Protein AF-0000000072985107 (afdb_homodimer)

Organism: Clostridium tetani (strain Massachusetts / E88) (NCBI:txid212717)

Nearest PDB structures (foldseek):
  2xme-assembly2_D  TM=8.939E-01  e=4.297E-14  Archaeoglobus fulgidus
  2xme-assembly3_E  TM=8.828E-01  e=4.297E-14  Archaeoglobus fulgidus
  2xme-assembly5_J  TM=8.934E-01  e=2.196E-13  Archaeoglobus fulgidus
  2xme-assembly6_K  TM=8.860E-01  e=1.724E-13  Archaeoglobus fulgidus
  2xme-assembly6_L  TM=8.615E-01  e=3.155E-13  Archaeoglobus fulgidus

Solvent-accessible surface area (backbone atoms only — not comparable to full-atom values): 33783 Å² total; per-residue (Å²): 127,81,80,71,73,68,50,71,67,52,46,48,51,51,50,50,30,63,82,37,27,64,62,49,64,66,54,51,15,65,75,67,68,46,53,57,68,57,45,53,50,46,52,50,49,37,42,74,70,47,25,31,44,85,42,76,56,95,94,37,67,29,41,41,63,31,73,60,28,51,52,56,54,55,70,68,31,52,38,34,34,38,33,50,43,26,56,69,47,70,65,28,31,91,79,43,67,73,72,55,35,53,30,59,43,68,57,96,89,38,28,28,39,56,51,50,52,50,51,39,47,75,58,53,31,62,37,37,38,37,30,21,26,43,65,36,65,66,59,53,51,46,34,74,74,32,88,48,39,45,72,47,71,30,90,56,36,92,70,37,18,56,32,53,42,56,55,68,46,48,89,77,57,85,59,42,27,37,40,30,52,23,40,39,48,66,45,65,62,64,60,47,51,61,55,60,46,92,56,69,32,29,42,36,24,24,38,91,77,85,77,84,76,60,37,37,28,24,67,51,95,82,14,47,53,43,68,36,72,49,70,38,63,29,50,37,76,73,32,24,62,68,52,43,29,39,38,26,56,66,56,50,50,41,29,50,55,57,52,72,69,42,76,31,57,44,20,29,45,68,38,33,49,30,63,33,24,76,83,36,87,30,34,66,47,71,40,61,83,62,58,62,48,61,51,62,31,65,67,36,46,52,47,38,65,70,56,46,46,58,54,34,47,76,67,67,67,103,126,81,79,72,72,68,51,72,69,50,46,48,51,52,51,51,32,62,82,37,28,63,62,49,64,67,55,51,17,65,74,68,67,46,55,56,68,55,44,53,50,44,52,50,48,35,41,74,69,46,24,30,44,84,42,78,56,95,94,38,66,29,41,41,63,32,72,59,27,50,52,56,54,55,70,67,33,54,37,35,34,38,33,50,44,26,56,70,46,70,64,27,29,90,78,42,67,74,73,55,35,52,29,59,44,67,57,96,86,38,27,27,39,55,51,50,49,51,50,38,47,75,58,55,30,64,36,35,39,38,29,22,27,43,65,37,64,67,58,53,51,46,34,75,74,32,88,48,39,45,74,47,72,31,89,57,35,91,69,37,18,55,32,54,42,54,55,70,45,48,89,76,58,86,60,44,27,37,39,30,54,23,39,40,48,67,45,66,61,64,58,48,50,62,55,60,46,93,54,69,32,30,42,36,23,25,39,92,76,85,78,83,73,59,37,37,28,23,67,51,96,81,13,48,52,44,67,36,71,49,71,38,64,30,51,36,76,73,31,25,61,70,51,43,30,38,38,26,57,67,56,48,50,41,28,50,53,56,54,72,69,44,74,32,58,44,22,29,45,69,39,32,50,30,62,34,24,75,84,37,88,31,33,66,46,72,40,61,82,62,60,64,49,60,51,64,32,64,68,34,46,51,45,38,65,69,56,47,47,57,54,35,44,76,67,66,68,104

Structure (mmCIF, N/CA/C/O backbone):
data_AF-0000000072985107-model_v1
#
loop_
_entity.id
_entity.type
_entity.pdbx_description
1 polymer 'Putative nucleotidyl transferase'
#
loop_
_atom_site.group_PDB
_atom_site.id
_atom_site.type_symbol
_atom_site.label_atom_id
_atom_site.label_alt_id
_atom_site.label_comp_id
_atom_site.label_asym_id
_atom_site.label_entity_id
_atom_site.label_seq_id
_atom_site.pdbx_PDB_ins_code
_atom_site.Cartn_x
_atom_site.Cartn_y
_atom_site.Cartn_z
_atom_site.occupancy
_atom_site.B_iso_or_equiv
_atom_site.auth_seq_id
_atom_site.auth_comp_id
_atom_site.auth_asym_id
_atom_site.auth_atom_id
_atom_site.pdbx_PDB_model_num
ATOM 1 N N . MET A 1 1 ? -22.188 47.812 4.031 1 22.08 1 MET A N 1
ATOM 2 C CA . MET A 1 1 ? -21.047 47.531 3.17 1 22.08 1 MET A CA 1
ATOM 3 C C . MET A 1 1 ? -20.891 46.031 2.945 1 22.08 1 MET A C 1
ATOM 5 O O . MET A 1 1 ? -20.75 45.281 3.902 1 22.08 1 MET A O 1
ATOM 9 N N . ARG A 1 2 ? -21.453 45.469 2.029 1 31.77 2 ARG A N 1
ATOM 10 C CA . ARG A 1 2 ? -21.438 44.031 1.673 1 31.77 2 ARG A CA 1
ATOM 11 C C . ARG A 1 2 ? -20.016 43.5 1.647 1 31.77 2 ARG A C 1
ATOM 13 O O . ARG A 1 2 ? -19.156 44.031 0.921 1 31.77 2 ARG A O 1
ATOM 20 N N . CYS A 1 3 ? -19.484 43.125 2.793 1 34.31 3 CYS A N 1
ATOM 21 C CA . CYS A 1 3 ? -18.188 42.5 2.939 1 34.31 3 CYS A CA 1
ATOM 22 C C . CYS A 1 3 ? -17.859 41.625 1.721 1 34.31 3 CYS A C 1
ATOM 24 O O . CYS A 1 3 ? -18.484 40.594 1.505 1 34.31 3 CYS A O 1
ATOM 26 N N . LEU A 1 4 ? -17.438 42.031 0.708 1 41.53 4 LEU A N 1
ATOM 27 C CA . LEU A 1 4 ? -17.188 41.406 -0.582 1 41.53 4 LEU A CA 1
ATOM 28 C C . LEU A 1 4 ? -16.094 40.344 -0.466 1 41.53 4 LEU A C 1
ATOM 30 O O . LEU A 1 4 ? -14.945 40.688 -0.18 1 41.53 4 LEU A O 1
ATOM 34 N N . ILE A 1 5 ? -16.359 39.156 0.066 1 51.16 5 ILE A N 1
ATOM 35 C CA . ILE A 1 5 ? -15.461 38.031 0.021 1 51.16 5 ILE A CA 1
ATOM 36 C C . ILE A 1 5 ? -14.773 37.969 -1.34 1 51.16 5 ILE A C 1
ATOM 38 O O . ILE A 1 5 ? -15.438 38 -2.381 1 51.16 5 ILE A O 1
ATOM 42 N N . LEU A 1 6 ? -13.484 38.344 -1.27 1 66.06 6 LEU A N 1
ATOM 43 C CA . LEU A 1 6 ? -12.68 38.219 -2.479 1 66.06 6 LEU A CA 1
ATOM 44 C C . LEU A 1 6 ? -12.945 36.906 -3.188 1 66.06 6 LEU A C 1
ATOM 46 O O . LEU A 1 6 ? -12.984 35.844 -2.551 1 66.06 6 LEU A O 1
ATOM 50 N N . ASN A 1 7 ? -13.414 36.969 -4.375 1 73.75 7 ASN A N 1
ATOM 51 C CA . ASN A 1 7 ? -13.625 35.75 -5.129 1 73.75 7 ASN A CA 1
ATOM 52 C C . ASN A 1 7 ? -12.359 34.906 -5.199 1 73.75 7 ASN A C 1
ATOM 54 O O . ASN A 1 7 ? -11.273 35.375 -4.855 1 73.75 7 ASN A O 1
ATOM 58 N N . GLN A 1 8 ? -12.461 33.75 -5.48 1 78.19 8 GLN A N 1
ATOM 59 C CA . GLN A 1 8 ? -11.398 32.75 -5.434 1 78.19 8 GLN A CA 1
ATOM 60 C C . GLN A 1 8 ? -10.219 33.156 -6.305 1 78.19 8 GLN A C 1
ATOM 62 O O . GLN A 1 8 ? -9.062 32.938 -5.945 1 78.19 8 GLN A O 1
ATOM 67 N N . LYS A 1 9 ? -10.508 33.844 -7.395 1 83.88 9 LYS A N 1
ATOM 68 C CA . LYS A 1 9 ? -9.453 34.281 -8.312 1 83.88 9 LYS A CA 1
ATOM 69 C C . LYS A 1 9 ? -8.602 35.375 -7.691 1 83.88 9 LYS A C 1
ATOM 71 O O . LYS A 1 9 ? -7.375 35.344 -7.766 1 83.88 9 LYS A O 1
ATOM 76 N N . LYS A 1 10 ? -9.289 36.25 -7.094 1 87.44 10 LYS A N 1
ATOM 77 C CA . LYS A 1 10 ? -8.594 37.375 -6.453 1 87.44 10 LYS A CA 1
ATOM 78 C C . LYS A 1 10 ? -7.77 36.875 -5.262 1 87.44 10 LYS A C 1
ATOM 80 O O . LYS A 1 10 ? -6.637 37.344 -5.066 1 87.44 10 LYS A O 1
ATOM 85 N N . LEU A 1 11 ? -8.414 36.031 -4.527 1 87.06 11 LEU A N 1
ATOM 86 C CA . LEU A 1 11 ? -7.727 35.5 -3.357 1 87.06 11 LEU A CA 1
ATOM 87 C C . LEU A 1 11 ? -6.457 34.781 -3.77 1 87.06 11 LEU A C 1
ATOM 89 O O . LEU A 1 11 ? -5.418 34.906 -3.113 1 87.06 11 LEU A O 1
ATOM 93 N N . LYS A 1 12 ? -6.547 34.062 -4.809 1 87.06 12 LYS A N 1
ATOM 94 C CA . LYS A 1 12 ? -5.395 33.312 -5.32 1 87.06 12 LYS A CA 1
ATOM 95 C C . LYS A 1 12 ? -4.246 34.281 -5.66 1 87.06 12 LYS A C 1
ATOM 97 O O . LYS A 1 12 ? -3.1 34.031 -5.281 1 87.06 12 LYS A O 1
ATOM 102 N N . ILE A 1 13 ? -4.555 35.281 -6.32 1 87.75 13 ILE A N 1
ATOM 103 C CA . ILE A 1 13 ? -3.549 36.25 -6.738 1 87.75 13 ILE A CA 1
ATOM 104 C C . ILE A 1 13 ? -2.98 36.969 -5.52 1 87.75 13 ILE A C 1
ATOM 106 O O . ILE A 1 13 ? -1.771 37.188 -5.422 1 87.75 13 ILE A O 1
ATOM 110 N N . LEU A 1 14 ? -3.848 37.312 -4.629 1 89.31 14 LEU A N 1
ATOM 111 C CA . LEU A 1 14 ? -3.428 38 -3.412 1 89.31 14 LEU A CA 1
ATOM 112 C C . LEU A 1 14 ? -2.441 37.156 -2.621 1 89.31 14 LEU A C 1
ATOM 114 O O . LEU A 1 14 ? -1.427 37.656 -2.139 1 89.31 14 LEU A O 1
ATOM 118 N N . LYS A 1 15 ? -2.699 35.875 -2.457 1 85.94 15 LYS A N 1
ATOM 119 C CA . LYS A 1 15 ? -1.812 34.969 -1.75 1 85.94 15 LYS A CA 1
ATOM 120 C C . LYS A 1 15 ? -0.463 34.844 -2.455 1 85.94 15 LYS A C 1
ATOM 122 O O . LYS A 1 15 ? 0.582 34.812 -1.803 1 85.94 15 LYS A O 1
ATOM 127 N N . LEU A 1 16 ? -0.505 34.812 -3.766 1 84.75 16 LEU A N 1
ATOM 128 C CA . LEU A 1 16 ? 0.726 34.719 -4.543 1 84.75 16 LEU A CA 1
ATOM 129 C C . LEU A 1 16 ? 1.59 35.969 -4.355 1 84.75 16 LEU A C 1
ATOM 131 O O . LEU A 1 16 ? 2.816 35.875 -4.289 1 84.75 16 LEU A O 1
ATOM 135 N N . LEU A 1 17 ? 0.953 37.062 -4.246 1 87.25 17 LEU A N 1
ATOM 136 C CA . LEU A 1 17 ? 1.676 38.312 -4.125 1 87.25 17 LEU A CA 1
ATOM 137 C C . LEU A 1 17 ? 2.279 38.469 -2.73 1 87.25 17 LEU A C 1
ATOM 139 O O . LEU A 1 17 ? 3.262 39.188 -2.549 1 87.25 17 LEU A O 1
ATOM 143 N N . LYS A 1 18 ? 1.67 37.844 -1.771 1 83.38 18 LYS A N 1
ATOM 144 C CA . LYS A 1 18 ? 2.17 37.906 -0.401 1 83.38 18 LYS A CA 1
ATOM 145 C C . LYS A 1 18 ? 3.607 37.406 -0.312 1 83.38 18 LYS A C 1
ATOM 147 O O . LYS A 1 18 ? 4.438 38 0.376 1 83.38 18 LYS A O 1
ATOM 152 N N . ASP A 1 19 ? 3.883 36.344 -0.988 1 75.06 19 ASP A N 1
ATOM 153 C CA . ASP A 1 19 ? 5.184 35.688 -0.882 1 75.06 19 ASP A CA 1
ATOM 154 C C . ASP A 1 19 ? 6.113 36.125 -2.008 1 75.06 19 ASP A C 1
ATOM 156 O O . ASP A 1 19 ? 7.332 35.969 -1.918 1 75.06 19 ASP A O 1
ATOM 160 N N . ASN A 1 20 ? 5.496 36.656 -3.088 1 81.06 20 ASN A N 1
ATOM 161 C CA . ASN A 1 20 ? 6.238 37.062 -4.273 1 81.06 20 ASN A CA 1
ATOM 162 C C . ASN A 1 20 ? 5.762 38.406 -4.797 1 81.06 20 ASN A C 1
ATOM 164 O O . ASN A 1 20 ? 5.211 38.5 -5.895 1 81.06 20 ASN A O 1
ATOM 168 N N . GLY A 1 21 ? 6.195 39.406 -4.137 1 86.94 21 GLY A N 1
ATOM 169 C CA . GLY A 1 21 ? 5.691 40.75 -4.488 1 86.94 21 GLY A CA 1
ATOM 170 C C . GLY A 1 21 ? 6.285 41.281 -5.777 1 86.94 21 GLY A C 1
ATOM 171 O O . GLY A 1 21 ? 5.75 42.219 -6.367 1 86.94 21 GLY A O 1
ATOM 172 N N . ASP A 1 22 ? 7.375 40.688 -6.242 1 87.62 22 ASP A N 1
ATOM 173 C CA . ASP A 1 22 ? 8.062 41.188 -7.438 1 87.62 22 ASP A CA 1
ATOM 174 C C . ASP A 1 22 ? 7.652 40.375 -8.672 1 87.62 22 ASP A C 1
ATOM 176 O O . ASP A 1 22 ? 8.211 40.562 -9.75 1 87.62 22 ASP A O 1
ATOM 180 N N . VAL A 1 23 ? 6.688 39.562 -8.523 1 88.44 23 VAL A N 1
ATOM 181 C CA . VAL A 1 23 ? 6.262 38.719 -9.633 1 88.44 23 VAL A CA 1
ATOM 182 C C . VAL A 1 23 ? 5.543 39.562 -10.68 1 88.44 23 VAL A C 1
ATOM 184 O O . VAL A 1 23 ? 4.777 40.469 -10.344 1 88.44 23 VAL A O 1
ATOM 187 N N . SER A 1 24 ? 5.898 39.281 -11.992 1 88.44 24 SER A N 1
ATOM 188 C CA . SER A 1 24 ? 5.25 40 -13.078 1 88.44 24 SER A CA 1
ATOM 189 C C . SER A 1 24 ? 3.834 39.469 -13.312 1 88.44 24 SER A C 1
ATOM 191 O O . SER A 1 24 ? 3.488 38.375 -12.891 1 88.44 24 SER A O 1
ATOM 193 N N . GLN A 1 25 ? 3.072 40.375 -13.945 1 90.75 25 GLN A N 1
ATOM 194 C CA . GLN A 1 25 ? 1.707 39.969 -14.273 1 90.75 25 GLN A CA 1
ATOM 195 C C . GLN A 1 25 ? 1.697 38.781 -15.242 1 90.75 25 GLN A C 1
ATOM 197 O O . GLN A 1 25 ? 0.835 37.906 -15.148 1 90.75 25 GLN A O 1
ATOM 202 N N . ARG A 1 26 ? 2.676 38.656 -16.078 1 90.19 26 ARG A N 1
ATOM 203 C CA . ARG A 1 26 ? 2.797 37.562 -17.016 1 90.19 26 ARG A CA 1
ATOM 204 C C . ARG A 1 26 ? 3.086 36.25 -16.266 1 90.19 26 ARG A C 1
ATOM 206 O O . ARG A 1 26 ? 2.508 35.219 -16.594 1 90.19 26 ARG A O 1
ATOM 213 N N . LYS A 1 27 ? 3.881 36.344 -15.344 1 90.94 27 LYS A N 1
ATOM 214 C CA . LYS A 1 27 ? 4.215 35.156 -14.547 1 90.94 27 LYS A CA 1
ATOM 215 C C . LYS A 1 27 ? 3.027 34.719 -13.695 1 90.94 27 LYS A C 1
ATOM 217 O O . LYS A 1 27 ? 2.801 33.531 -13.5 1 90.94 27 LYS A O 1
ATOM 222 N N . LEU A 1 28 ? 2.346 35.688 -13.148 1 90 28 LEU A N 1
ATOM 223 C CA . LEU A 1 28 ? 1.14 35.375 -12.398 1 90 28 LEU A CA 1
ATOM 224 C C . LEU A 1 28 ? 0.137 34.625 -13.266 1 90 28 LEU A C 1
ATOM 226 O O . LEU A 1 28 ? -0.511 33.688 -12.805 1 90 28 LEU A O 1
ATOM 230 N N . ALA A 1 29 ? 0.033 35.062 -14.508 1 90.12 29 ALA A N 1
ATOM 231 C CA . ALA A 1 29 ? -0.852 34.375 -15.453 1 90.12 29 ALA A CA 1
ATOM 232 C C . ALA A 1 29 ? -0.415 32.938 -15.68 1 90.12 29 ALA A C 1
ATOM 234 O O . ALA A 1 29 ? -1.248 32.031 -15.727 1 90.12 29 ALA A O 1
ATOM 235 N N . GLU A 1 30 ? 0.835 32.781 -15.75 1 88.56 30 GLU A N 1
ATOM 236 C CA . GLU A 1 30 ? 1.397 31.453 -15.922 1 88.56 30 GLU A CA 1
ATOM 237 C C . GLU A 1 30 ? 1.116 30.578 -14.703 1 88.56 30 GLU A C 1
ATOM 239 O O . GLU A 1 30 ? 0.698 29.422 -14.844 1 88.56 30 GLU A O 1
ATOM 244 N N . TYR A 1 31 ? 1.267 31.125 -13.562 1 81.25 31 TYR A N 1
ATOM 245 C CA . TYR A 1 31 ? 1.104 30.391 -12.32 1 81.25 31 TYR A CA 1
ATOM 246 C C . TYR A 1 31 ? -0.352 29.984 -12.109 1 81.25 31 TYR A C 1
ATOM 248 O O . TYR A 1 31 ? -0.639 28.922 -11.562 1 81.25 31 TYR A O 1
ATOM 256 N N . THR A 1 32 ? -1.228 30.875 -12.539 1 83.56 32 THR A N 1
ATOM 257 C CA . THR A 1 32 ? -2.627 30.688 -12.172 1 83.56 32 THR A CA 1
ATOM 258 C C . THR A 1 32 ? -3.408 30.062 -13.32 1 83.56 32 THR A C 1
ATOM 260 O O . THR A 1 32 ? -4.492 29.516 -13.117 1 83.56 32 THR A O 1
ATOM 263 N N . GLY A 1 33 ? -2.879 30.25 -14.461 1 83.62 33 GLY A N 1
ATOM 264 C CA . GLY A 1 33 ? -3.602 29.812 -15.641 1 83.62 33 GLY A CA 1
ATOM 265 C C . GLY A 1 33 ? -4.652 30.812 -16.109 1 83.62 33 GLY A C 1
ATOM 266 O O . GLY A 1 33 ? -5.43 30.516 -17.016 1 83.62 33 GLY A O 1
ATOM 267 N N . PHE A 1 34 ? -4.652 31.969 -15.523 1 88.88 34 PHE A N 1
ATOM 268 C CA . PHE A 1 34 ? -5.609 33 -15.914 1 88.88 34 PHE A CA 1
ATOM 269 C C . PHE A 1 34 ? -5.09 33.781 -17.109 1 88.88 34 PHE A C 1
ATOM 271 O O . PHE A 1 34 ? -3.885 33.812 -17.359 1 88.88 34 PHE A O 1
ATOM 278 N N . ALA A 1 35 ? -6.035 34.344 -17.844 1 92.12 35 ALA A N 1
ATOM 279 C CA . ALA A 1 35 ? -5.641 35.25 -18.922 1 92.12 35 ALA A CA 1
ATOM 280 C C . ALA A 1 35 ? -4.953 36.5 -18.359 1 92.12 35 ALA A C 1
ATOM 282 O O . ALA A 1 35 ? -5.27 36.938 -17.25 1 92.12 35 ALA A O 1
ATOM 283 N N . LEU A 1 36 ? -4.027 37.031 -19.172 1 93.88 36 LEU A N 1
ATOM 284 C CA . LEU A 1 36 ? -3.273 38.219 -18.766 1 93.88 36 LEU A CA 1
ATOM 285 C C . LEU A 1 36 ? -4.207 39.375 -18.469 1 93.88 36 LEU A C 1
ATOM 287 O O . LEU A 1 36 ? -3.994 40.125 -17.5 1 93.88 36 LEU A O 1
ATOM 291 N N . GLY A 1 37 ? -5.168 39.531 -19.266 1 93.44 37 GLY A N 1
ATOM 292 C CA . GLY A 1 37 ? -6.141 40.594 -19.031 1 93.44 37 GLY A CA 1
ATOM 293 C C . GLY A 1 37 ? -6.84 40.469 -17.688 1 93.44 37 GLY A C 1
ATOM 294 O O . GLY A 1 37 ? -7.059 41.469 -17 1 93.44 37 GLY A O 1
ATOM 295 N N . THR A 1 38 ? -7.176 39.25 -17.391 1 93.06 38 THR A N 1
ATOM 296 C CA . THR A 1 38 ? -7.816 39 -16.109 1 93.06 38 THR A CA 1
ATOM 297 C C . THR A 1 38 ? -6.883 39.344 -14.945 1 93.06 38 THR A C 1
ATOM 299 O O . THR A 1 38 ? -7.312 39.938 -13.953 1 93.06 38 THR A O 1
ATOM 302 N N . ILE A 1 39 ? -5.66 38.906 -15.078 1 94.12 39 ILE A N 1
ATOM 303 C CA . ILE A 1 39 ? -4.66 39.219 -14.055 1 94.12 39 ILE A CA 1
ATOM 304 C C . ILE A 1 39 ? -4.559 40.719 -13.852 1 94.12 39 ILE A C 1
ATOM 306 O O . ILE A 1 39 ? -4.582 41.219 -12.719 1 94.12 39 ILE A O 1
ATOM 310 N N . ASN A 1 40 ? -4.492 41.438 -14.938 1 93.88 40 ASN A N 1
ATOM 311 C CA . ASN A 1 40 ? -4.359 42.875 -14.875 1 93.88 40 ASN A CA 1
ATOM 312 C C . ASN A 1 40 ? -5.555 43.531 -14.18 1 93.88 40 ASN A C 1
ATOM 314 O O . ASN A 1 40 ? -5.387 44.438 -13.375 1 93.88 40 ASN A O 1
ATOM 318 N N . ASN A 1 41 ? -6.613 43.031 -14.5 1 94.19 41 ASN A N 1
ATOM 319 C CA . ASN A 1 41 ? -7.832 43.562 -13.891 1 94.19 41 ASN A CA 1
ATOM 320 C C . ASN A 1 41 ? -7.867 43.281 -12.391 1 94.19 41 ASN A C 1
ATOM 322 O O . ASN A 1 41 ? -8.273 44.156 -11.609 1 94.19 41 ASN A O 1
ATOM 326 N N . ILE A 1 42 ? -7.492 42.094 -12.023 1 94.06 42 ILE A N 1
ATOM 327 C CA . ILE A 1 42 ? -7.512 41.688 -10.625 1 94.06 42 ILE A CA 1
ATOM 328 C C . ILE A 1 42 ? -6.504 42.531 -9.836 1 94.06 42 ILE A C 1
ATOM 330 O O . ILE A 1 42 ? -6.812 43.031 -8.75 1 94.06 42 ILE A O 1
ATOM 334 N N . ILE A 1 43 ? -5.367 42.75 -10.406 1 93.38 43 ILE A N 1
ATOM 335 C CA . ILE A 1 43 ? -4.336 43.531 -9.734 1 93.38 43 ILE A CA 1
ATOM 336 C C . ILE A 1 43 ? -4.836 44.969 -9.523 1 93.38 43 ILE A C 1
ATOM 338 O O . ILE A 1 43 ? -4.66 45.531 -8.445 1 93.38 43 ILE A O 1
ATOM 342 N N . LYS A 1 44 ? -5.414 45.469 -10.516 1 93.25 44 LYS A N 1
ATOM 343 C CA . LYS A 1 44 ? -5.977 46.812 -10.414 1 93.25 44 LYS A CA 1
ATOM 344 C C . LYS A 1 44 ? -7.02 46.906 -9.305 1 93.25 44 LYS A C 1
ATOM 346 O O . LYS A 1 44 ? -7.043 47.844 -8.531 1 93.25 44 LYS A O 1
ATOM 351 N N . GLU A 1 45 ? -7.809 45.938 -9.305 1 93.75 45 GLU A N 1
ATOM 352 C CA . GLU A 1 45 ? -8.852 45.906 -8.281 1 93.75 45 GLU A CA 1
ATOM 353 C C . GLU A 1 45 ? -8.258 45.781 -6.887 1 93.75 45 GLU A C 1
ATOM 355 O O . GLU A 1 45 ? -8.742 46.406 -5.941 1 93.75 45 GLU A O 1
ATOM 360 N N . LEU A 1 46 ? -7.27 44.906 -6.742 1 94.5 46 LEU A N 1
ATOM 361 C CA . LEU A 1 46 ? -6.605 44.719 -5.453 1 94.5 46 LEU A CA 1
ATOM 362 C C . LEU A 1 46 ? -5.957 46.031 -4.988 1 94.5 46 LEU A C 1
ATOM 364 O O . LEU A 1 46 ? -5.973 46.344 -3.797 1 94.5 46 LEU A O 1
ATOM 368 N N . GLU A 1 47 ? -5.457 46.812 -5.906 1 93.5 47 GLU A N 1
ATOM 369 C CA . GLU A 1 47 ? -4.871 48.125 -5.594 1 93.5 47 GLU A CA 1
ATOM 370 C C . GLU A 1 47 ? -5.941 49.125 -5.188 1 93.5 47 GLU A C 1
ATOM 372 O O . GLU A 1 47 ? -5.773 49.875 -4.211 1 93.5 47 GLU A O 1
ATOM 377 N N . ILE A 1 48 ? -6.957 49.094 -5.941 1 93.69 48 ILE A N 1
ATOM 378 C CA . ILE A 1 48 ? -8.055 50.031 -5.691 1 93.69 48 ILE A CA 1
ATOM 379 C C . ILE A 1 48 ? -8.625 49.812 -4.293 1 93.69 48 ILE A C 1
ATOM 381 O O . ILE A 1 48 ? -8.953 50.75 -3.58 1 93.69 48 ILE A O 1
ATOM 385 N N . ASN A 1 49 ? -8.68 48.531 -3.947 1 93.25 49 ASN A N 1
ATOM 386 C CA . ASN A 1 49 ? -9.234 48.188 -2.65 1 93.25 49 ASN A CA 1
ATOM 387 C C . ASN A 1 49 ? -8.18 48.219 -1.549 1 93.25 49 ASN A C 1
ATOM 389 O O . ASN A 1 49 ? -8.445 47.844 -0.409 1 93.25 49 ASN A O 1
ATOM 393 N N . SER A 1 50 ? -7 48.625 -1.889 1 93.81 50 SER A N 1
ATOM 394 C CA . SER A 1 50 ? -5.895 48.844 -0.964 1 93.81 50 SER A CA 1
ATOM 395 C C . SER A 1 50 ? -5.441 47.531 -0.324 1 93.81 50 SER A C 1
ATOM 397 O O . SER A 1 50 ? -5.066 47.5 0.851 1 93.81 50 SER A O 1
ATOM 399 N N . TYR A 1 51 ? -5.648 46.438 -1.011 1 94.81 51 TYR A N 1
ATOM 400 C CA . TYR A 1 51 ? -5.141 45.156 -0.514 1 94.81 51 TYR A CA 1
ATOM 401 C C . TYR A 1 51 ? -3.654 45.031 -0.822 1 94.81 51 TYR A C 1
ATOM 403 O O . TYR A 1 51 ? -2.955 44.25 -0.169 1 94.81 51 TYR A O 1
ATOM 411 N N . ILE A 1 52 ? -3.254 45.688 -1.875 1 95.12 52 ILE A N 1
ATOM 412 C CA . ILE A 1 52 ? -1.841 45.75 -2.232 1 95.12 52 ILE A CA 1
ATOM 413 C C . ILE A 1 52 ? -1.458 47.188 -2.604 1 95.12 52 ILE A C 1
ATOM 415 O O . ILE A 1 52 ? -2.326 48 -2.893 1 95.12 52 ILE A O 1
ATOM 419 N N . ILE A 1 53 ? -0.159 47.469 -2.492 1 95 53 ILE A N 1
ATOM 420 C CA . ILE A 1 53 ? 0.392 48.75 -2.93 1 95 53 ILE A CA 1
ATOM 421 C C . ILE A 1 53 ? 1.573 48.531 -3.865 1 95 53 ILE A C 1
ATOM 423 O O . ILE A 1 53 ? 2.389 47.625 -3.631 1 95 53 ILE A O 1
ATOM 427 N N . LYS A 1 54 ? 1.57 49.25 -4.941 1 92.81 54 LYS A N 1
ATOM 428 C CA . LYS A 1 54 ? 2.689 49.188 -5.875 1 92.81 54 LYS A CA 1
ATOM 429 C C . LYS A 1 54 ? 3.844 50.062 -5.414 1 92.81 54 LYS A C 1
ATOM 431 O O . LYS A 1 54 ? 3.652 51.25 -5.125 1 92.81 54 LYS A O 1
ATOM 436 N N . LYS A 1 55 ? 4.941 49.406 -5.293 1 92.94 55 LYS A N 1
ATOM 437 C CA . LYS A 1 55 ? 6.137 50.125 -4.863 1 92.94 55 LYS A CA 1
ATOM 438 C C . LYS A 1 55 ? 7.273 49.938 -5.867 1 92.94 55 LYS A C 1
ATOM 440 O O . LYS A 1 55 ? 7.191 49.094 -6.766 1 92.94 55 LYS A O 1
ATOM 445 N N . TYR A 1 56 ? 8.172 50.906 -5.852 1 90.19 56 TYR A N 1
ATOM 446 C CA . TYR A 1 56 ? 9.352 50.844 -6.715 1 90.19 56 TYR A CA 1
ATOM 447 C C . TYR A 1 56 ? 10.625 50.719 -5.891 1 90.19 56 TYR A C 1
ATOM 449 O O . TYR A 1 56 ? 10.812 51.406 -4.898 1 90.19 56 TYR A O 1
ATOM 457 N N . GLY A 1 57 ? 11.336 49.688 -6.105 1 85.06 57 GLY A N 1
ATOM 458 C CA . GLY A 1 57 ? 12.609 49.438 -5.449 1 85.06 57 GLY A CA 1
ATOM 459 C C . GLY A 1 57 ? 13.547 48.594 -6.281 1 85.06 57 GLY A C 1
ATOM 460 O O . GLY A 1 57 ? 13.109 47.625 -6.941 1 85.06 57 GLY A O 1
ATOM 461 N N . ASN A 1 58 ? 14.82 48.906 -6.16 1 86.06 58 ASN A N 1
ATOM 462 C CA . ASN A 1 58 ? 15.891 48.188 -6.836 1 86.06 58 ASN A CA 1
ATOM 463 C C . ASN A 1 58 ? 15.68 48.156 -8.344 1 86.06 58 ASN A C 1
ATOM 465 O O . ASN A 1 58 ? 15.867 47.125 -8.984 1 86.06 58 ASN A O 1
ATOM 469 N N . GLY A 1 59 ? 15.109 49.156 -9.008 1 85.25 59 GLY A N 1
ATOM 470 C CA . GLY A 1 59 ? 14.969 49.312 -10.445 1 85.25 59 GLY A CA 1
ATOM 471 C C . GLY A 1 59 ? 13.75 48.625 -11.008 1 85.25 59 GLY A C 1
ATOM 472 O O . GLY A 1 59 ? 13.594 48.5 -12.227 1 85.25 59 GLY A O 1
ATOM 473 N N . LYS A 1 60 ? 12.992 48 -10.078 1 85.06 60 LYS A N 1
ATOM 474 C CA . LYS A 1 60 ? 11.797 47.312 -10.586 1 85.06 60 LYS A CA 1
ATOM 475 C C . LYS A 1 60 ? 10.594 47.625 -9.695 1 85.06 60 LYS A C 1
ATOM 477 O O . LYS A 1 60 ? 10.742 47.969 -8.523 1 85.06 60 LYS A O 1
ATOM 482 N N . PHE A 1 61 ? 9.477 47.594 -10.242 1 88.31 61 PHE A N 1
ATOM 483 C CA . PHE A 1 61 ? 8.227 47.688 -9.492 1 88.31 61 PHE A CA 1
ATOM 484 C C . PHE A 1 61 ? 7.891 46.344 -8.82 1 88.31 61 PHE A C 1
ATOM 486 O O . PHE A 1 61 ? 8.148 45.281 -9.383 1 88.31 61 PHE A O 1
ATOM 493 N N . TYR A 1 62 ? 7.379 46.469 -7.535 1 92.75 62 TYR A N 1
ATOM 494 C CA . TYR A 1 62 ? 6.887 45.25 -6.852 1 92.75 62 TYR A CA 1
ATOM 495 C C . TYR A 1 62 ? 5.637 45.594 -6.035 1 92.75 62 TYR A C 1
ATOM 497 O O . TYR A 1 62 ? 5.371 46.75 -5.723 1 92.75 62 TYR A O 1
ATOM 505 N N . TYR A 1 63 ? 4.863 44.562 -5.832 1 93.75 63 TYR A N 1
ATOM 506 C CA . TYR A 1 63 ? 3.658 44.719 -5.027 1 93.75 63 TYR A CA 1
ATOM 507 C C . TYR A 1 63 ? 3.91 44.312 -3.58 1 93.75 63 TYR A C 1
ATOM 509 O O . TYR A 1 63 ? 4.582 43.312 -3.314 1 93.75 63 TYR A O 1
ATOM 517 N N . LYS A 1 64 ? 3.41 45.188 -2.727 1 93.38 64 LYS A N 1
ATOM 518 C CA . LYS A 1 64 ? 3.43 44.875 -1.305 1 93.38 64 LYS A CA 1
ATOM 519 C C . LYS A 1 64 ? 2.014 44.688 -0.763 1 93.38 64 LYS A C 1
ATOM 521 O O . LYS A 1 64 ? 1.148 45.531 -0.978 1 93.38 64 LYS A O 1
ATOM 526 N N . ILE A 1 65 ? 1.865 43.625 -0.117 1 93.06 65 ILE A N 1
ATOM 527 C CA . ILE A 1 65 ? 0.554 43.375 0.474 1 93.06 65 ILE A CA 1
ATOM 528 C C . ILE A 1 65 ? 0.37 44.25 1.708 1 93.06 65 ILE A C 1
ATOM 530 O O . ILE A 1 65 ? 1.314 44.469 2.471 1 93.06 65 ILE A O 1
ATOM 534 N N . THR A 1 66 ? -0.855 44.781 1.818 1 93.69 66 THR A N 1
ATOM 535 C CA . THR A 1 66 ? -1.172 45.625 2.963 1 93.69 66 THR A CA 1
ATOM 536 C C . THR A 1 66 ? -1.772 44.812 4.098 1 93.69 66 THR A C 1
ATOM 538 O O . THR A 1 66 ? -2.014 43.594 3.939 1 93.69 66 THR A O 1
ATOM 541 N N . ASN A 1 67 ? -1.971 45.469 5.246 1 93 67 ASN A N 1
ATOM 542 C CA . ASN A 1 67 ? -2.648 44.812 6.355 1 93 67 ASN A CA 1
ATOM 543 C C . ASN A 1 67 ? -4.07 44.375 5.98 1 93 67 ASN A C 1
ATOM 545 O O . ASN A 1 67 ? -4.543 43.344 6.398 1 93 67 ASN A O 1
ATOM 549 N N . GLU A 1 68 ? -4.695 45.219 5.25 1 91.75 68 GLU A N 1
ATOM 550 C CA . GLU A 1 68 ? -6.039 44.906 4.777 1 91.75 68 GLU A CA 1
ATOM 551 C C . GLU A 1 68 ? -6.02 43.688 3.865 1 91.75 68 GLU A C 1
ATOM 553 O O . GLU A 1 68 ? -6.922 42.844 3.92 1 91.75 68 GLU A O 1
ATOM 558 N N . GLY A 1 69 ? -4.969 43.594 3.027 1 91.19 69 GLY A N 1
ATOM 559 C CA . GLY A 1 69 ? -4.809 42.438 2.182 1 91.19 69 GLY A CA 1
ATOM 560 C C . GLY A 1 69 ? -4.602 41.156 2.971 1 91.19 69 GLY A C 1
ATOM 561 O O . GLY A 1 69 ? -5.188 40.125 2.648 1 91.19 69 GLY A O 1
ATOM 562 N N . ILE A 1 70 ? -3.875 41.281 4.004 1 89.56 70 ILE A N 1
ATOM 563 C CA . ILE A 1 70 ? -3.598 40.125 4.867 1 89.56 70 ILE A CA 1
ATOM 564 C C . ILE A 1 70 ? -4.879 39.688 5.566 1 89.56 70 ILE A C 1
ATOM 566 O O . ILE A 1 70 ? -5.172 38.5 5.645 1 89.56 70 ILE A O 1
ATOM 570 N N . GLU A 1 71 ? -5.621 40.625 5.996 1 89 71 GLU A N 1
ATOM 571 C CA . GLU A 1 71 ? -6.887 40.344 6.66 1 89 71 GLU A CA 1
ATOM 572 C C . GLU A 1 71 ? -7.848 39.625 5.715 1 89 71 GLU A C 1
ATOM 574 O O . GLU A 1 71 ? -8.57 38.719 6.133 1 89 71 GLU A O 1
ATOM 579 N N . GLU A 1 72 ? -7.805 40.062 4.535 1 87.44 72 GLU A N 1
ATOM 580 C CA . GLU A 1 72 ? -8.672 39.406 3.549 1 87.44 72 GLU A CA 1
ATOM 581 C C . GLU A 1 72 ? -8.266 37.969 3.311 1 87.44 72 GLU A C 1
ATOM 583 O O . GLU A 1 72 ? -9.125 37.094 3.168 1 87.44 72 GLU A O 1
ATOM 588 N N . ILE A 1 73 ? -6.996 37.719 3.289 1 88 73 ILE A N 1
ATOM 589 C CA . ILE A 1 73 ? -6.504 36.344 3.135 1 88 73 ILE A CA 1
ATOM 590 C C . ILE A 1 73 ? -6.922 35.5 4.34 1 88 73 ILE A C 1
ATOM 592 O O . ILE A 1 73 ? -7.383 34.375 4.184 1 88 73 ILE A O 1
ATOM 596 N N . GLU A 1 74 ? -6.859 36.094 5.434 1 87.5 74 GLU A N 1
ATOM 597 C CA . GLU A 1 74 ? -7.109 35.344 6.676 1 87.5 74 GLU A CA 1
ATOM 598 C C . GLU A 1 74 ? -8.586 34.969 6.809 1 87.5 74 GLU A C 1
ATOM 600 O O . GLU A 1 74 ? -8.922 34 7.457 1 87.5 74 GLU A O 1
ATOM 605 N N . LYS A 1 75 ? -9.414 35.719 6.141 1 86.44 75 LYS A N 1
ATOM 606 C CA . LYS A 1 75 ? -10.836 35.406 6.129 1 86.44 75 LYS A CA 1
ATOM 607 C C . LYS A 1 75 ? -11.102 34.094 5.395 1 86.44 75 LYS A C 1
ATOM 609 O O . LYS A 1 75 ? -12.125 33.438 5.617 1 86.44 75 LYS A O 1
ATOM 614 N N . SER A 1 76 ? -10.148 33.75 4.613 1 88.56 76 SER A N 1
ATOM 615 C CA . SER A 1 76 ? -10.344 32.562 3.789 1 88.56 76 SER A CA 1
ATOM 616 C C . SER A 1 76 ? -9.75 31.312 4.453 1 88.56 76 SER A C 1
ATOM 618 O O . SER A 1 76 ? -9.852 30.203 3.924 1 88.56 76 SER A O 1
ATOM 620 N N . PHE A 1 77 ? -9.172 31.531 5.605 1 93.44 77 PHE A N 1
ATOM 621 C CA . PHE A 1 77 ? -8.508 30.438 6.293 1 93.44 77 PHE A CA 1
ATOM 622 C C . PHE A 1 77 ? -9.523 29.406 6.781 1 93.44 77 PHE A C 1
ATOM 624 O O . PHE A 1 77 ? -10.656 29.766 7.117 1 93.44 77 PHE A O 1
ATOM 631 N N . ILE A 1 78 ? -9.086 28.172 6.723 1 95.94 78 ILE A N 1
ATOM 632 C CA . ILE A 1 78 ? -9.836 27.125 7.395 1 95.94 78 ILE A CA 1
ATOM 633 C C . ILE A 1 78 ? -9.938 27.422 8.883 1 95.94 78 ILE A C 1
ATOM 635 O O . ILE A 1 78 ? -8.961 27.844 9.508 1 95.94 78 ILE A O 1
ATOM 639 N N . LYS A 1 79 ? -11.094 27.219 9.438 1 97.56 79 LYS A N 1
ATOM 640 C CA . LYS A 1 79 ? -11.32 27.641 10.82 1 97.56 79 LYS A CA 1
ATOM 641 C C . LYS A 1 79 ? -11.43 26.438 11.75 1 97.56 79 LYS A C 1
ATOM 643 O O . LYS A 1 79 ? -11.375 26.594 12.977 1 97.56 79 LYS A O 1
ATOM 648 N N . LEU A 1 80 ? -11.516 25.234 11.227 1 98.62 80 LEU A N 1
ATOM 649 C CA . LEU A 1 80 ? -11.688 24.016 12.008 1 98.62 80 LEU A CA 1
ATOM 650 C C . LEU A 1 80 ? -10.484 23.094 11.852 1 98.62 80 LEU A C 1
ATOM 652 O O . LEU A 1 80 ? -9.961 22.922 10.75 1 98.62 80 LEU A O 1
ATOM 656 N N . ALA A 1 81 ? -10.039 22.531 12.953 1 98.81 81 ALA A N 1
ATOM 657 C CA . ALA A 1 81 ? -9.055 21.469 12.93 1 98.81 81 ALA A CA 1
ATOM 658 C C . ALA A 1 81 ? -9.562 20.234 13.672 1 98.81 81 ALA A C 1
ATOM 660 O O . ALA A 1 81 ? -10.328 20.344 14.625 1 98.81 81 ALA A O 1
ATOM 661 N N . VAL A 1 82 ? -9.203 19.094 13.18 1 98.94 82 VAL A N 1
ATOM 662 C CA . VAL A 1 82 ? -9.477 17.812 13.82 1 98.94 82 VAL A CA 1
ATOM 663 C C . VAL A 1 82 ? -8.156 17.109 14.148 1 98.94 82 VAL A C 1
ATOM 665 O O . VAL A 1 82 ? -7.316 16.922 13.266 1 98.94 82 VAL A O 1
ATOM 668 N N . ILE A 1 83 ? -7.977 16.797 15.414 1 98.88 83 ILE A N 1
ATOM 669 C CA . ILE A 1 83 ? -6.781 16.094 15.852 1 98.88 83 ILE A CA 1
ATOM 670 C C . ILE A 1 83 ? -7.137 14.648 16.234 1 98.88 83 ILE A C 1
ATOM 672 O O . ILE A 1 83 ? -8.008 14.422 17.062 1 98.88 83 ILE A O 1
ATOM 676 N N . LEU A 1 84 ? -6.492 13.688 15.594 1 98.88 84 LEU A N 1
ATOM 677 C CA . LEU A 1 84 ? -6.676 12.281 15.938 1 98.88 84 LEU A CA 1
ATOM 678 C C . LEU A 1 84 ? -5.77 11.875 17.094 1 98.88 84 LEU A C 1
ATOM 680 O O . LEU A 1 84 ? -4.547 11.812 16.938 1 98.88 84 LEU A O 1
ATOM 684 N N . ALA A 1 85 ? -6.391 11.555 18.266 1 98.31 85 ALA A N 1
ATOM 685 C CA . ALA A 1 85 ? -5.621 11.281 19.469 1 98.31 85 ALA A CA 1
ATOM 686 C C . ALA A 1 85 ? -6.148 10.047 20.188 1 98.31 85 ALA A C 1
ATOM 688 O O . ALA A 1 85 ? -6.137 9.984 21.422 1 98.31 85 ALA A O 1
ATOM 689 N N . ALA A 1 86 ? -6.637 9.102 19.422 1 97.62 86 ALA A N 1
ATOM 690 C CA . ALA A 1 86 ? -7.316 7.957 20.016 1 97.62 86 ALA A CA 1
ATOM 691 C C . ALA A 1 86 ? -6.336 6.816 20.281 1 97.62 86 ALA A C 1
ATOM 693 O O . ALA A 1 86 ? -6.648 5.883 21.031 1 97.62 86 ALA A O 1
ATOM 694 N N . GLY A 1 87 ? -5.18 6.891 19.812 1 94.69 87 GLY A N 1
ATOM 695 C CA . GLY A 1 87 ? -4.285 5.746 19.75 1 94.69 87 GLY A CA 1
ATOM 696 C C . GLY A 1 87 ? -3.773 5.328 21.125 1 94.69 87 GLY A C 1
ATOM 697 O O . GLY A 1 87 ? -3.604 6.164 22.016 1 94.69 87 GLY A O 1
ATOM 698 N N . LEU A 1 88 ? -3.316 4.105 21.219 1 90.88 88 LEU A N 1
ATOM 699 C CA . LEU A 1 88 ? -2.846 3.512 22.469 1 90.88 88 LEU A CA 1
ATOM 700 C C . LEU A 1 88 ? -1.428 3.971 22.797 1 90.88 88 LEU A C 1
ATOM 702 O O . LEU A 1 88 ? -1.071 4.129 23.953 1 90.88 88 LEU A O 1
ATOM 706 N N . GLY A 1 89 ? -0.631 4.07 21.812 1 92.44 89 GLY A N 1
ATOM 707 C CA . GLY A 1 89 ? 0.764 4.426 22.016 1 92.44 89 GLY A CA 1
ATOM 708 C C . GLY A 1 89 ? 1.55 3.361 22.75 1 92.44 89 GLY A C 1
ATOM 709 O O . GLY A 1 89 ? 2.41 3.68 23.578 1 92.44 89 GLY A O 1
ATOM 710 N N . SER A 1 90 ? 1.269 2.115 22.531 1 90.56 90 SER A N 1
ATOM 711 C CA . SER A 1 90 ? 1.807 1 23.297 1 90.56 90 SER A CA 1
ATOM 712 C C . SER A 1 90 ? 3.322 0.913 23.156 1 90.56 90 SER A C 1
ATOM 714 O O . SER A 1 90 ? 4.016 0.538 24.109 1 90.56 90 SER A O 1
ATOM 716 N N . ARG A 1 91 ? 3.961 1.377 22.141 1 87.5 91 ARG A N 1
ATOM 717 C CA . ARG A 1 91 ? 5.398 1.315 21.891 1 87.5 91 ARG A CA 1
ATOM 718 C C . ARG A 1 91 ? 6.148 2.316 22.766 1 87.5 91 ARG A C 1
ATOM 720 O O . ARG A 1 91 ? 7.375 2.254 22.875 1 87.5 91 ARG A O 1
ATOM 727 N N . LEU A 1 92 ? 5.453 3.182 23.359 1 91.25 92 LEU A N 1
ATOM 728 C CA . LEU A 1 92 ? 6.059 4.207 24.203 1 91.25 92 LEU A CA 1
ATOM 729 C C . LEU A 1 92 ? 5.875 3.873 25.672 1 91.25 92 LEU A C 1
ATOM 731 O O . LEU A 1 92 ? 6.191 4.691 26.547 1 91.25 92 LEU A O 1
ATOM 735 N N . ASN A 1 93 ? 5.418 2.764 25.938 1 89.94 93 ASN A N 1
ATOM 736 C CA . ASN A 1 93 ? 5.113 2.406 27.312 1 89.94 93 ASN A CA 1
ATOM 737 C C . ASN A 1 93 ? 6.352 2.506 28.203 1 89.94 93 ASN A C 1
ATOM 739 O O . ASN A 1 93 ? 6.246 2.857 29.391 1 89.94 93 ASN A O 1
ATOM 743 N N . SER A 1 94 ? 7.469 2.213 27.672 1 88.06 94 SER A N 1
ATOM 744 C CA . SER A 1 94 ? 8.695 2.289 28.469 1 88.06 94 SER A CA 1
ATOM 745 C C . SER A 1 94 ? 8.977 3.717 28.922 1 88.06 94 SER A C 1
ATOM 747 O O . SER A 1 94 ? 9.68 3.936 29.906 1 88.06 94 SER A O 1
ATOM 749 N N . VAL A 1 95 ? 8.438 4.621 28.219 1 87.12 95 VAL A N 1
ATOM 750 C CA . VAL A 1 95 ? 8.656 6.031 28.516 1 87.12 95 VAL A CA 1
ATOM 751 C C . VAL A 1 95 ? 7.477 6.586 29.297 1 87.12 95 VAL A C 1
ATOM 753 O O . VAL A 1 95 ? 7.664 7.297 30.297 1 87.12 95 VAL A O 1
ATOM 756 N N . THR A 1 96 ? 6.254 6.199 28.969 1 86.88 96 THR A N 1
ATOM 757 C CA . THR A 1 96 ? 5.043 6.809 29.516 1 86.88 96 THR A CA 1
ATOM 758 C C . THR A 1 96 ? 4.473 5.957 30.641 1 86.88 96 THR A C 1
ATOM 760 O O . THR A 1 96 ? 3.641 6.426 31.422 1 86.88 96 THR A O 1
ATOM 763 N N . GLU A 1 97 ? 4.914 4.703 30.703 1 86.75 97 GLU A N 1
ATOM 764 C CA . GLU A 1 97 ? 4.375 3.729 31.641 1 86.75 97 GLU A CA 1
ATOM 765 C C . GLU A 1 97 ? 2.857 3.637 31.547 1 86.75 97 GLU A C 1
ATOM 767 O O . GLU A 1 97 ? 2.172 3.428 32.531 1 86.75 97 GLU A O 1
ATOM 772 N N . ASP A 1 98 ? 2.383 3.986 30.453 1 87.31 98 ASP A N 1
ATOM 773 C CA . ASP A 1 98 ? 0.956 3.986 30.141 1 87.31 98 ASP A CA 1
ATOM 774 C C . ASP A 1 98 ? 0.193 4.922 31.078 1 87.31 98 ASP A C 1
ATOM 776 O O . ASP A 1 98 ? -0.992 4.711 31.344 1 87.31 98 ASP A O 1
ATOM 780 N N . ASN A 1 99 ? 0.816 5.922 31.469 1 91.81 99 ASN A N 1
ATOM 781 C CA . ASN A 1 99 ? 0.205 6.875 32.375 1 91.81 99 ASN A CA 1
ATOM 782 C C . ASN A 1 99 ? -0.255 8.133 31.656 1 91.81 99 ASN A C 1
ATOM 784 O O . ASN A 1 99 ? -1.091 8.883 32.156 1 91.81 99 ASN A O 1
ATOM 788 N N . ILE A 1 100 ? 0.311 8.375 30.578 1 93.75 100 ILE A N 1
ATOM 789 C CA . ILE A 1 100 ? -0.111 9.5 29.75 1 93.75 100 ILE A CA 1
ATOM 790 C C . ILE A 1 100 ? -0.231 9.055 28.297 1 93.75 100 ILE A C 1
ATOM 792 O O . ILE A 1 100 ? 0.529 8.195 27.844 1 93.75 100 ILE A O 1
ATOM 796 N N . PRO A 1 101 ? -1.178 9.594 27.547 1 95.62 101 PRO A N 1
ATOM 797 C CA . PRO A 1 101 ? -1.244 9.273 26.125 1 95.62 101 PRO A CA 1
ATOM 798 C C . PRO A 1 101 ? -0.128 9.93 25.312 1 95.62 101 PRO A C 1
ATOM 800 O O . PRO A 1 101 ? 0.427 10.945 25.75 1 95.62 101 PRO A O 1
ATOM 803 N N . LYS A 1 102 ? 0.195 9.375 24.156 1 94.12 102 LYS A N 1
ATOM 804 C CA . LYS A 1 102 ? 1.359 9.805 23.391 1 94.12 102 LYS A CA 1
ATOM 805 C C . LYS A 1 102 ? 1.255 11.281 23.016 1 94.12 102 LYS A C 1
ATOM 807 O O . LYS A 1 102 ? 2.258 12 23.016 1 94.12 102 LYS A O 1
ATOM 812 N N . GLY A 1 103 ? 0.036 11.766 22.75 1 96.38 103 GLY A N 1
ATOM 813 C CA . GLY A 1 103 ? -0.136 13.164 22.406 1 96.38 103 GLY A CA 1
ATOM 814 C C . GLY A 1 103 ? 0.184 14.109 23.547 1 96.38 103 GLY A C 1
ATOM 815 O O . GLY A 1 103 ? 0.415 15.297 23.328 1 96.38 103 GLY A O 1
ATOM 816 N N . MET A 1 104 ? 0.262 13.617 24.75 1 95.81 104 MET A N 1
ATOM 817 C CA . MET A 1 104 ? 0.481 14.438 25.938 1 95.81 104 MET A CA 1
ATOM 818 C C . MET A 1 104 ? 1.932 14.352 26.406 1 95.81 104 MET A C 1
ATOM 820 O O . MET A 1 104 ? 2.293 14.914 27.438 1 95.81 104 MET A O 1
ATOM 824 N N . LEU A 1 105 ? 2.713 13.641 25.672 1 95.5 105 LEU A N 1
ATOM 825 C CA . LEU A 1 105 ? 4.141 13.641 25.953 1 95.5 105 LEU A CA 1
ATOM 826 C C . LEU A 1 105 ? 4.699 15.062 25.938 1 95.5 105 LEU A C 1
ATOM 828 O O . LEU A 1 105 ? 4.406 15.836 25.031 1 95.5 105 LEU A O 1
ATOM 832 N N . GLU A 1 106 ? 5.504 15.375 26.938 1 94.75 106 GLU A N 1
ATOM 833 C CA . GLU A 1 106 ? 6.008 16.734 27.078 1 94.75 106 GLU A CA 1
ATOM 834 C C . GLU A 1 106 ? 7.445 16.844 26.578 1 94.75 106 GLU A C 1
ATOM 836 O O . GLU A 1 106 ? 8.289 16.016 26.922 1 94.75 106 GLU A O 1
ATOM 841 N N . ILE A 1 107 ? 7.605 17.781 25.812 1 94.38 107 ILE A N 1
ATOM 842 C CA . ILE A 1 107 ? 8.922 18.188 25.328 1 94.38 107 ILE A CA 1
ATOM 843 C C . ILE A 1 107 ? 9.141 19.672 25.594 1 94.38 107 ILE A C 1
ATOM 845 O O . ILE A 1 107 ? 8.359 20.516 25.156 1 94.38 107 ILE A O 1
ATOM 849 N N . GLU A 1 108 ? 10.227 20.016 26.266 1 93.69 108 GLU A N 1
ATOM 850 C CA . GLU A 1 108 ? 10.539 21.391 26.609 1 93.69 108 GLU A CA 1
ATOM 851 C C . GLU A 1 108 ? 9.359 22.078 27.297 1 93.69 108 GLU A C 1
ATOM 853 O O . GLU A 1 108 ? 8.953 23.172 26.922 1 93.69 108 GLU A O 1
ATOM 858 N N . GLY A 1 109 ? 8.641 21.375 28.125 1 93.38 109 GLY A N 1
ATOM 859 C CA . GLY A 1 109 ? 7.652 21.938 29.016 1 93.38 109 GLY A CA 1
ATOM 860 C C . GLY A 1 109 ? 6.262 22 28.422 1 93.38 109 GLY A C 1
ATOM 861 O O . GLY A 1 109 ? 5.328 22.516 29.047 1 93.38 109 GLY A O 1
ATOM 862 N N . LYS A 1 110 ? 6.07 21.562 27.266 1 95.19 110 LYS A N 1
ATOM 863 C CA . LYS A 1 110 ? 4.766 21.594 26.609 1 95.19 110 LYS A CA 1
ATOM 864 C C . LYS A 1 110 ? 4.461 20.25 25.953 1 95.19 110 LYS A C 1
ATOM 866 O O . LYS A 1 110 ? 5.34 19.641 25.344 1 95.19 110 LYS A O 1
ATOM 871 N N . SER A 1 111 ? 3.195 19.828 26.031 1 96 111 SER A N 1
ATOM 872 C CA . SER A 1 111 ? 2.82 18.562 25.391 1 96 111 SER A CA 1
ATOM 873 C C . SER A 1 111 ? 2.752 18.719 23.875 1 96 111 SER A C 1
ATOM 875 O O . SER A 1 111 ? 2.648 19.828 23.359 1 96 111 SER A O 1
ATOM 877 N N . LEU A 1 112 ? 2.83 17.594 23.188 1 97.56 112 LEU A N 1
ATOM 878 C CA . LEU A 1 112 ? 2.766 17.609 21.734 1 97.56 112 LEU A CA 1
ATOM 879 C C . LEU A 1 112 ? 1.443 18.188 21.25 1 97.56 112 LEU A C 1
ATOM 881 O O . LEU A 1 112 ? 1.429 19.062 20.375 1 97.56 112 LEU A O 1
ATOM 885 N N . VAL A 1 113 ? 0.312 17.812 21.828 1 97.56 113 VAL A N 1
ATOM 886 C CA . VAL A 1 113 ? -1.009 18.25 21.391 1 97.56 113 VAL A CA 1
ATOM 887 C C . VAL A 1 113 ? -1.193 19.734 21.703 1 97.56 113 VAL A C 1
ATOM 889 O O . VAL A 1 113 ? -1.775 20.484 20.906 1 97.56 113 VAL A O 1
ATOM 892 N N . GLU A 1 114 ? -0.714 20.188 22.812 1 95.75 114 GLU A N 1
ATOM 893 C CA . GLU A 1 114 ? -0.83 21.609 23.141 1 95.75 114 GLU A CA 1
ATOM 894 C C . GLU A 1 114 ? -0.031 22.469 22.172 1 95.75 114 GLU A C 1
ATOM 896 O O . GLU A 1 114 ? -0.461 23.578 21.828 1 95.75 114 GLU A O 1
ATOM 901 N N . ARG A 1 115 ? 1.11 22.016 21.812 1 96.56 115 ARG A N 1
ATOM 902 C CA . ARG A 1 115 ? 1.885 22.719 20.812 1 96.56 115 ARG A CA 1
ATOM 903 C C . ARG A 1 115 ? 1.101 22.844 19.5 1 96.56 115 ARG A C 1
ATOM 905 O O . ARG A 1 115 ? 1.085 23.906 18.875 1 96.56 115 ARG A O 1
ATOM 912 N N . SER A 1 116 ? 0.509 21.75 19.125 1 98 116 SER A N 1
ATOM 913 C CA . SER A 1 116 ? -0.305 21.781 17.922 1 98 116 SER A CA 1
ATOM 914 C C . SER A 1 116 ? -1.485 22.734 18.078 1 98 116 SER A C 1
ATOM 916 O O . SER A 1 116 ? -1.792 23.5 17.156 1 98 116 SER A O 1
ATOM 918 N N . ILE A 1 117 ? -2.131 22.719 19.188 1 97 117 ILE A N 1
ATOM 919 C CA . ILE A 1 117 ? -3.268 23.594 19.469 1 97 117 ILE A CA 1
ATOM 920 C C . ILE A 1 117 ? -2.842 25.062 19.328 1 97 117 ILE A C 1
ATOM 922 O O . ILE A 1 117 ? -3.504 25.844 18.641 1 97 117 ILE A O 1
ATOM 926 N N . ASN A 1 118 ? -1.729 25.375 19.938 1 95.06 118 ASN A N 1
ATOM 927 C CA . ASN A 1 118 ? -1.23 26.75 19.875 1 95.06 118 ASN A CA 1
ATOM 928 C C . ASN A 1 118 ? -0.917 27.156 18.438 1 95.06 118 ASN A C 1
ATOM 930 O O . ASN A 1 118 ? -1.283 28.25 18 1 95.06 118 ASN A O 1
ATOM 934 N N . ASN A 1 119 ? -0.197 26.266 17.766 1 96.62 119 ASN A N 1
ATOM 935 C CA . ASN A 1 119 ? 0.143 26.547 16.375 1 96.62 119 ASN A CA 1
ATOM 936 C C . ASN A 1 119 ? -1.105 26.766 15.531 1 96.62 119 ASN A C 1
ATOM 938 O O . ASN A 1 119 ? -1.134 27.656 14.672 1 96.62 119 ASN A O 1
ATOM 942 N N . LEU A 1 120 ? -2.09 25.969 15.75 1 97.81 120 LEU A N 1
ATOM 943 C CA . LEU A 1 120 ? -3.348 26.047 15.016 1 97.81 120 LEU A CA 1
ATOM 944 C C . LEU A 1 120 ? -4.047 27.375 15.289 1 97.81 120 LEU A C 1
ATOM 946 O O . LEU A 1 120 ? -4.438 28.078 14.359 1 97.81 120 LEU A O 1
ATOM 950 N N . PHE A 1 121 ? -4.164 27.766 16.516 1 95 121 PHE A N 1
ATOM 951 C CA . PHE A 1 121 ? -4.812 29.031 16.859 1 95 121 PHE A CA 1
ATOM 952 C C . PHE A 1 121 ? -4.047 30.203 16.281 1 95 121 PHE A C 1
ATOM 954 O O . PHE A 1 121 ? -4.648 31.141 15.75 1 95 121 PHE A O 1
ATOM 961 N N . GLU A 1 122 ? -2.781 30.109 16.312 1 93.38 122 GLU A N 1
ATOM 962 C CA . GLU A 1 122 ? -1.943 31.188 15.797 1 93.38 122 GLU A CA 1
ATOM 963 C C . GLU A 1 122 ? -2.094 31.328 14.281 1 93.38 122 GLU A C 1
ATOM 965 O O . GLU A 1 122 ? -1.745 32.375 13.719 1 93.38 122 GLU A O 1
ATOM 970 N N . ASN A 1 123 ? -2.574 30.297 13.703 1 94.12 123 ASN A N 1
ATOM 971 C CA . ASN A 1 123 ? -2.682 30.312 12.242 1 94.12 123 ASN A CA 1
ATOM 972 C C . ASN A 1 123 ? -4.141 30.297 11.789 1 94.12 123 ASN A C 1
ATOM 974 O O . ASN A 1 123 ? -4.461 29.719 10.75 1 94.12 123 ASN A O 1
ATOM 978 N N . GLY A 1 124 ? -5.023 30.844 12.547 1 93.69 124 GLY A N 1
ATOM 979 C CA . GLY A 1 124 ? -6.352 31.188 12.078 1 93.69 124 GLY A CA 1
ATOM 980 C C . GLY A 1 124 ? -7.402 30.156 12.414 1 93.69 124 GLY A C 1
ATOM 981 O O . GLY A 1 124 ? -8.586 30.359 12.133 1 93.69 124 GLY A O 1
ATOM 982 N N . ILE A 1 125 ? -7.062 29.062 12.984 1 97.38 125 ILE A N 1
ATOM 983 C CA . ILE A 1 125 ? -8.039 28.078 13.438 1 97.38 125 ILE A CA 1
ATOM 984 C C . ILE A 1 125 ? -8.82 28.641 14.625 1 97.38 125 ILE A C 1
ATOM 986 O O . ILE A 1 125 ? -8.234 29.25 15.523 1 97.38 125 ILE A O 1
ATOM 990 N N . GLU A 1 126 ? -10.086 28.375 14.641 1 96.19 126 GLU A N 1
ATOM 991 C CA . GLU A 1 126 ? -10.938 28.922 15.688 1 96.19 126 GLU A CA 1
ATOM 992 C C . GLU A 1 126 ? -11.523 27.812 16.547 1 96.19 126 GLU A C 1
ATOM 994 O O . GLU A 1 126 ? -11.883 28.047 17.719 1 96.19 126 GLU A O 1
ATOM 999 N N . ARG A 1 127 ? -11.711 26.688 15.961 1 97.19 127 ARG A N 1
ATOM 1000 C CA . ARG A 1 127 ? -12.281 25.531 16.656 1 97.19 127 ARG A CA 1
ATOM 1001 C C . ARG A 1 127 ? -11.438 24.281 16.422 1 97.19 127 ARG A C 1
ATOM 1003 O O . ARG A 1 127 ? -10.953 24.062 15.312 1 97.19 127 ARG A O 1
ATOM 1010 N N . ILE A 1 128 ? -11.352 23.484 17.484 1 98.25 128 ILE A N 1
ATOM 1011 C CA . ILE A 1 128 ? -10.586 22.25 17.391 1 98.25 128 ILE A CA 1
ATOM 1012 C C . ILE A 1 128 ? -11.406 21.094 17.953 1 98.25 128 ILE A C 1
ATOM 1014 O O . ILE A 1 128 ? -11.984 21.203 19.047 1 98.25 128 ILE A O 1
ATOM 1018 N N . ILE A 1 129 ? -11.531 20.062 17.188 1 98.44 129 ILE A N 1
ATOM 1019 C CA . ILE A 1 129 ? -12.086 18.797 17.656 1 98.44 129 ILE A CA 1
ATOM 1020 C C . ILE A 1 129 ? -10.961 17.797 17.875 1 98.44 129 ILE A C 1
ATOM 1022 O O . ILE A 1 129 ? -10.164 17.531 16.984 1 98.44 129 ILE A O 1
ATOM 1026 N N . ILE A 1 130 ? -10.875 17.281 19.078 1 98.31 130 ILE A N 1
ATOM 1027 C CA . ILE A 1 130 ? -9.922 16.203 19.375 1 98.31 130 ILE A CA 1
ATOM 1028 C C . ILE A 1 130 ? -10.664 14.883 19.5 1 98.31 130 ILE A C 1
ATOM 1030 O O . ILE A 1 130 ? -11.531 14.727 20.359 1 98.31 130 ILE A O 1
ATOM 1034 N N . VAL A 1 131 ? -10.328 13.945 18.609 1 98.69 131 VAL A N 1
ATOM 1035 C CA . VAL A 1 131 ? -10.891 12.602 18.688 1 98.69 131 VAL A CA 1
ATOM 1036 C C . VAL A 1 131 ? -10.031 11.75 19.625 1 98.69 131 VAL A C 1
ATOM 1038 O O . VAL A 1 131 ? -8.867 11.492 19.344 1 98.69 131 VAL A O 1
ATOM 1041 N N . THR A 1 132 ? -10.688 11.289 20.703 1 98.12 132 THR A N 1
ATOM 1042 C CA . THR A 1 132 ? -9.93 10.641 21.766 1 98.12 132 THR A CA 1
ATOM 1043 C C . THR A 1 132 ? -10.281 9.156 21.828 1 98.12 132 THR A C 1
ATOM 1045 O O . THR A 1 132 ? -11.148 8.672 21.109 1 98.12 132 THR A O 1
ATOM 1048 N N . GLY A 1 133 ? -9.555 8.391 22.562 1 97.81 133 GLY A N 1
ATOM 1049 C CA . GLY A 1 133 ? -9.695 6.98 22.891 1 97.81 133 GLY A CA 1
ATOM 1050 C C . GLY A 1 133 ? -8.992 6.594 24.172 1 97.81 133 GLY A C 1
ATOM 1051 O O . GLY A 1 133 ? -9.5 6.875 25.266 1 97.81 133 GLY A O 1
ATOM 1052 N N . HIS A 1 134 ? -7.809 6.082 24.016 1 95.56 134 HIS A N 1
ATOM 1053 C CA . HIS A 1 134 ? -6.969 5.703 25.141 1 95.56 134 HIS A CA 1
ATOM 1054 C C . HIS A 1 134 ? -6.617 6.918 26 1 95.56 134 HIS A C 1
ATOM 1056 O O . HIS A 1 134 ? -6.156 7.938 25.484 1 95.56 134 HIS A O 1
ATOM 1062 N N . LEU A 1 135 ? -6.988 6.852 27.359 1 96.56 135 LEU A N 1
ATOM 1063 C CA . LEU A 1 135 ? -6.668 7.895 28.328 1 96.56 135 LEU A CA 1
ATOM 1064 C C . LEU A 1 135 ? -7.273 9.227 27.906 1 96.56 135 LEU A C 1
ATOM 1066 O O . LEU A 1 135 ? -6.605 10.266 27.969 1 96.56 135 LEU A O 1
ATOM 1070 N N . ASN A 1 136 ? -8.516 9.156 27.484 1 96.06 136 ASN A N 1
ATOM 1071 C CA . ASN A 1 136 ? -9.227 10.32 26.953 1 96.06 136 ASN A CA 1
ATOM 1072 C C . ASN A 1 136 ? -9.328 11.438 27.984 1 96.06 136 ASN A C 1
ATOM 1074 O O . ASN A 1 136 ? -9.438 12.609 27.625 1 96.06 136 ASN A O 1
ATOM 1078 N N . ASN A 1 137 ? -9.25 11.18 29.219 1 95.5 137 ASN A N 1
ATOM 1079 C CA . ASN A 1 137 ? -9.398 12.172 30.281 1 95.5 137 ASN A CA 1
ATOM 1080 C C . ASN A 1 137 ? -8.344 13.266 30.156 1 95.5 137 ASN A C 1
ATOM 1082 O O . ASN A 1 137 ? -8.602 14.422 30.5 1 95.5 137 ASN A O 1
ATOM 1086 N N . TYR A 1 138 ? -7.195 12.945 29.734 1 95.06 138 TYR A N 1
ATOM 1087 C CA . TYR A 1 138 ? -6.129 13.93 29.562 1 95.06 138 TYR A CA 1
ATOM 1088 C C . TYR A 1 138 ? -6.516 14.977 28.531 1 95.06 138 TYR A C 1
ATOM 1090 O O . TYR A 1 138 ? -6.238 16.172 28.703 1 95.06 138 TYR A O 1
ATOM 1098 N N . TYR A 1 139 ? -7.148 14.5 27.531 1 95.69 139 TYR A N 1
ATOM 1099 C CA . TYR A 1 139 ? -7.57 15.414 26.469 1 95.69 139 TYR A CA 1
ATOM 1100 C C . TYR A 1 139 ? -8.82 16.188 26.891 1 95.69 139 TYR A C 1
ATOM 1102 O O . TYR A 1 139 ? -8.984 17.359 26.531 1 95.69 139 TYR A O 1
ATOM 1110 N N . ASP A 1 140 ? -9.68 15.516 27.609 1 94.56 140 ASP A N 1
ATOM 1111 C CA . ASP A 1 140 ? -10.875 16.172 28.094 1 94.56 140 ASP A CA 1
ATOM 1112 C C . ASP A 1 140 ? -10.523 17.359 28.984 1 94.56 140 ASP A C 1
ATOM 1114 O O . ASP A 1 140 ? -11.25 18.359 29.016 1 94.56 140 ASP A O 1
ATOM 1118 N N . ALA A 1 141 ? -9.383 17.297 29.641 1 92.12 141 ALA A N 1
ATOM 1119 C CA . ALA A 1 141 ? -8.938 18.375 30.516 1 92.12 141 ALA A CA 1
ATOM 1120 C C . ALA A 1 141 ? -8.539 19.594 29.688 1 92.12 141 ALA A C 1
ATOM 1122 O O . ALA A 1 141 ? -8.57 20.734 30.188 1 92.12 141 ALA A O 1
ATOM 1123 N N . LEU A 1 142 ? -8.156 19.359 28.562 1 89.19 142 LEU A N 1
ATOM 1124 C CA . LEU A 1 142 ? -7.797 20.469 27.688 1 89.19 142 LEU A CA 1
ATOM 1125 C C . LEU A 1 142 ? -9.016 21.312 27.344 1 89.19 142 LEU A C 1
ATOM 1127 O O . LEU A 1 142 ? -8.906 22.516 27.109 1 89.19 142 LEU A O 1
ATOM 1131 N N . TYR A 1 143 ? -10.125 20.656 27.156 1 78.19 143 TYR A N 1
ATOM 1132 C CA . TYR A 1 143 ? -11.375 21.344 26.875 1 78.19 143 TYR A CA 1
ATOM 1133 C C . TYR A 1 143 ? -11.695 22.359 27.969 1 78.19 143 TYR A C 1
ATOM 1135 O O . TYR A 1 143 ? -12.305 23.391 27.688 1 78.19 143 TYR A O 1
ATOM 1143 N N . GLU A 1 144 ? -11.289 21.984 29.094 1 79.81 144 GLU A N 1
ATOM 1144 C CA . GLU A 1 144 ? -11.539 22.875 30.219 1 79.81 144 GLU A CA 1
ATOM 1145 C C . GLU A 1 144 ? -10.633 24.109 30.156 1 79.81 144 GLU A C 1
ATOM 1147 O O . GLU A 1 144 ? -11.023 25.188 30.594 1 79.81 144 GLU A O 1
ATOM 1152 N N . LYS A 1 145 ? -9.586 23.922 29.531 1 82.56 145 LYS A N 1
ATOM 1153 C CA . LYS A 1 145 ? -8.594 24.984 29.453 1 82.56 145 LYS A CA 1
ATOM 1154 C C . LYS A 1 145 ? -8.867 25.906 28.266 1 82.56 145 LYS A C 1
ATOM 1156 O O . LYS A 1 145 ? -8.625 27.109 28.328 1 82.56 145 LYS A O 1
ATOM 1161 N N . TYR A 1 146 ? -9.391 25.297 27.219 1 85.38 146 TYR A N 1
ATOM 1162 C CA . TYR A 1 146 ? -9.633 26.031 25.984 1 85.38 146 TYR A CA 1
ATOM 1163 C C . TYR A 1 146 ? -11.102 25.984 25.594 1 85.38 146 TYR A C 1
ATOM 1165 O O . TYR A 1 146 ? -11.641 24.906 25.344 1 85.38 146 TYR A O 1
ATOM 1173 N N . GLU A 1 147 ? -11.781 27.125 25.5 1 83.81 147 GLU A N 1
ATOM 1174 C CA . GLU A 1 147 ? -13.211 27.172 25.219 1 83.81 147 GLU A CA 1
ATOM 1175 C C . GLU A 1 147 ? -13.5 26.703 23.797 1 83.81 147 GLU A C 1
ATOM 1177 O O . GLU A 1 147 ? -14.594 26.188 23.516 1 83.81 147 GLU A O 1
ATOM 1182 N N . ASN A 1 148 ? -12.617 26.719 22.953 1 92.62 148 ASN A N 1
ATOM 1183 C CA . ASN A 1 148 ? -12.867 26.422 21.547 1 92.62 148 ASN A CA 1
ATOM 1184 C C . ASN A 1 148 ? -12.43 25.016 21.172 1 92.62 148 ASN A C 1
ATOM 1186 O O . ASN A 1 148 ? -12.297 24.688 19.984 1 92.62 148 ASN A O 1
ATOM 1190 N N . ILE A 1 149 ? -12.305 24.156 22.203 1 95.81 149 ILE A N 1
ATOM 1191 C CA . ILE A 1 149 ? -11.906 22.781 21.984 1 95.81 149 ILE A CA 1
ATOM 1192 C C . ILE A 1 149 ? -13.047 21.844 22.375 1 95.81 149 ILE A C 1
ATOM 1194 O O . ILE A 1 149 ? -13.68 22.031 23.422 1 95.81 149 ILE A O 1
ATOM 1198 N N . LYS A 1 150 ? -13.391 20.938 21.531 1 95.75 150 LYS A N 1
ATOM 1199 C CA . LYS A 1 150 ? -14.32 19.859 21.828 1 95.75 150 LYS A CA 1
ATOM 1200 C C . LYS A 1 150 ? -13.633 18.5 21.688 1 95.75 150 LYS A C 1
ATOM 1202 O O . LYS A 1 150 ? -12.766 18.312 20.828 1 95.75 150 LYS A O 1
ATOM 1207 N N . THR A 1 151 ? -14.047 17.578 22.562 1 96.88 151 THR A N 1
ATOM 1208 C CA . THR A 1 151 ? -13.523 16.219 22.469 1 96.88 151 THR A CA 1
ATOM 1209 C C . THR A 1 151 ? -14.641 15.234 22.141 1 96.88 151 THR A C 1
ATOM 1211 O O . THR A 1 151 ? -15.805 15.469 22.484 1 96.88 151 THR A O 1
ATOM 1214 N N . ILE A 1 152 ? -14.352 14.234 21.406 1 97.75 152 ILE A N 1
ATOM 1215 C CA . ILE A 1 152 ? -15.234 13.109 21.156 1 97.75 152 ILE A CA 1
ATOM 1216 C C . ILE A 1 152 ? -14.445 11.805 21.219 1 97.75 152 ILE A C 1
ATOM 1218 O O . ILE A 1 152 ? -13.328 11.727 20.688 1 97.75 152 ILE A O 1
ATOM 1222 N N . LYS A 1 153 ? -15.047 10.797 21.906 1 98.31 153 LYS A N 1
ATOM 1223 C CA . LYS A 1 153 ? -14.312 9.562 22.156 1 98.31 153 LYS A CA 1
ATOM 1224 C C . LYS A 1 153 ? -14.727 8.469 21.172 1 98.31 153 LYS A C 1
ATOM 1226 O O . LYS A 1 153 ? -15.914 8.242 20.953 1 98.31 153 LYS A O 1
ATOM 1231 N N . ASN A 1 154 ? -13.75 7.863 20.5 1 98.69 154 ASN A N 1
ATOM 1232 C CA . ASN A 1 154 ? -13.953 6.555 19.891 1 98.69 154 ASN A CA 1
ATOM 1233 C C . ASN A 1 154 ? -13.914 5.438 20.922 1 98.69 154 ASN A C 1
ATOM 1235 O O . ASN A 1 154 ? -12.844 5.051 21.391 1 98.69 154 ASN A O 1
ATOM 1239 N N . SER A 1 155 ? -15.031 4.906 21.219 1 98.19 155 SER A N 1
ATOM 1240 C CA . SER A 1 155 ? -15.125 3.906 22.281 1 98.19 155 SER A CA 1
ATOM 1241 C C . SER A 1 155 ? -14.484 2.59 21.859 1 98.19 155 SER A C 1
ATOM 1243 O O . SER A 1 155 ? -14.164 1.746 22.703 1 98.19 155 SER A O 1
ATOM 1245 N N . ASN A 1 156 ? -14.289 2.373 20.625 1 98.19 156 ASN A N 1
ATOM 1246 C CA . ASN A 1 156 ? -13.703 1.135 20.125 1 98.19 156 ASN A CA 1
ATOM 1247 C C . ASN A 1 156 ? -12.273 1.351 19.625 1 98.19 156 ASN A C 1
ATOM 1249 O O . ASN A 1 156 ? -11.82 0.662 18.719 1 98.19 156 ASN A O 1
ATOM 1253 N N . TYR A 1 157 ? -11.625 2.344 20.188 1 97.62 157 TYR A N 1
ATOM 1254 C CA . TYR A 1 157 ? -10.32 2.785 19.703 1 97.62 157 TYR A CA 1
ATOM 1255 C C . TYR A 1 157 ? -9.32 1.636 19.719 1 97.62 157 TYR A C 1
ATOM 1257 O O . TYR A 1 157 ? -8.422 1.577 18.875 1 97.62 157 TYR A O 1
ATOM 1265 N N . ALA A 1 158 ? -9.445 0.707 20.562 1 96.88 158 ALA A N 1
ATOM 1266 C CA . ALA A 1 158 ? -8.461 -0.352 20.75 1 96.88 158 ALA A CA 1
ATOM 1267 C C . ALA A 1 158 ? -8.539 -1.382 19.625 1 96.88 158 ALA A C 1
ATOM 1269 O O . ALA A 1 158 ? -7.582 -2.127 19.391 1 96.88 158 ALA A O 1
ATOM 1270 N N . ASN A 1 159 ? -9.641 -1.397 18.906 1 97 159 ASN A N 1
ATOM 1271 C CA . ASN A 1 159 ? -9.859 -2.436 17.906 1 97 159 ASN A CA 1
ATOM 1272 C C . ASN A 1 159 ? -10.016 -1.84 16.516 1 97 159 ASN A C 1
ATOM 1274 O O . ASN A 1 159 ? -10.336 -2.557 15.562 1 97 159 ASN A O 1
ATOM 1278 N N . THR A 1 160 ? -9.844 -0.562 16.375 1 98.06 160 THR A N 1
ATOM 1279 C CA . THR A 1 160 ? -10.102 0.073 15.086 1 98.06 160 THR A CA 1
ATOM 1280 C C . THR A 1 160 ? -8.945 0.982 14.688 1 98.06 160 THR A C 1
ATOM 1282 O O . THR A 1 160 ? -8.086 1.304 15.516 1 98.06 160 THR A O 1
ATOM 1285 N N . GLY A 1 161 ? -8.906 1.312 13.398 1 98 161 GLY A N 1
ATOM 1286 C CA . GLY A 1 161 ? -7.891 2.215 12.883 1 98 161 GLY A CA 1
ATOM 1287 C C . GLY A 1 161 ? -8.297 3.674 12.953 1 98 161 GLY A C 1
ATOM 1288 O O . GLY A 1 161 ? -9.375 4 13.461 1 98 161 GLY A O 1
ATOM 1289 N N . SER A 1 162 ? -7.434 4.531 12.469 1 98.56 162 SER A N 1
ATOM 1290 C CA . SER A 1 162 ? -7.613 5.973 12.602 1 98.56 162 SER A CA 1
ATOM 1291 C C . SER A 1 162 ? -8.789 6.461 11.766 1 98.56 162 SER A C 1
ATOM 1293 O O . SER A 1 162 ? -9.375 7.508 12.062 1 98.56 162 SER A O 1
ATOM 1295 N N . MET A 1 163 ? -9.164 5.742 10.68 1 98.81 163 MET A N 1
ATOM 1296 C CA . MET A 1 163 ? -10.336 6.168 9.906 1 98.81 163 MET A CA 1
ATOM 1297 C C . MET A 1 163 ? -11.609 6.051 10.742 1 98.81 163 MET A C 1
ATOM 1299 O O . MET A 1 163 ? -12.5 6.891 10.641 1 98.81 163 MET A O 1
ATOM 1303 N N . ALA A 1 164 ? -11.648 4.98 11.531 1 98.69 164 ALA A N 1
ATOM 1304 C CA . ALA A 1 164 ? -12.781 4.836 12.438 1 98.69 164 ALA A CA 1
ATOM 1305 C C . ALA A 1 164 ? -12.844 6 13.422 1 98.69 164 ALA A C 1
ATOM 1307 O O . ALA A 1 164 ? -13.922 6.52 13.719 1 98.69 164 ALA A O 1
ATOM 1308 N N . SER A 1 165 ? -11.734 6.379 13.961 1 98.81 165 SER A N 1
ATOM 1309 C CA . SER A 1 165 ? -11.68 7.527 14.859 1 98.81 165 SER A CA 1
ATOM 1310 C C . SER A 1 165 ? -12.172 8.789 14.164 1 98.81 165 SER A C 1
ATOM 1312 O O . SER A 1 165 ? -13.016 9.516 14.703 1 98.81 165 SER A O 1
ATOM 1314 N N . LEU A 1 166 ? -11.68 9.031 12.992 1 98.94 166 LEU A N 1
ATOM 1315 C CA . LEU A 1 166 ? -12.133 10.203 12.25 1 98.94 166 LEU A CA 1
ATOM 1316 C C . LEU A 1 166 ? -13.633 10.156 12.023 1 98.94 166 LEU A C 1
ATOM 1318 O O . LEU A 1 166 ? -14.32 11.18 12.156 1 98.94 166 LEU A O 1
ATOM 1322 N N . ALA A 1 167 ? -14.172 9 11.711 1 98.81 167 ALA A N 1
ATOM 1323 C CA . ALA A 1 167 ? -15.586 8.812 11.367 1 98.81 167 ALA A CA 1
ATOM 1324 C C . ALA A 1 167 ? -16.484 9.148 12.555 1 98.81 167 ALA A C 1
ATOM 1326 O O . ALA A 1 167 ? -17.609 9.609 12.375 1 98.81 167 ALA A O 1
ATOM 1327 N N . VAL A 1 168 ? -15.977 8.953 13.742 1 98.56 168 VAL A N 1
ATOM 1328 C CA . VAL A 1 168 ? -16.766 9.227 14.93 1 98.56 168 VAL A CA 1
ATOM 1329 C C . VAL A 1 168 ? -17.078 10.727 15.016 1 98.56 168 VAL A C 1
ATOM 1331 O O . VAL A 1 168 ? -18.094 11.133 15.586 1 98.56 168 VAL A O 1
ATOM 1334 N N . ALA A 1 169 ? -16.25 11.539 14.438 1 98.62 169 ALA A N 1
ATOM 1335 C CA . ALA A 1 169 ? -16.391 12.992 14.508 1 98.62 169 ALA A CA 1
ATOM 1336 C C . ALA A 1 169 ? -17.234 13.516 13.352 1 98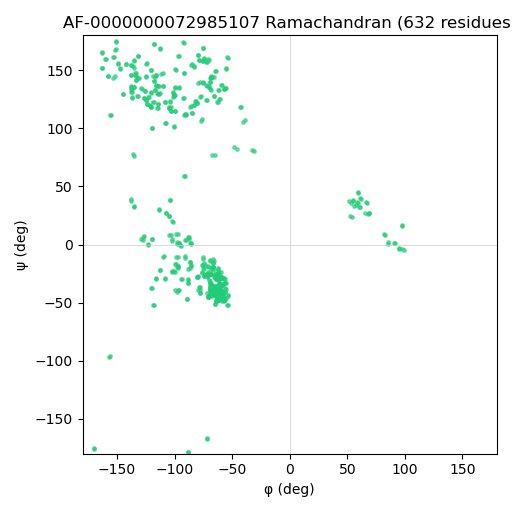.62 169 ALA A C 1
ATOM 1338 O O . ALA A 1 169 ? -17.422 14.727 13.203 1 98.62 169 ALA A O 1
ATOM 1339 N N . LYS A 1 170 ? -17.797 12.688 12.5 1 98.62 170 LYS A N 1
ATOM 1340 C CA . LYS A 1 170 ? -18.453 13.055 11.25 1 98.62 170 LYS A CA 1
ATOM 1341 C C . LYS A 1 170 ? -19.516 14.109 11.477 1 98.62 170 LYS A C 1
ATOM 1343 O O . LYS A 1 170 ? -19.609 15.086 10.734 1 98.62 170 LYS A O 1
ATOM 1348 N N . ASP A 1 171 ? -20.328 13.969 12.5 1 98.19 171 ASP A N 1
ATOM 1349 C CA . ASP A 1 171 ? -21.469 14.844 12.719 1 98.19 171 ASP A CA 1
ATOM 1350 C C . ASP A 1 171 ? -21.031 16.219 13.219 1 98.19 171 ASP A C 1
ATOM 1352 O O . ASP A 1 171 ? -21.797 17.172 13.148 1 98.19 171 ASP A O 1
ATOM 1356 N N . LEU A 1 172 ? -19.859 16.297 13.766 1 98.12 172 LEU A N 1
ATOM 1357 C CA . LEU A 1 172 ? -19.328 17.562 14.266 1 98.12 172 LEU A CA 1
ATOM 1358 C C . LEU A 1 172 ? -18.609 18.344 13.156 1 98.12 172 LEU A C 1
ATOM 1360 O O . LEU A 1 172 ? -18.375 19.547 13.289 1 98.12 172 LEU A O 1
ATOM 1364 N N . ILE A 1 173 ? -18.234 17.641 12.141 1 98.62 173 ILE A N 1
ATOM 1365 C CA . ILE A 1 173 ? -17.469 18.25 11.047 1 98.62 173 ILE A CA 1
ATOM 1366 C C . ILE A 1 173 ? -18.438 18.75 9.969 1 98.62 173 ILE A C 1
ATOM 1368 O O . ILE A 1 173 ? -19.016 17.953 9.234 1 98.62 173 ILE A O 1
ATOM 1372 N N . LYS A 1 174 ? -18.516 20.094 9.844 1 97.69 174 LYS A N 1
ATOM 1373 C CA . LYS A 1 174 ? -19.5 20.672 8.93 1 97.69 174 LYS A CA 1
ATOM 1374 C C . LYS A 1 174 ? -18.828 21.641 7.949 1 97.69 174 LYS A C 1
ATOM 1376 O O . LYS A 1 174 ? -19.516 22.344 7.211 1 97.69 174 LYS A O 1
ATOM 1381 N N . GLU A 1 175 ? -17.609 21.719 7.934 1 97.81 175 GLU A N 1
ATOM 1382 C CA . GLU A 1 175 ? -16.812 22.594 7.07 1 97.81 175 GLU A CA 1
ATOM 1383 C C . GLU A 1 175 ? -15.438 22.016 6.793 1 97.81 175 GLU A C 1
ATOM 1385 O O . GLU A 1 175 ? -15.047 21.016 7.406 1 97.81 175 GLU A O 1
ATOM 1390 N N . ASP A 1 176 ? -14.734 22.594 5.82 1 98.31 176 ASP A N 1
ATOM 1391 C CA . ASP A 1 176 ? -13.359 22.172 5.551 1 98.31 176 ASP A CA 1
ATOM 1392 C C . ASP A 1 176 ? -12.508 22.266 6.816 1 98.31 176 ASP A C 1
ATOM 1394 O O . ASP A 1 176 ? -12.766 23.078 7.691 1 98.31 176 ASP A O 1
ATOM 1398 N N . PHE A 1 177 ? -11.516 21.438 6.914 1 98.81 177 PHE A N 1
ATOM 1399 C CA . PHE A 1 177 ? -10.766 21.406 8.164 1 98.81 177 PHE A CA 1
ATOM 1400 C C . PHE A 1 177 ? -9.328 20.953 7.926 1 98.81 177 PHE A C 1
ATOM 1402 O O . PHE A 1 177 ? -9.016 20.406 6.867 1 98.81 177 PHE A O 1
ATOM 1409 N N . LEU A 1 178 ? -8.477 21.234 8.875 1 98.88 178 LEU A N 1
ATOM 1410 C CA . LEU A 1 178 ? -7.145 20.641 8.953 1 98.88 178 LEU A CA 1
ATOM 1411 C C . LEU A 1 178 ? -7.164 19.375 9.805 1 98.88 178 LEU A C 1
ATOM 1413 O O . LEU A 1 178 ? -7.695 19.375 10.922 1 98.88 178 LEU A O 1
ATOM 1417 N N . LEU A 1 179 ? -6.68 18.312 9.258 1 98.94 179 LEU A N 1
ATOM 1418 C CA . LEU A 1 179 ? -6.559 17.047 9.953 1 98.94 179 LEU A CA 1
ATOM 1419 C C . LEU A 1 179 ? -5.129 16.812 10.438 1 98.94 179 LEU A C 1
ATOM 1421 O O . LEU A 1 179 ? -4.18 16.922 9.648 1 98.94 179 LEU A O 1
ATOM 1425 N N . LEU A 1 180 ? -4.992 16.484 11.742 1 98.88 180 LEU A N 1
ATOM 1426 C CA . LEU A 1 180 ? -3.658 16.297 12.312 1 98.88 180 LEU A CA 1
ATOM 1427 C C . LEU A 1 180 ? -3.594 15.031 13.156 1 98.88 180 LEU A C 1
ATOM 1429 O O . LEU A 1 180 ? -4.566 14.672 13.82 1 98.88 180 LEU A O 1
ATOM 1433 N N . GLU A 1 181 ? -2.439 14.453 13.125 1 98.56 181 GLU A N 1
ATOM 1434 C CA . GLU A 1 181 ? -2.121 13.445 14.133 1 98.56 181 GLU A CA 1
ATOM 1435 C C . GLU A 1 181 ? -1.634 14.094 15.43 1 98.56 181 GLU A C 1
ATOM 1437 O O . GLU A 1 181 ? -1.054 15.18 15.398 1 98.56 181 GLU A O 1
ATOM 1442 N N . SER A 1 182 ? -1.829 13.43 16.531 1 98.25 182 SER A N 1
ATOM 1443 C CA . SER A 1 182 ? -1.604 14.039 17.828 1 98.25 182 SER A CA 1
ATOM 1444 C C . SER A 1 182 ? -0.149 13.906 18.266 1 98.25 182 SER A C 1
ATOM 1446 O O . SER A 1 182 ? 0.285 14.555 19.219 1 98.25 182 SER A O 1
ATOM 1448 N N . ASP A 1 183 ? 0.597 13.055 17.625 1 97.62 183 ASP A N 1
ATOM 1449 C CA . ASP A 1 183 ? 1.932 12.719 18.109 1 97.62 183 ASP A CA 1
ATOM 1450 C C . ASP A 1 183 ? 3.01 13.414 17.281 1 97.62 183 ASP A C 1
ATOM 1452 O O . ASP A 1 183 ? 4.086 12.852 17.047 1 97.62 183 ASP A O 1
ATOM 1456 N N . LEU A 1 184 ? 2.754 14.609 16.906 1 98.25 184 LEU A N 1
ATOM 1457 C CA . LEU A 1 184 ? 3.639 15.344 16 1 98.25 184 LEU A CA 1
ATOM 1458 C C . LEU A 1 184 ? 4.34 16.484 16.734 1 98.25 184 LEU A C 1
ATOM 1460 O O . LEU A 1 184 ? 3.762 17.094 17.641 1 98.25 184 LEU A O 1
ATOM 1464 N N . ILE A 1 185 ? 5.535 16.781 16.344 1 98.19 185 ILE A N 1
ATOM 1465 C CA . ILE A 1 185 ? 6.238 18.031 16.594 1 98.19 185 ILE A CA 1
ATOM 1466 C C . ILE A 1 185 ? 6.723 18.625 15.273 1 98.19 185 ILE A C 1
ATOM 1468 O O . ILE A 1 185 ? 7.262 17.906 14.422 1 98.19 185 ILE A O 1
ATOM 1472 N N . TYR A 1 186 ? 6.48 19.891 15.062 1 98.44 186 TYR A N 1
ATOM 1473 C CA . TYR A 1 186 ? 6.742 20.484 13.758 1 98.44 186 TYR A CA 1
ATOM 1474 C C . TYR A 1 186 ? 6.867 22 13.859 1 98.44 186 TYR A C 1
ATOM 1476 O O . TYR A 1 186 ? 6.414 22.609 14.836 1 98.44 186 TYR A O 1
ATOM 1484 N N . GLU A 1 187 ? 7.488 22.625 12.883 1 97.56 187 GLU A N 1
ATOM 1485 C CA . GLU A 1 187 ? 7.598 24.078 12.844 1 97.56 187 GLU A CA 1
ATOM 1486 C C . GLU A 1 187 ? 6.301 24.719 12.344 1 97.56 187 GLU A C 1
ATOM 1488 O O . GLU A 1 187 ? 5.535 24.078 11.617 1 97.56 187 GLU A O 1
ATOM 1493 N N . LYS A 1 188 ? 6.113 25.938 12.641 1 95.31 188 LYS A N 1
ATOM 1494 C CA . LYS A 1 188 ? 4.879 26.672 12.391 1 95.31 188 LYS A CA 1
ATOM 1495 C C . LYS A 1 188 ? 4.578 26.75 10.898 1 95.31 188 LYS A C 1
ATOM 1497 O O . LYS A 1 188 ? 3.412 26.812 10.5 1 95.31 188 LYS A O 1
ATOM 1502 N N . ARG A 1 189 ? 5.621 26.672 10.125 1 94.44 189 ARG A N 1
ATOM 1503 C CA . ARG A 1 189 ? 5.488 26.797 8.68 1 94.44 189 ARG A CA 1
ATOM 1504 C C . ARG A 1 189 ? 4.555 25.734 8.125 1 94.44 189 ARG A C 1
ATOM 1506 O O . ARG A 1 189 ? 3.885 25.938 7.113 1 94.44 189 ARG A O 1
ATOM 1513 N N . ALA A 1 190 ? 4.492 24.594 8.797 1 97.94 190 ALA A N 1
ATOM 1514 C CA . ALA A 1 190 ? 3.658 23.484 8.352 1 97.94 190 ALA A CA 1
ATOM 1515 C C . ALA A 1 190 ? 2.199 23.906 8.211 1 97.94 190 ALA A C 1
ATOM 1517 O O . ALA A 1 190 ? 1.584 23.703 7.164 1 97.94 190 ALA A O 1
ATOM 1518 N N . ILE A 1 191 ? 1.649 24.578 9.227 1 97.88 191 ILE A N 1
ATOM 1519 C CA . ILE A 1 191 ? 0.253 25 9.219 1 97.88 191 ILE A CA 1
ATOM 1520 C C . ILE A 1 191 ? 0.089 26.234 8.336 1 97.88 191 ILE A C 1
ATOM 1522 O O . ILE A 1 191 ? -0.868 26.328 7.559 1 97.88 191 ILE A O 1
ATOM 1526 N N . LYS A 1 192 ? 0.999 27.109 8.438 1 92.5 192 LYS A N 1
ATOM 1527 C CA . LYS A 1 192 ? 0.932 28.359 7.672 1 92.5 192 LYS A CA 1
ATOM 1528 C C . LYS A 1 192 ? 0.832 28.078 6.176 1 92.5 192 LYS A C 1
ATOM 1530 O O . LYS A 1 192 ? -0.021 28.641 5.488 1 92.5 192 LYS A O 1
ATOM 1535 N N . GLU A 1 193 ? 1.686 27.203 5.734 1 92.38 193 GLU A N 1
ATOM 1536 C CA . GLU A 1 193 ? 1.699 26.875 4.312 1 92.38 193 GLU A CA 1
ATOM 1537 C C . GLU A 1 193 ? 0.353 26.312 3.861 1 92.38 193 GLU A C 1
ATOM 1539 O O . GLU A 1 193 ? -0.13 26.641 2.775 1 92.38 193 GLU A O 1
ATOM 1544 N N . LEU A 1 194 ? -0.234 25.516 4.637 1 96.06 194 LEU A N 1
ATOM 1545 C CA . LEU A 1 194 ? -1.507 24.906 4.277 1 96.06 194 LEU A CA 1
ATOM 1546 C C . LEU A 1 194 ? -2.627 25.938 4.266 1 96.06 194 LEU A C 1
ATOM 1548 O O . LEU A 1 194 ? -3.568 25.828 3.477 1 96.06 194 LEU A O 1
ATOM 1552 N N . GLN A 1 195 ? -2.553 26.953 5.102 1 93.5 195 GLN A N 1
ATOM 1553 C CA . GLN A 1 195 ? -3.562 28.016 5.16 1 93.5 195 GLN A CA 1
ATOM 1554 C C . GLN A 1 195 ? -3.471 28.922 3.941 1 93.5 195 GLN A C 1
ATOM 1556 O O . GLN A 1 195 ? -4.48 29.453 3.48 1 93.5 195 GLN A O 1
ATOM 1561 N N . TYR A 1 196 ? -2.312 29 3.408 1 88.25 196 TYR A N 1
ATOM 1562 C CA . TYR A 1 196 ? -2.105 29.953 2.318 1 88.25 196 TYR A CA 1
ATOM 1563 C C . TYR A 1 196 ? -2.225 29.266 0.965 1 88.25 196 TYR A C 1
ATOM 1565 O O . TYR A 1 196 ? -2.422 29.922 -0.06 1 88.25 196 TYR A O 1
ATOM 1573 N N . ILE A 1 197 ? -2.111 27.969 0.955 1 88.69 197 ILE A N 1
ATOM 1574 C CA . ILE A 1 197 ? -2.039 27.25 -0.314 1 88.69 197 ILE A CA 1
ATOM 1575 C C . ILE A 1 197 ? -3.387 27.328 -1.028 1 88.69 197 ILE A C 1
ATOM 1577 O O . ILE A 1 197 ? -4.438 27.297 -0.387 1 88.69 197 ILE A O 1
ATOM 1581 N N . ASP A 1 198 ? -3.279 27.438 -2.361 1 83.94 198 ASP A N 1
ATOM 1582 C CA . ASP A 1 198 ? -4.488 27.484 -3.18 1 83.94 198 ASP A CA 1
ATOM 1583 C C . ASP A 1 198 ? -4.91 26.094 -3.625 1 83.94 198 ASP A C 1
ATOM 1585 O O . ASP A 1 198 ? -4.969 25.812 -4.824 1 83.94 198 ASP A O 1
ATOM 1589 N N . LYS A 1 199 ? -5.172 25.219 -2.756 1 89.81 199 LYS A N 1
ATOM 1590 C CA . LYS A 1 199 ? -5.695 23.875 -2.949 1 89.81 199 LYS A CA 1
ATOM 1591 C C . LYS A 1 199 ? -6.766 23.547 -1.912 1 89.81 199 LYS A C 1
ATOM 1593 O O . LYS A 1 199 ? -6.602 23.844 -0.728 1 89.81 199 LYS A O 1
ATOM 1598 N N . LYS A 1 200 ? -7.816 23 -2.396 1 92.88 200 LYS A N 1
ATOM 1599 C CA . LYS A 1 200 ? -8.891 22.656 -1.467 1 92.88 200 LYS A CA 1
ATOM 1600 C C . LYS A 1 200 ? -8.492 21.484 -0.576 1 92.88 200 LYS A C 1
ATOM 1602 O O . LYS A 1 200 ? -8.828 21.453 0.609 1 92.88 200 LYS A O 1
ATOM 1607 N N . ASP A 1 201 ? -7.926 20.484 -1.216 1 98.06 201 ASP A N 1
ATOM 1608 C CA . ASP A 1 201 ? -7.316 19.359 -0.527 1 98.06 201 ASP A CA 1
ATOM 1609 C C . ASP A 1 201 ? -5.797 19.375 -0.681 1 98.06 201 ASP A C 1
ATOM 1611 O O . ASP A 1 201 ? -5.281 19.625 -1.773 1 98.06 201 ASP A O 1
ATOM 1615 N N . CYS A 1 202 ? -5.121 19.109 0.456 1 98.44 202 CYS A N 1
ATOM 1616 C CA . CYS A 1 202 ? -3.668 19.172 0.358 1 98.44 202 CYS A CA 1
ATOM 1617 C C . CYS A 1 202 ? -3.014 18.297 1.433 1 98.44 202 CYS A C 1
ATOM 1619 O O . CYS A 1 202 ? -3.094 18.625 2.621 1 98.44 202 CYS A O 1
ATOM 1621 N N . VAL A 1 203 ? -2.387 17.219 0.98 1 98.94 203 VAL A N 1
ATOM 1622 C CA . VAL A 1 203 ? -1.591 16.391 1.874 1 98.94 203 VAL A CA 1
ATOM 1623 C C . VAL A 1 203 ? -0.195 16.984 2.031 1 98.94 203 VAL A C 1
ATOM 1625 O O . VAL A 1 203 ? 0.521 17.172 1.046 1 98.94 203 VAL A O 1
ATOM 1628 N N . LEU A 1 204 ? 0.167 17.328 3.268 1 98.88 204 LEU A N 1
ATOM 1629 C CA . LEU A 1 204 ? 1.498 17.875 3.506 1 98.88 204 LEU A CA 1
ATOM 1630 C C . LEU A 1 204 ? 2.551 16.766 3.502 1 98.88 204 LEU A C 1
ATOM 1632 O O . LEU A 1 204 ? 2.404 15.766 4.203 1 98.88 204 LEU A O 1
ATOM 1636 N N . LEU A 1 205 ? 3.561 16.969 2.703 1 98.88 205 LEU A N 1
ATOM 1637 C CA . LEU A 1 205 ? 4.664 16.031 2.566 1 98.88 205 LEU A CA 1
ATOM 1638 C C . LEU A 1 205 ? 5.992 16.688 2.928 1 98.88 205 LEU A C 1
ATOM 1640 O O . LEU A 1 205 ? 6.145 17.891 2.789 1 98.88 205 LEU A O 1
ATOM 1644 N N . SER A 1 206 ? 6.879 15.891 3.406 1 98.69 206 SER A N 1
ATOM 1645 C CA . SER A 1 206 ? 8.242 16.344 3.662 1 98.69 206 SER A CA 1
ATOM 1646 C C . SER A 1 206 ? 9.25 15.57 2.816 1 98.69 206 SER A C 1
ATOM 1648 O O . SER A 1 206 ? 8.875 14.664 2.074 1 98.69 206 SER A O 1
ATOM 1650 N N . GLY A 1 207 ? 10.516 16.047 2.885 1 97.94 207 GLY A N 1
ATOM 1651 C CA . GLY A 1 207 ? 11.609 15.227 2.387 1 97.94 207 GLY A CA 1
ATOM 1652 C C . GLY A 1 207 ? 11.914 14.039 3.273 1 97.94 207 GLY A C 1
ATOM 1653 O O . GLY A 1 207 ? 11.141 13.711 4.176 1 97.94 207 GLY A O 1
ATOM 1654 N N . LYS A 1 208 ? 13.062 13.438 3.008 1 96.75 208 LYS A N 1
ATOM 1655 C CA . LYS A 1 208 ? 13.469 12.242 3.742 1 96.75 208 LYS A CA 1
ATOM 1656 C C . LYS A 1 208 ? 13.789 12.57 5.195 1 96.75 208 LYS A C 1
ATOM 1658 O O . LYS A 1 208 ? 14.539 13.516 5.473 1 96.75 208 LYS A O 1
ATOM 1663 N N . THR A 1 209 ? 13.234 11.742 6.07 1 96.38 209 THR A N 1
ATOM 1664 C CA . THR A 1 209 ? 13.477 11.961 7.492 1 96.38 209 THR A CA 1
ATOM 1665 C C . THR A 1 209 ? 14.406 10.898 8.055 1 96.38 209 THR A C 1
ATOM 1667 O O . THR A 1 209 ? 15.109 11.133 9.039 1 96.38 209 THR A O 1
ATOM 1670 N N . ASN A 1 210 ? 14.391 9.719 7.484 1 94.44 210 ASN A N 1
ATOM 1671 C CA . ASN A 1 210 ? 15.109 8.539 7.965 1 94.44 210 ASN A CA 1
ATOM 1672 C C . ASN A 1 210 ? 14.695 8.172 9.383 1 94.44 210 ASN A C 1
ATOM 1674 O O . ASN A 1 210 ? 15.539 7.812 10.211 1 94.44 210 ASN A O 1
ATOM 1678 N N . SER A 1 211 ? 13.469 8.336 9.688 1 94.31 211 SER A N 1
ATOM 1679 C CA . SER A 1 211 ? 12.953 8.078 11.031 1 94.31 211 SER A CA 1
ATOM 1680 C C . SER A 1 211 ? 12.797 6.586 11.281 1 94.31 211 SER A C 1
ATOM 1682 O O . SER A 1 211 ? 12.797 6.145 12.438 1 94.31 211 SER A O 1
ATOM 1684 N N . GLY A 1 212 ? 12.641 5.816 10.242 1 93 212 GLY A N 1
ATOM 1685 C CA . GLY A 1 212 ? 12.461 4.379 10.375 1 93 212 GLY A CA 1
ATOM 1686 C C . GLY A 1 212 ? 11.008 3.959 10.375 1 93 212 GLY A C 1
ATOM 1687 O O . GLY A 1 212 ? 10.703 2.766 10.422 1 93 212 GLY A O 1
ATOM 1688 N N . ASP A 1 213 ? 10.062 4.891 10.328 1 93.38 213 ASP A N 1
ATOM 1689 C CA . ASP A 1 213 ? 8.633 4.59 10.297 1 93.38 213 ASP A CA 1
ATOM 1690 C C . ASP A 1 213 ? 7.906 5.5 9.305 1 93.38 213 ASP A C 1
ATOM 1692 O O . ASP A 1 213 ? 6.781 5.93 9.562 1 93.38 213 ASP A O 1
ATOM 1696 N N . GLU A 1 214 ? 8.531 5.734 8.242 1 96.44 214 GLU A N 1
ATOM 1697 C CA . GLU A 1 214 ? 8.008 6.645 7.234 1 96.44 214 GLU A CA 1
ATOM 1698 C C . GLU A 1 214 ? 6.754 6.07 6.574 1 96.44 214 GLU A C 1
ATOM 1700 O O . GLU A 1 214 ? 6.594 4.852 6.484 1 96.44 214 GLU A O 1
ATOM 1705 N N . VAL A 1 215 ? 5.867 6.914 6.273 1 98.25 215 VAL A N 1
ATOM 1706 C CA . VAL A 1 215 ? 4.82 6.637 5.297 1 98.25 215 VAL A CA 1
ATOM 1707 C C . VAL A 1 215 ? 5.145 7.34 3.979 1 98.25 215 VAL A C 1
ATOM 1709 O O . VAL A 1 215 ? 5.164 8.57 3.914 1 98.25 215 VAL A O 1
ATOM 1712 N N . TYR A 1 216 ? 5.383 6.574 2.951 1 98.56 216 TYR A N 1
ATOM 1713 C CA . TYR A 1 216 ? 5.832 7.094 1.663 1 98.56 216 TYR A CA 1
ATOM 1714 C C . TYR A 1 216 ? 4.648 7.387 0.75 1 98.56 216 TYR A C 1
ATOM 1716 O O . TYR A 1 216 ? 3.625 6.699 0.812 1 98.56 216 TYR A O 1
ATOM 1724 N N . ILE A 1 217 ? 4.871 8.445 -0.09 1 98.81 217 ILE A N 1
ATOM 1725 C CA . ILE A 1 217 ? 3.797 8.875 -0.979 1 98.81 217 ILE A CA 1
ATOM 1726 C C . ILE A 1 217 ? 4.273 8.82 -2.43 1 98.81 217 ILE A C 1
ATOM 1728 O O . ILE A 1 217 ? 5.363 9.297 -2.748 1 98.81 217 ILE A O 1
ATOM 1732 N N . GLU A 1 218 ? 3.506 8.141 -3.256 1 98.75 218 GLU A N 1
ATOM 1733 C CA . GLU A 1 218 ? 3.623 8.234 -4.707 1 98.75 218 GLU A CA 1
ATOM 1734 C C . GLU A 1 218 ? 2.559 9.164 -5.289 1 98.75 218 GLU A C 1
ATOM 1736 O O . GLU A 1 218 ? 1.4 9.125 -4.871 1 98.75 218 GLU A O 1
ATOM 1741 N N . VAL A 1 219 ? 2.955 10.055 -6.211 1 98.44 219 VAL A N 1
ATOM 1742 C CA . VAL A 1 219 ? 2.021 10.961 -6.879 1 98.44 219 VAL A CA 1
ATOM 1743 C C . VAL A 1 219 ? 2.014 10.68 -8.383 1 98.44 219 VAL A C 1
ATOM 1745 O O . VAL A 1 219 ? 3.037 10.289 -8.953 1 98.44 219 VAL A O 1
ATOM 1748 N N . ARG A 1 220 ? 0.88 10.734 -8.93 1 97.06 220 ARG A N 1
ATOM 1749 C CA . ARG A 1 220 ? 0.687 10.656 -10.367 1 97.06 220 ARG A CA 1
ATOM 1750 C C . ARG A 1 220 ? -0.311 11.703 -10.852 1 97.06 220 ARG A C 1
ATOM 1752 O O . ARG A 1 220 ? -1.314 11.961 -10.18 1 97.06 220 ARG A O 1
ATOM 1759 N N . ASP A 1 221 ? -0.001 12.422 -11.977 1 94.69 221 ASP A N 1
ATOM 1760 C CA . ASP A 1 221 ? -0.896 13.398 -12.586 1 94.69 221 ASP A CA 1
ATOM 1761 C C . ASP A 1 221 ? -1.328 14.461 -11.57 1 94.69 221 ASP A C 1
ATOM 1763 O O . ASP A 1 221 ? -2.521 14.727 -11.414 1 94.69 221 ASP A O 1
ATOM 1767 N N . ASN A 1 222 ? -0.436 14.875 -10.703 1 94.5 222 ASN A N 1
ATOM 1768 C CA . ASN A 1 222 ? -0.59 15.961 -9.742 1 94.5 222 ASN A CA 1
ATOM 1769 C C . ASN A 1 222 ? -1.592 15.602 -8.648 1 94.5 222 ASN A C 1
ATOM 1771 O O . ASN A 1 222 ? -2.316 16.469 -8.156 1 94.5 222 ASN A O 1
ATOM 1775 N N . SER A 1 223 ? -1.717 14.344 -8.391 1 98.12 223 SER A N 1
ATOM 1776 C CA . SER A 1 223 ? -2.598 13.852 -7.336 1 98.12 223 SER A CA 1
ATOM 1777 C C . SER A 1 223 ? -1.934 12.727 -6.539 1 98.12 223 SER A C 1
ATOM 1779 O O . SER A 1 223 ? -1.046 12.039 -7.047 1 98.12 223 SER A O 1
ATOM 1781 N N . ILE A 1 224 ? -2.389 12.602 -5.34 1 98.69 224 ILE A N 1
ATOM 1782 C CA . ILE A 1 224 ? -1.986 11.445 -4.555 1 98.69 224 ILE A CA 1
ATOM 1783 C C . ILE A 1 224 ? -2.361 10.164 -5.301 1 98.69 224 ILE A C 1
ATOM 1785 O O . ILE A 1 224 ? -3.463 10.055 -5.844 1 98.69 224 ILE A O 1
ATOM 1789 N N . TYR A 1 225 ? -1.409 9.258 -5.344 1 98.25 225 TYR A N 1
ATOM 1790 C CA . TYR A 1 225 ? -1.688 8.023 -6.066 1 98.25 225 TYR A CA 1
ATOM 1791 C C . TYR A 1 225 ? -1.618 6.82 -5.133 1 98.25 225 TYR A C 1
ATOM 1793 O O . TYR A 1 225 ? -2.535 5.996 -5.102 1 98.25 225 TYR A O 1
ATOM 1801 N N . LYS A 1 226 ? -0.508 6.719 -4.41 1 98.38 226 LYS A N 1
ATOM 1802 C CA . LYS A 1 226 ? -0.332 5.602 -3.484 1 98.38 226 LYS A CA 1
ATOM 1803 C C . LYS A 1 226 ? 0.282 6.07 -2.17 1 98.38 226 LYS A C 1
ATOM 1805 O O . LYS A 1 226 ? 1.101 6.992 -2.154 1 98.38 226 LYS A O 1
ATOM 1810 N N . VAL A 1 227 ? -0.131 5.426 -1.138 1 98.62 227 VAL A N 1
ATOM 1811 C CA . VAL A 1 227 ? 0.389 5.555 0.22 1 98.62 227 VAL A CA 1
ATOM 1812 C C . VAL A 1 227 ? 0.911 4.203 0.704 1 98.62 227 VAL A C 1
ATOM 1814 O O . VAL A 1 227 ? 0.237 3.184 0.556 1 98.62 227 VAL A O 1
ATOM 1817 N N . SER A 1 228 ? 2.189 4.266 1.249 1 98.12 228 SER A N 1
ATOM 1818 C CA . SER A 1 228 ? 2.689 2.967 1.688 1 98.12 228 SER A CA 1
ATOM 1819 C C . SER A 1 228 ? 3.783 3.121 2.738 1 98.12 228 SER A C 1
ATOM 1821 O O . SER A 1 228 ? 4.629 4.012 2.633 1 98.12 228 SER A O 1
ATOM 1823 N N . LYS A 1 229 ? 3.789 2.199 3.65 1 96.56 229 LYS A N 1
ATOM 1824 C CA . LYS A 1 229 ? 4.906 2.115 4.59 1 96.56 229 LYS A CA 1
ATOM 1825 C C . LYS A 1 229 ? 6.051 1.29 4.008 1 96.56 229 LYS A C 1
ATOM 1827 O O . LYS A 1 229 ? 7.176 1.334 4.512 1 96.56 229 LYS A O 1
ATOM 1832 N N . ASP A 1 230 ? 5.754 0.525 3.012 1 95.94 230 ASP A N 1
ATOM 1833 C CA . ASP A 1 230 ? 6.734 -0.306 2.318 1 95.94 230 ASP A CA 1
ATOM 1834 C C . ASP A 1 230 ? 7.199 0.36 1.025 1 95.94 230 ASP A C 1
ATOM 1836 O O . ASP A 1 230 ? 6.441 0.452 0.058 1 95.94 230 ASP A O 1
ATOM 1840 N N . LYS A 1 231 ? 8.461 0.696 1.009 1 96.31 231 LYS A N 1
ATOM 1841 C CA . LYS A 1 231 ? 8.992 1.371 -0.171 1 96.31 231 LYS A CA 1
ATOM 1842 C C . LYS A 1 231 ? 8.883 0.486 -1.409 1 96.31 231 LYS A C 1
ATOM 1844 O O . LYS A 1 231 ? 8.773 0.988 -2.529 1 96.31 231 LYS A O 1
ATOM 1849 N N . HIS A 1 232 ? 8.891 -0.792 -1.185 1 96.44 232 HIS A N 1
ATOM 1850 C CA . HIS A 1 232 ? 8.883 -1.735 -2.297 1 96.44 232 HIS A CA 1
ATOM 1851 C C . HIS A 1 232 ? 7.57 -1.668 -3.068 1 96.44 232 HIS A C 1
ATOM 1853 O O . HIS A 1 232 ? 7.484 -2.156 -4.195 1 96.44 232 HIS A O 1
ATOM 1859 N N . GLY A 1 233 ? 6.551 -1.115 -2.432 1 97.44 233 GLY A N 1
ATOM 1860 C CA . GLY A 1 233 ? 5.227 -1.069 -3.035 1 97.44 233 GLY A CA 1
ATOM 1861 C C . GLY A 1 233 ? 5.027 0.127 -3.945 1 97.44 233 GLY A C 1
ATOM 1862 O O . GLY A 1 233 ? 3.969 0.276 -4.562 1 97.44 233 GLY A O 1
ATOM 1863 N N . LEU A 1 234 ? 6.059 0.957 -4.09 1 98.56 234 LEU A N 1
ATOM 1864 C CA . LEU A 1 234 ? 5.887 2.201 -4.832 1 98.56 234 LEU A CA 1
ATOM 1865 C C . LEU A 1 234 ? 6.77 2.219 -6.074 1 98.56 234 LEU A C 1
ATOM 1867 O O . LEU A 1 234 ? 7.938 1.828 -6.016 1 98.56 234 LEU A O 1
ATOM 1871 N N . ASN A 1 235 ? 6.184 2.596 -7.191 1 98.38 235 ASN A N 1
ATOM 1872 C CA . ASN A 1 235 ? 6.914 2.783 -8.438 1 98.38 235 ASN A CA 1
ATOM 1873 C C . ASN A 1 235 ? 7.844 3.992 -8.375 1 98.38 235 ASN A C 1
ATOM 1875 O O . ASN A 1 235 ? 8.922 3.986 -8.969 1 98.38 235 ASN A O 1
ATOM 1879 N N . SER A 1 236 ? 7.438 4.965 -7.664 1 98.25 236 SER A N 1
ATOM 1880 C CA . SER A 1 236 ? 8.172 6.195 -7.383 1 98.25 236 SER A CA 1
ATOM 1881 C C . SER A 1 236 ? 7.84 6.73 -5.992 1 98.25 236 SER A C 1
ATOM 1883 O O . SER A 1 236 ? 6.746 6.496 -5.477 1 98.25 236 SER A O 1
ATOM 1885 N N . ILE A 1 237 ? 8.789 7.406 -5.43 1 98.31 237 ILE A N 1
ATOM 1886 C CA . ILE A 1 237 ? 8.586 7.996 -4.109 1 98.31 237 ILE A CA 1
ATOM 1887 C C . ILE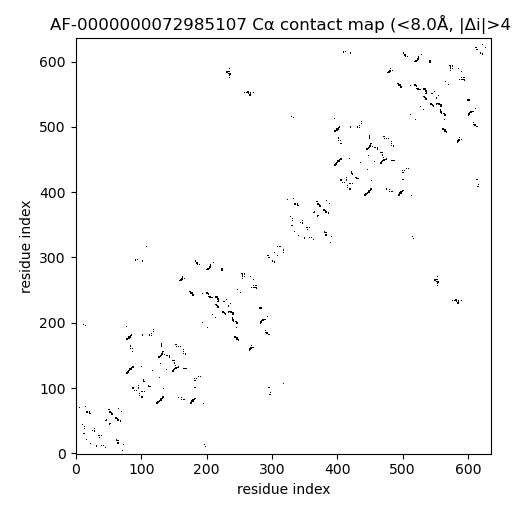 A 1 237 ? 8.758 9.516 -4.191 1 98.31 237 ILE A C 1
ATOM 1889 O O . ILE A 1 237 ? 9.844 10.008 -4.492 1 98.31 237 ILE A O 1
ATOM 1893 N N . TYR A 1 238 ? 7.688 10.242 -3.867 1 98.5 238 TYR A N 1
ATOM 1894 C CA . TYR A 1 238 ? 7.715 11.688 -4.012 1 98.5 238 TYR A CA 1
ATOM 1895 C C . TYR A 1 238 ? 8.055 12.367 -2.689 1 98.5 238 TYR A C 1
ATOM 1897 O O . TYR A 1 238 ? 8.773 13.367 -2.66 1 98.5 238 TYR A O 1
ATOM 1905 N N . GLY A 1 239 ? 7.508 11.828 -1.607 1 98.62 239 GLY A N 1
ATOM 1906 C CA . GLY A 1 239 ? 7.715 12.414 -0.293 1 98.62 239 GLY A CA 1
ATOM 1907 C C . GLY A 1 239 ? 7.223 11.531 0.838 1 98.62 239 GLY A C 1
ATOM 1908 O O . GLY A 1 239 ? 6.887 10.367 0.623 1 98.62 239 GLY A O 1
ATOM 1909 N N . GLU A 1 240 ? 7.316 12.094 2.043 1 98.75 240 GLU A N 1
ATOM 1910 C CA . GLU A 1 240 ? 6.863 11.406 3.248 1 98.75 240 GLU A CA 1
ATOM 1911 C C . GLU A 1 240 ? 5.672 12.125 3.875 1 98.75 240 GLU A C 1
ATOM 1913 O O . GLU A 1 240 ? 5.641 13.352 3.926 1 98.75 240 GLU A O 1
ATOM 1918 N N . LEU A 1 241 ? 4.73 11.375 4.273 1 98.81 241 LEU A N 1
ATOM 1919 C CA . LEU A 1 241 ? 3.535 11.914 4.91 1 98.81 241 LEU A CA 1
ATOM 1920 C C . LEU A 1 241 ? 3.875 12.555 6.254 1 98.81 241 LEU A C 1
ATOM 1922 O O . LEU A 1 241 ? 4.465 11.906 7.121 1 98.81 241 LEU A O 1
ATOM 1926 N N . VAL A 1 242 ? 3.488 13.75 6.465 1 98.75 242 VAL A N 1
ATOM 1927 C CA . VAL A 1 242 ? 3.805 14.492 7.68 1 98.75 242 VAL A CA 1
ATOM 1928 C C . VAL A 1 242 ? 2.74 14.219 8.742 1 98.75 242 VAL A C 1
ATOM 1930 O O . VAL A 1 242 ? 3.031 14.234 9.938 1 98.75 242 VAL A O 1
ATOM 1933 N N . GLY A 1 243 ? 1.503 13.953 8.344 1 98.69 243 GLY A N 1
ATOM 1934 C CA . GLY A 1 243 ? 0.404 13.758 9.273 1 98.69 243 GLY A CA 1
ATOM 1935 C C . GLY A 1 243 ? -0.442 15 9.469 1 98.69 243 GLY A C 1
ATOM 1936 O O . GLY A 1 243 ? -1.07 15.172 10.516 1 98.69 243 GLY A O 1
ATOM 1937 N N . ILE A 1 244 ? -0.323 15.945 8.609 1 98.94 244 ILE A N 1
ATOM 1938 C CA . ILE A 1 244 ? -1.149 17.141 8.539 1 98.94 244 ILE A CA 1
ATOM 1939 C C . ILE A 1 244 ? -1.759 17.266 7.141 1 98.94 244 ILE A C 1
ATOM 1941 O O . ILE A 1 244 ? -1.039 17.234 6.137 1 98.94 244 ILE A O 1
ATOM 1945 N N . VAL A 1 245 ? -3.08 17.359 7.094 1 98.94 245 VAL A N 1
ATOM 1946 C CA . VAL A 1 245 ? -3.768 17.359 5.809 1 98.94 245 VAL A CA 1
ATOM 1947 C C . VAL A 1 245 ? -4.867 18.422 5.805 1 98.94 245 VAL A C 1
ATOM 1949 O O . VAL A 1 245 ? -5.598 18.562 6.789 1 98.94 245 VAL A O 1
ATOM 1952 N N . LYS A 1 246 ? -4.871 19.219 4.75 1 98.56 246 LYS A N 1
ATOM 1953 C CA . LYS A 1 246 ? -6.035 20.047 4.461 1 98.56 246 LYS A CA 1
ATOM 1954 C C . LYS A 1 246 ? -7.129 19.25 3.771 1 98.56 246 LYS A C 1
ATOM 1956 O O . LYS A 1 246 ? -6.918 18.703 2.689 1 98.56 246 LYS A O 1
ATOM 1961 N N . VAL A 1 247 ? -8.305 19.203 4.371 1 98.88 247 VAL A N 1
ATOM 1962 C CA . VAL A 1 247 ? -9.367 18.312 3.887 1 98.88 247 VAL A CA 1
ATOM 1963 C C . VAL A 1 247 ? -10.617 19.141 3.582 1 98.88 247 VAL A C 1
ATOM 1965 O O . VAL A 1 247 ? -11.18 19.781 4.473 1 98.88 247 VAL A O 1
ATOM 1968 N N . SER A 1 248 ? -11.078 19.109 2.367 1 98.44 248 SER A N 1
ATOM 1969 C CA . SER A 1 248 ? -12.359 19.703 2.002 1 98.44 248 SER A CA 1
ATOM 1970 C C . SER A 1 248 ? -13.523 18.781 2.383 1 98.44 248 SER A C 1
ATOM 1972 O O . SER A 1 248 ? -13.336 17.594 2.584 1 98.44 248 SER A O 1
ATOM 1974 N N . MET A 1 249 ? -14.672 19.391 2.414 1 98.62 249 MET A N 1
ATOM 1975 C CA . MET A 1 249 ? -15.867 18.578 2.654 1 98.62 249 MET A CA 1
ATOM 1976 C C . MET A 1 249 ? -16.062 17.547 1.544 1 98.62 249 MET A C 1
ATOM 1978 O O . MET A 1 249 ? -16.547 16.453 1.794 1 98.62 249 MET A O 1
ATOM 1982 N N . ASP A 1 250 ? -15.625 17.859 0.348 1 98.62 250 ASP A N 1
ATOM 1983 C CA . ASP A 1 250 ? -15.711 16.922 -0.764 1 98.62 250 ASP A CA 1
ATOM 1984 C C . ASP A 1 250 ? -14.836 15.688 -0.51 1 98.62 250 ASP A C 1
ATOM 1986 O O . ASP A 1 250 ? -15.297 14.555 -0.66 1 98.62 250 ASP A O 1
ATOM 1990 N N . LEU A 1 251 ? -13.633 15.945 -0.183 1 98.81 251 LEU A N 1
ATOM 1991 C CA . LEU A 1 251 ? -12.742 14.82 0.109 1 98.81 251 LEU A CA 1
ATOM 1992 C C . LEU A 1 251 ? -13.258 14.023 1.303 1 98.81 251 LEU A C 1
ATOM 1994 O O . LEU A 1 251 ? -13.258 12.789 1.275 1 98.81 251 LEU A O 1
ATOM 1998 N N . PHE A 1 252 ? -13.711 14.766 2.301 1 98.88 252 PHE A N 1
ATOM 1999 C CA . PHE A 1 252 ? -14.227 14.109 3.498 1 98.88 252 PHE A CA 1
ATOM 2000 C C . PHE A 1 252 ? -15.383 13.18 3.152 1 98.88 252 PHE A C 1
ATOM 2002 O O . PHE A 1 252 ? -15.445 12.047 3.639 1 98.88 252 PHE A O 1
ATOM 2009 N N . GLU A 1 253 ? -16.203 13.609 2.357 1 98.75 253 GLU A N 1
ATOM 2010 C CA . GLU A 1 253 ? -17.328 12.789 1.913 1 98.75 253 GLU A CA 1
ATOM 2011 C C . GLU A 1 253 ? -16.844 11.539 1.187 1 98.75 253 GLU A C 1
ATOM 2013 O O . GLU A 1 253 ? -17.359 10.445 1.403 1 98.75 253 GLU A O 1
ATOM 2018 N N . LYS A 1 254 ? -15.875 11.695 0.294 1 98.75 254 LYS A N 1
ATOM 2019 C CA . LYS A 1 254 ? -15.312 10.547 -0.409 1 98.75 254 LYS A CA 1
ATOM 2020 C C . LYS A 1 254 ? -14.695 9.555 0.568 1 98.75 254 LYS A C 1
ATOM 2022 O O . LYS A 1 254 ? -14.859 8.344 0.415 1 98.75 254 LYS A O 1
ATOM 2027 N N . MET A 1 255 ? -14.039 10.055 1.559 1 98.81 255 MET A N 1
ATOM 2028 C CA . MET A 1 255 ? -13.445 9.195 2.584 1 98.81 255 MET A CA 1
ATOM 2029 C C . MET A 1 255 ? -14.523 8.422 3.334 1 98.81 255 MET A C 1
ATOM 2031 O O . MET A 1 255 ? -14.367 7.223 3.582 1 98.81 255 MET A O 1
ATOM 2035 N N . MET A 1 256 ? -15.555 9.133 3.66 1 98.75 256 MET A N 1
ATOM 2036 C CA . MET A 1 256 ? -16.656 8.5 4.383 1 98.75 256 MET A CA 1
ATOM 2037 C C . MET A 1 256 ? -17.312 7.426 3.525 1 98.75 256 MET A C 1
ATOM 2039 O O . MET A 1 256 ? -17.734 6.391 4.039 1 98.75 256 MET A O 1
ATOM 2043 N N . ILE A 1 257 ? -17.422 7.691 2.285 1 98.56 257 ILE A N 1
ATOM 2044 C CA . ILE A 1 257 ? -17.984 6.711 1.367 1 98.56 257 ILE A CA 1
ATOM 2045 C C . ILE A 1 257 ? -17.094 5.469 1.327 1 98.56 257 ILE A C 1
ATOM 2047 O O . ILE A 1 257 ? -17.594 4.344 1.435 1 98.56 257 ILE A O 1
ATOM 2051 N N . GLU A 1 258 ? -15.828 5.617 1.164 1 98.25 258 GLU A N 1
ATOM 2052 C CA . GLU A 1 258 ? -14.914 4.48 1.207 1 98.25 258 GLU A CA 1
ATOM 2053 C C . GLU A 1 258 ? -15.039 3.719 2.523 1 98.25 258 GLU A C 1
ATOM 2055 O O . GLU A 1 258 ? -15.086 2.486 2.531 1 98.25 258 GLU A O 1
ATOM 2060 N N . TYR A 1 259 ? -15.172 4.441 3.605 1 98.5 259 TYR A N 1
ATOM 2061 C CA . TYR A 1 259 ? -15.25 3.83 4.926 1 98.5 259 TYR A CA 1
ATOM 2062 C C . TYR A 1 259 ? -16.547 3.049 5.09 1 98.5 259 TYR A C 1
ATOM 2064 O O . TYR A 1 259 ? -16.578 2.008 5.75 1 98.5 259 TYR A O 1
ATOM 2072 N N . SER A 1 260 ? -17.562 3.525 4.52 1 98.12 260 SER A N 1
ATOM 2073 C CA . SER A 1 260 ? -18.859 2.859 4.645 1 98.12 260 SER A CA 1
ATOM 2074 C C . SER A 1 260 ? -18.812 1.457 4.047 1 98.12 260 SER A C 1
ATOM 2076 O O . SER A 1 260 ? -19.641 0.605 4.391 1 98.12 260 SER A O 1
ATOM 2078 N N . LYS A 1 261 ? -17.875 1.173 3.186 1 96.31 261 LYS A N 1
ATOM 2079 C CA . LYS A 1 261 ? -17.734 -0.126 2.535 1 96.31 261 LYS A CA 1
ATOM 2080 C C . LYS A 1 261 ? -16.719 -0.999 3.264 1 96.31 261 LYS A C 1
ATOM 2082 O O . LYS A 1 261 ? -16.422 -2.111 2.826 1 96.31 261 LYS A O 1
ATOM 2087 N N . ASN A 1 262 ? -16.219 -0.458 4.285 1 96 262 ASN A N 1
ATOM 2088 C CA . ASN A 1 262 ? -15.086 -1.064 4.969 1 96 262 ASN A CA 1
ATOM 2089 C C . ASN A 1 262 ? -15.484 -2.344 5.695 1 96 262 ASN A C 1
ATOM 2091 O O . ASN A 1 262 ? -16.531 -2.395 6.34 1 96 262 ASN A O 1
ATOM 2095 N N . THR A 1 263 ? -14.664 -3.439 5.602 1 97.44 263 THR A N 1
ATOM 2096 C CA . THR A 1 263 ? -14.852 -4.672 6.363 1 97.44 263 THR A CA 1
ATOM 2097 C C . THR A 1 263 ? -13.602 -4.988 7.184 1 97.44 263 THR A C 1
ATOM 2099 O O . THR A 1 263 ? -13.531 -6.027 7.844 1 97.44 263 THR A O 1
ATOM 2102 N N . ASN A 1 264 ? -12.609 -4.215 7.117 1 97.81 264 ASN A N 1
ATOM 2103 C CA . ASN A 1 264 ? -11.398 -4.273 7.918 1 97.81 264 ASN A CA 1
ATOM 2104 C C . ASN A 1 264 ? -11.344 -3.145 8.945 1 97.81 264 ASN A C 1
ATOM 2106 O O . ASN A 1 264 ? -10.992 -2.012 8.609 1 97.81 264 ASN A O 1
ATOM 2110 N N . PRO A 1 265 ? -11.578 -3.381 10.18 1 97.31 265 PRO A N 1
ATOM 2111 C CA . PRO A 1 265 ? -11.68 -2.32 11.188 1 97.31 265 PRO A CA 1
ATOM 2112 C C . PRO A 1 265 ? -10.359 -1.592 11.414 1 97.31 265 PRO A C 1
ATOM 2114 O O . PRO A 1 265 ? -10.336 -0.516 12.023 1 97.31 265 PRO A O 1
ATOM 2117 N N . GLN A 1 266 ? -9.273 -2.113 10.953 1 96.94 266 GLN A N 1
ATOM 2118 C CA . GLN A 1 266 ? -7.961 -1.545 11.227 1 96.94 266 GLN A CA 1
ATOM 2119 C C . GLN A 1 266 ? -7.598 -0.476 10.195 1 96.94 266 GLN A C 1
ATOM 2121 O O . GLN A 1 266 ? -6.516 0.11 10.258 1 96.94 266 GLN A O 1
ATOM 2126 N N . TYR A 1 267 ? -8.477 -0.117 9.32 1 98.12 267 TYR A N 1
ATOM 2127 C CA . TYR A 1 267 ? -8.32 0.798 8.195 1 98.12 267 TYR A CA 1
ATOM 2128 C C . TYR A 1 267 ? -7.93 2.191 8.672 1 98.12 267 TYR A C 1
ATOM 2130 O O . TYR A 1 267 ? -8.586 2.758 9.555 1 98.12 267 TYR A O 1
ATOM 2138 N N . HIS A 1 268 ? -6.77 2.818 8.164 1 98.56 268 HIS A N 1
ATOM 2139 C CA . HIS A 1 268 ? -6.301 4.137 8.578 1 98.56 268 HIS A CA 1
ATOM 2140 C C . HIS A 1 268 ? -6.766 5.215 7.609 1 98.56 268 HIS A C 1
ATOM 2142 O O . HIS A 1 268 ? -7.074 4.922 6.453 1 98.56 268 HIS A O 1
ATOM 2148 N N . TYR A 1 269 ? -6.73 6.457 8.055 1 98.88 269 TYR A N 1
ATOM 2149 C CA . TYR A 1 269 ? -7.309 7.566 7.312 1 98.88 269 TYR A CA 1
ATOM 2150 C C . TYR A 1 269 ? -6.504 7.859 6.055 1 98.88 269 TYR A C 1
ATOM 2152 O O . TYR A 1 269 ? -7.062 8.258 5.031 1 98.88 269 TYR A O 1
ATOM 2160 N N . GLU A 1 270 ? -5.148 7.723 6.152 1 98.75 270 GLU A N 1
ATOM 2161 C CA . GLU A 1 270 ? -4.328 8.086 5.004 1 98.75 270 GLU A CA 1
ATOM 2162 C C . GLU A 1 270 ? -4.598 7.168 3.814 1 98.75 270 GLU A C 1
ATOM 2164 O O . GLU A 1 270 ? -4.5 7.594 2.662 1 98.75 270 GLU A O 1
ATOM 2169 N N . TYR A 1 271 ? -4.988 5.977 4.121 1 98.62 271 TYR A N 1
ATOM 2170 C CA . TYR A 1 271 ? -5.32 5.047 3.047 1 98.62 271 TYR A CA 1
ATOM 2171 C C . TYR A 1 271 ? -6.727 5.305 2.518 1 98.62 271 TYR A C 1
ATOM 2173 O O . TYR A 1 271 ? -7.027 5 1.362 1 98.62 271 TYR A O 1
ATOM 2181 N N . ALA A 1 272 ? -7.629 5.832 3.355 1 98.75 272 ALA A N 1
ATOM 2182 C CA . ALA A 1 272 ? -8.914 6.32 2.848 1 98.75 272 ALA A CA 1
ATOM 2183 C C . ALA A 1 272 ? -8.711 7.465 1.859 1 98.75 272 ALA A C 1
ATOM 2185 O O . ALA A 1 272 ? -9.445 7.574 0.871 1 98.75 272 ALA A O 1
ATOM 2186 N N . ILE A 1 273 ? -7.715 8.305 2.152 1 98.88 273 ILE A N 1
ATOM 2187 C CA . ILE A 1 273 ? -7.352 9.359 1.211 1 98.88 273 ILE A CA 1
ATOM 2188 C C . ILE A 1 273 ? -6.879 8.734 -0.101 1 98.88 273 ILE A C 1
ATOM 2190 O O . ILE A 1 273 ? -7.312 9.148 -1.181 1 98.88 273 ILE A O 1
ATOM 2194 N N . GLU A 1 274 ? -6 7.762 -0.017 1 98.69 274 GLU A N 1
ATOM 2195 C CA . GLU A 1 274 ? -5.516 7.066 -1.205 1 98.69 274 GLU A CA 1
ATOM 2196 C C . GLU A 1 274 ? -6.672 6.52 -2.033 1 98.69 274 GLU A C 1
ATOM 2198 O O . GLU A 1 274 ? -6.723 6.715 -3.25 1 98.69 274 GLU A O 1
ATOM 2203 N N . ASP A 1 275 ? -7.578 5.773 -1.381 1 98.38 275 ASP A N 1
ATOM 2204 C CA . ASP A 1 275 ? -8.711 5.164 -2.076 1 98.38 275 ASP A CA 1
ATOM 2205 C C . ASP A 1 275 ? -9.602 6.23 -2.703 1 98.38 275 ASP A C 1
ATOM 2207 O O . ASP A 1 275 ? -10.109 6.051 -3.812 1 98.38 275 ASP A O 1
ATOM 2211 N N . SER A 1 276 ? -9.797 7.352 -2.006 1 98.56 276 SER A N 1
ATOM 2212 C CA . SER A 1 276 ? -10.578 8.461 -2.535 1 98.56 276 SER A CA 1
ATOM 2213 C C . SER A 1 276 ? -9.922 9.07 -3.77 1 98.56 276 SER A C 1
ATOM 2215 O O . SER A 1 276 ? -10.602 9.484 -4.707 1 98.56 276 SER A O 1
ATOM 2217 N N . ALA A 1 277 ? -8.648 9.102 -3.785 1 98.12 277 ALA A N 1
ATOM 2218 C CA . ALA A 1 277 ? -7.859 9.75 -4.828 1 98.12 277 ALA A CA 1
ATOM 2219 C C . ALA A 1 277 ? -7.969 9 -6.148 1 98.12 277 ALA A C 1
ATOM 2221 O O . ALA A 1 277 ? -7.559 9.5 -7.195 1 98.12 277 ALA A O 1
ATOM 2222 N N . LYS A 1 278 ? -8.492 7.754 -6.137 1 95.38 278 LYS A N 1
ATOM 2223 C CA . LYS A 1 278 ? -8.648 6.988 -7.367 1 95.38 278 LYS A CA 1
ATOM 2224 C C . LYS A 1 278 ? -9.727 7.602 -8.258 1 95.38 278 LYS A C 1
ATOM 2226 O O . LYS A 1 278 ? -9.688 7.441 -9.484 1 95.38 278 LYS A O 1
ATOM 2231 N N . SER A 1 279 ? -10.672 8.32 -7.684 1 94.56 279 SER A N 1
ATOM 2232 C CA . SER A 1 279 ? -11.758 8.914 -8.453 1 94.56 279 SER A CA 1
ATOM 2233 C C . SER A 1 279 ? -11.891 10.406 -8.172 1 94.56 279 SER A C 1
ATOM 2235 O O . SER A 1 279 ? -12.883 11.031 -8.539 1 94.56 279 SER A O 1
ATOM 2237 N N . TYR A 1 280 ? -11.062 10.914 -7.426 1 96.81 280 TYR A N 1
ATOM 2238 C CA . TYR A 1 280 ? -11.078 12.305 -6.98 1 96.81 280 TYR A CA 1
ATOM 2239 C C . TYR A 1 280 ? -9.656 12.844 -6.84 1 96.81 280 TYR A C 1
ATOM 2241 O O . TYR A 1 280 ? -8.797 12.195 -6.227 1 96.81 280 TYR A O 1
ATOM 2249 N N . ASP A 1 281 ? -9.344 13.984 -7.414 1 97.44 281 ASP A N 1
ATOM 2250 C CA . ASP A 1 281 ? -7.996 14.531 -7.309 1 97.44 281 ASP A CA 1
ATOM 2251 C C . ASP A 1 281 ? -7.723 15.055 -5.898 1 97.44 281 ASP A C 1
ATOM 2253 O O . ASP A 1 281 ? -8.477 15.883 -5.383 1 97.44 281 ASP A O 1
ATOM 2257 N N . VAL A 1 282 ? -6.723 14.578 -5.32 1 98.69 282 VAL A N 1
ATOM 2258 C CA . VAL A 1 282 ? -6.285 15.039 -4.008 1 98.69 282 VAL A CA 1
ATOM 2259 C C . VAL A 1 282 ? -4.914 15.703 -4.125 1 98.69 282 VAL A C 1
ATOM 2261 O O . VAL A 1 282 ? -3.922 15.047 -4.441 1 98.69 282 VAL A O 1
ATOM 2264 N N . GLY A 1 283 ? -4.84 17 -3.809 1 98.25 283 GLY A N 1
ATOM 2265 C CA . GLY A 1 283 ? -3.6 17.75 -3.934 1 98.25 283 GLY A CA 1
ATOM 2266 C C . GLY A 1 283 ? -2.598 17.438 -2.838 1 98.25 283 GLY A C 1
ATOM 2267 O O . GLY A 1 283 ? -2.93 16.766 -1.861 1 98.25 283 GLY A O 1
ATOM 2268 N N . TYR A 1 284 ? -1.392 17.906 -3.029 1 98.56 284 TYR A N 1
ATOM 2269 C CA . TYR A 1 284 ? -0.284 17.734 -2.094 1 98.56 284 TYR A CA 1
ATOM 2270 C C . TYR A 1 284 ? 0.669 18.922 -2.158 1 98.56 284 TYR A C 1
ATO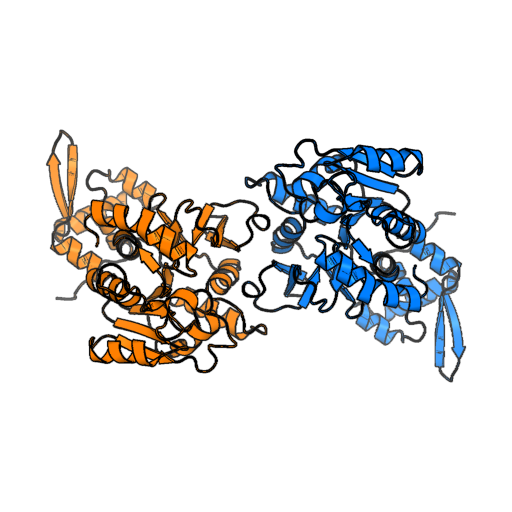M 2272 O O . TYR A 1 284 ? 0.633 19.703 -3.109 1 98.56 284 TYR A O 1
ATOM 2280 N N . GLU A 1 285 ? 1.391 19.141 -1.081 1 97.62 285 GLU A N 1
ATOM 2281 C CA . GLU A 1 285 ? 2.484 20.094 -1.023 1 97.62 285 GLU A CA 1
ATOM 2282 C C . GLU A 1 285 ? 3.688 19.531 -0.279 1 97.62 285 GLU A C 1
ATOM 2284 O O . GLU A 1 285 ? 3.553 19.031 0.844 1 97.62 285 GLU A O 1
ATOM 2289 N N . LYS A 1 286 ? 4.836 19.578 -0.946 1 98.12 286 LYS A N 1
ATOM 2290 C CA . LYS A 1 286 ? 6.055 19.078 -0.319 1 98.12 286 LYS A CA 1
ATOM 2291 C C . LYS A 1 286 ? 6.938 20.219 0.164 1 98.12 286 LYS A C 1
ATOM 2293 O O . LYS A 1 286 ? 7.32 21.094 -0.622 1 98.12 286 LYS A O 1
ATOM 2298 N N . ILE A 1 287 ? 7.125 20.234 1.381 1 97.31 287 ILE A N 1
ATOM 2299 C CA . ILE A 1 287 ? 8.148 21.094 1.959 1 97.31 287 ILE A CA 1
ATOM 2300 C C . ILE A 1 287 ? 9.398 20.281 2.271 1 97.31 287 ILE A C 1
ATOM 2302 O O . ILE A 1 287 ? 9.484 19.641 3.322 1 97.31 287 ILE A O 1
ATOM 2306 N N . LYS A 1 288 ? 10.383 20.359 1.461 1 97.12 288 LYS A N 1
ATOM 2307 C CA . LYS A 1 288 ? 11.516 19.438 1.461 1 97.12 288 LYS A CA 1
ATOM 2308 C C . LYS A 1 288 ? 12.305 19.531 2.764 1 97.12 288 LYS A C 1
ATOM 2310 O O . LYS A 1 288 ? 12.742 18.531 3.312 1 97.12 288 LYS A O 1
ATOM 2315 N N . ASP A 1 289 ? 12.453 20.766 3.279 1 96.38 289 ASP A N 1
ATOM 2316 C CA . ASP A 1 289 ? 13.297 20.984 4.449 1 96.38 289 ASP A CA 1
ATOM 2317 C C . ASP A 1 289 ? 12.461 21.203 5.703 1 96.38 289 ASP A C 1
ATOM 2319 O O . ASP A 1 289 ? 12.914 21.828 6.66 1 96.38 289 ASP A O 1
ATOM 2323 N N . LEU A 1 290 ? 11.266 20.703 5.715 1 97.81 290 LEU A N 1
ATOM 2324 C CA . LEU A 1 290 ? 10.391 20.875 6.867 1 97.81 290 LEU A CA 1
ATOM 2325 C C . LEU A 1 290 ? 10.992 20.219 8.109 1 97.81 290 LEU A C 1
ATOM 2327 O O . LEU A 1 290 ? 11.438 19.078 8.055 1 97.81 290 LEU A O 1
ATOM 2331 N N . ILE A 1 291 ? 10.969 20.969 9.172 1 98 291 ILE A N 1
ATOM 2332 C CA . ILE A 1 291 ? 11.391 20.422 10.461 1 98 291 ILE A CA 1
ATOM 2333 C C . ILE A 1 291 ? 10.188 19.812 11.18 1 98 291 ILE A C 1
ATOM 2335 O O . ILE A 1 291 ? 9.266 20.531 11.57 1 98 291 ILE A O 1
ATOM 2339 N N . TRP A 1 292 ? 10.242 18.516 11.289 1 98.5 292 TRP A N 1
ATOM 2340 C CA . TRP A 1 292 ? 9.133 17.844 11.945 1 98.5 292 TRP A CA 1
ATOM 2341 C C . TRP A 1 292 ? 9.523 16.422 12.359 1 98.5 292 TRP A C 1
ATOM 2343 O O . TRP A 1 292 ? 10.578 15.93 11.961 1 98.5 292 TRP A O 1
ATOM 2353 N N . ALA A 1 293 ? 8.727 15.828 13.203 1 98.25 293 ALA A N 1
ATOM 2354 C CA . ALA A 1 293 ? 8.875 14.422 13.578 1 98.25 293 ALA A CA 1
ATOM 2355 C C . ALA A 1 293 ? 7.598 13.898 14.234 1 98.25 293 ALA A C 1
ATOM 2357 O O . ALA A 1 293 ? 6.785 14.672 14.742 1 98.25 293 ALA A O 1
ATOM 2358 N N . GLU A 1 294 ? 7.383 12.648 14.102 1 97.69 294 GLU A N 1
ATOM 2359 C CA . GLU A 1 294 ? 6.445 11.914 14.938 1 97.69 294 GLU A CA 1
ATOM 2360 C C . GLU A 1 294 ? 7.168 11.172 16.062 1 97.69 294 GLU A C 1
ATOM 2362 O O . GLU A 1 294 ? 8.336 10.805 15.906 1 97.69 294 GLU A O 1
ATOM 2367 N N . ILE A 1 295 ? 6.531 10.984 17.156 1 96.94 295 ILE A N 1
ATOM 2368 C CA . ILE A 1 295 ? 7.113 10.242 18.266 1 96.94 295 ILE A CA 1
ATOM 2369 C C . ILE A 1 295 ? 6.25 9.023 18.578 1 96.94 295 ILE A C 1
ATOM 2371 O O . ILE A 1 295 ? 5.297 9.117 19.359 1 96.94 295 ILE A O 1
ATOM 2375 N N . ASP A 1 296 ? 6.684 7.883 18.109 1 94.69 296 ASP A N 1
ATOM 2376 C CA . ASP A 1 296 ? 5.895 6.664 18.25 1 94.69 296 ASP A CA 1
ATOM 2377 C C . ASP A 1 296 ? 6.574 5.672 19.188 1 94.69 296 ASP A C 1
ATOM 2379 O O . ASP A 1 296 ? 5.926 4.758 19.703 1 94.69 296 ASP A O 1
ATOM 2383 N N . ASP A 1 297 ? 7.852 5.816 19.359 1 94.88 297 ASP A N 1
ATOM 2384 C CA . ASP A 1 297 ? 8.641 4.918 20.203 1 94.88 297 ASP A CA 1
ATOM 2385 C C . ASP A 1 297 ? 9.836 5.641 20.797 1 94.88 297 ASP A C 1
ATOM 2387 O O . ASP A 1 297 ? 10.07 6.816 20.516 1 94.88 297 ASP A O 1
ATOM 2391 N N . PRO A 1 298 ? 10.594 4.938 21.703 1 94.94 298 PRO A N 1
ATOM 2392 C CA . PRO A 1 298 ? 11.711 5.598 22.375 1 94.94 298 PRO A CA 1
ATOM 2393 C C . PRO A 1 298 ? 12.789 6.074 21.406 1 94.94 298 PRO A C 1
ATOM 2395 O O . PRO A 1 298 ? 13.438 7.098 21.641 1 94.94 298 PRO A O 1
ATOM 2398 N N . ASN A 1 299 ? 12.977 5.355 20.344 1 95.88 299 ASN A N 1
ATOM 2399 C CA . ASN A 1 299 ? 13.945 5.793 19.344 1 95.88 299 ASN A CA 1
ATOM 2400 C C . ASN A 1 299 ? 13.523 7.109 18.688 1 95.88 299 ASN A C 1
ATOM 2402 O O . ASN A 1 299 ? 14.359 7.977 18.438 1 95.88 299 ASN A O 1
ATOM 2406 N N . HIS A 1 300 ? 12.328 7.23 18.453 1 96.94 300 HIS A N 1
ATOM 2407 C CA . HIS A 1 300 ? 11.812 8.484 17.922 1 96.94 300 HIS A CA 1
ATOM 2408 C C . HIS A 1 300 ? 12.039 9.633 18.906 1 96.94 300 HIS A C 1
ATOM 2410 O O . HIS A 1 300 ? 12.438 10.727 18.5 1 96.94 300 HIS A O 1
ATOM 2416 N N . LEU A 1 301 ? 11.719 9.352 20.141 1 96.31 301 LEU A N 1
ATOM 2417 C CA . LEU A 1 301 ? 11.914 10.367 21.172 1 96.31 301 LEU A CA 1
ATOM 2418 C C . LEU A 1 301 ? 13.367 10.828 21.219 1 96.31 301 LEU A C 1
ATOM 2420 O O . LEU A 1 301 ? 13.641 12.031 21.234 1 96.31 301 LEU A O 1
ATOM 2424 N N . LYS A 1 302 ? 14.25 9.875 21.188 1 96.56 302 LYS A N 1
ATOM 2425 C CA . LYS A 1 302 ? 15.672 10.188 21.188 1 96.56 302 LYS A CA 1
ATOM 2426 C C . LYS A 1 302 ? 16.047 11.039 19.984 1 96.56 302 LYS A C 1
ATOM 2428 O O . LYS A 1 302 ? 16.781 12.023 20.109 1 96.56 302 LYS A O 1
ATOM 2433 N N . ARG A 1 303 ? 15.57 10.648 18.859 1 96.75 303 ARG A N 1
ATOM 2434 C CA . ARG A 1 303 ? 15.828 11.398 17.625 1 96.75 303 ARG A CA 1
ATOM 2435 C C . ARG A 1 303 ? 15.305 12.828 17.734 1 96.75 303 ARG A C 1
ATOM 2437 O O . ARG A 1 303 ? 15.984 13.773 17.344 1 96.75 303 ARG A O 1
ATOM 2444 N N . VAL A 1 304 ? 14.141 12.969 18.234 1 97 304 VAL A N 1
ATOM 2445 C CA . VAL A 1 304 ? 13.508 14.281 18.375 1 97 304 VAL A CA 1
ATOM 2446 C C . VAL A 1 304 ? 14.344 15.156 19.297 1 97 304 VAL A C 1
ATOM 2448 O O . VAL A 1 304 ? 14.641 16.312 18.969 1 97 304 VAL A O 1
ATOM 2451 N N . LEU A 1 305 ? 14.812 14.656 20.391 1 96.75 305 LEU A N 1
ATOM 2452 C CA . LEU A 1 305 ? 15.578 15.414 21.391 1 96.75 305 LEU A CA 1
ATOM 2453 C C . LEU A 1 305 ? 16.938 15.805 20.828 1 96.75 305 LEU A C 1
ATOM 2455 O O . LEU A 1 305 ? 17.422 16.906 21.078 1 96.75 305 LEU A O 1
ATOM 2459 N N . ASN A 1 306 ? 17.469 14.938 20.016 1 97.06 306 ASN A N 1
ATOM 2460 C CA . ASN A 1 306 ? 18.844 15.133 19.594 1 97.06 306 ASN A CA 1
ATOM 2461 C C . ASN A 1 306 ? 18.922 15.875 18.266 1 97.06 306 ASN A C 1
ATOM 2463 O O . ASN A 1 306 ? 19.906 16.578 18 1 97.06 306 ASN A O 1
ATOM 2467 N N . LYS A 1 307 ? 17.922 15.719 17.422 1 96.75 307 LYS A N 1
ATOM 2468 C CA . LYS A 1 307 ? 18.078 16.219 16.062 1 96.75 307 LYS A CA 1
ATOM 2469 C C . LYS A 1 307 ? 17.016 17.266 15.742 1 96.75 307 LYS A C 1
ATOM 2471 O O . LYS A 1 307 ? 17.297 18.266 15.062 1 96.75 307 LYS A O 1
ATOM 2476 N N . VAL A 1 308 ? 15.859 17.109 16.203 1 97.5 308 VAL A N 1
ATOM 2477 C CA . VAL A 1 308 ? 14.734 17.938 15.766 1 97.5 308 VAL A CA 1
ATOM 2478 C C . VAL A 1 308 ? 14.633 19.172 16.641 1 97.5 308 VAL A C 1
ATOM 2480 O O . VAL A 1 308 ? 14.523 20.297 16.141 1 97.5 308 VAL A O 1
ATOM 2483 N N . ILE A 1 309 ? 14.711 19 17.953 1 97.31 309 ILE A N 1
ATOM 2484 C CA . ILE A 1 309 ? 14.539 20.094 18.906 1 97.31 309 ILE A CA 1
ATOM 2485 C C . ILE A 1 309 ? 15.617 21.156 18.672 1 97.31 309 ILE A C 1
ATOM 2487 O O . ILE A 1 309 ? 15.32 22.344 18.609 1 97.31 309 ILE A O 1
ATOM 2491 N N . PRO A 1 310 ? 16.891 20.766 18.516 1 97.56 310 PRO A N 1
ATOM 2492 C CA . PRO A 1 310 ? 17.906 21.781 18.25 1 97.56 310 PRO A CA 1
ATOM 2493 C C . PRO A 1 310 ? 17.594 22.641 17.016 1 97.56 310 PRO A C 1
ATOM 2495 O O . PRO A 1 310 ? 17.812 23.844 17.031 1 97.56 310 PRO A O 1
ATOM 2498 N N . LYS A 1 311 ? 17.047 22 16 1 97.19 311 LYS A N 1
ATOM 2499 C CA . LYS A 1 311 ? 16.688 22.734 14.797 1 97.19 311 LYS A CA 1
ATOM 2500 C C . LYS A 1 311 ? 15.547 23.703 15.062 1 97.19 311 LYS A C 1
ATOM 2502 O O . LYS A 1 311 ? 15.539 24.828 14.555 1 97.19 311 LYS A O 1
ATOM 2507 N N . LEU A 1 312 ? 14.594 23.266 15.797 1 96.62 312 LEU A N 1
ATOM 2508 C CA . LEU A 1 312 ? 13.461 24.125 16.141 1 96.62 312 LEU A CA 1
ATOM 2509 C C . LEU A 1 312 ? 13.906 25.312 16.984 1 96.62 312 LEU A C 1
ATOM 2511 O O . LEU A 1 312 ? 13.414 26.422 16.812 1 96.62 312 LEU A O 1
ATOM 2515 N N . LYS A 1 313 ? 14.812 25.062 17.891 1 95.88 313 LYS A N 1
ATOM 2516 C CA . LYS A 1 313 ? 15.352 26.125 18.734 1 95.88 313 LYS A CA 1
ATOM 2517 C C . LYS A 1 313 ? 16.109 27.156 17.906 1 95.88 313 LYS A C 1
ATOM 2519 O O . LYS A 1 313 ? 15.984 28.359 18.141 1 95.88 313 LYS A O 1
ATOM 2524 N N . GLU A 1 314 ? 16.844 26.672 16.969 1 95.62 314 GLU A N 1
ATOM 2525 C CA . GLU A 1 314 ? 17.594 27.578 16.094 1 95.62 314 GLU A CA 1
ATOM 2526 C C . GLU A 1 314 ? 16.656 28.531 15.359 1 95.62 314 GLU A C 1
ATOM 2528 O O . GLU A 1 314 ? 17.031 29.672 15.07 1 95.62 314 GLU A O 1
ATOM 2533 N N . LYS A 1 315 ? 15.453 28.094 15.133 1 93.56 315 LYS A N 1
ATOM 2534 C CA . LYS A 1 315 ? 14.484 28.891 14.398 1 93.56 315 LYS A CA 1
ATOM 2535 C C . LYS A 1 315 ? 13.547 29.641 15.352 1 93.56 315 LYS A C 1
ATOM 2537 O O . LYS A 1 315 ? 12.57 30.25 14.922 1 93.56 315 LYS A O 1
ATOM 2542 N N . ASN A 1 316 ? 13.727 29.5 16.625 1 91.69 316 ASN A N 1
ATOM 2543 C CA . ASN A 1 316 ? 12.898 30.109 17.656 1 91.69 316 ASN A CA 1
ATOM 2544 C C . ASN A 1 316 ? 11.453 29.625 17.578 1 91.69 316 ASN A C 1
ATOM 2546 O O . ASN A 1 316 ? 10.523 30.422 17.703 1 91.69 316 ASN A O 1
ATOM 2550 N N . GLU A 1 317 ? 11.336 28.391 17.297 1 91.12 317 GLU A N 1
ATOM 2551 C CA . GLU A 1 317 ? 10.023 27.766 17.141 1 91.12 317 GLU A CA 1
ATOM 2552 C C . GLU A 1 317 ? 9.578 27.062 18.422 1 91.12 317 GLU A C 1
ATOM 2554 O O . GLU A 1 317 ? 8.445 26.594 18.5 1 91.12 317 GLU A O 1
ATOM 2559 N N . ILE A 1 318 ? 10.5 26.938 19.359 1 89.31 318 ILE A N 1
ATOM 2560 C CA . ILE A 1 318 ? 10.18 26.266 20.625 1 89.31 318 ILE A CA 1
ATOM 2561 C C . ILE A 1 318 ? 10.867 26.969 21.781 1 89.31 318 ILE A C 1
ATOM 2563 O O . ILE A 1 318 ? 11.891 27.641 21.594 1 89.31 318 ILE A O 1
ATOM 2567 N N . MET B 1 1 ? -5.562 -33.906 -40.719 1 22.03 1 MET B N 1
ATOM 2568 C CA . MET B 1 1 ? -6.609 -33.75 -39.719 1 22.03 1 MET B CA 1
ATOM 2569 C C . MET B 1 1 ? -6.406 -32.469 -38.906 1 22.03 1 MET B C 1
ATOM 2571 O O . MET B 1 1 ? -5.355 -32.281 -38.312 1 22.03 1 MET B O 1
ATOM 2575 N N . ARG B 1 2 ? -6.848 -31.406 -39.312 1 31.62 2 ARG B N 1
ATOM 2576 C CA . ARG B 1 2 ? -6.715 -30.078 -38.719 1 31.62 2 ARG B CA 1
ATOM 2577 C C . ARG B 1 2 ? -6.98 -30.094 -37.219 1 31.62 2 ARG B C 1
ATOM 2579 O O . ARG B 1 2 ? -8.055 -30.516 -36.781 1 31.62 2 ARG B O 1
ATOM 2586 N N . CYS B 1 3 ? -5.98 -30.453 -36.469 1 34.66 3 CYS B N 1
ATOM 2587 C CA . CYS B 1 3 ? -6.004 -30.422 -35 1 34.66 3 CYS B CA 1
ATOM 2588 C C . CYS B 1 3 ? -6.895 -29.297 -34.5 1 34.66 3 CYS B C 1
ATOM 2590 O O . CYS B 1 3 ? -6.551 -28.125 -34.625 1 34.66 3 CYS B O 1
ATOM 2592 N N . LEU B 1 4 ? -8.062 -29.375 -34.438 1 41.69 4 LEU B N 1
ATOM 2593 C CA . LEU B 1 4 ? -9.078 -28.375 -34.125 1 41.69 4 LEU B CA 1
ATOM 2594 C C . LEU B 1 4 ? -8.977 -27.938 -32.688 1 41.69 4 LEU B C 1
ATOM 2596 O O . LEU B 1 4 ? -9.211 -28.734 -31.766 1 41.69 4 LEU B O 1
ATOM 2600 N N . ILE B 1 5 ? -8.016 -27.078 -32.281 1 50.78 5 ILE B N 1
ATOM 2601 C CA . ILE B 1 5 ? -7.953 -26.422 -30.984 1 50.78 5 ILE B CA 1
ATOM 2602 C C . ILE B 1 5 ? -9.352 -25.984 -30.562 1 50.78 5 ILE B C 1
ATOM 2604 O O . ILE B 1 5 ? -10.062 -25.312 -31.312 1 50.78 5 ILE B O 1
ATOM 2608 N N . LEU B 1 6 ? -9.852 -26.766 -29.594 1 66.12 6 LEU B N 1
ATOM 2609 C CA . LEU B 1 6 ? -11.133 -26.406 -29.016 1 66.12 6 LEU B CA 1
ATOM 2610 C C . LEU B 1 6 ? -11.211 -24.891 -28.766 1 66.12 6 LEU B C 1
ATOM 2612 O O . LEU B 1 6 ? -10.273 -24.297 -28.234 1 66.12 6 LEU B O 1
ATOM 2616 N N . ASN B 1 7 ? -12.125 -24.266 -29.406 1 73.62 7 ASN B N 1
ATOM 2617 C CA . ASN B 1 7 ? -12.297 -22.844 -29.156 1 73.62 7 ASN B CA 1
ATOM 2618 C C . ASN B 1 7 ? -12.484 -22.547 -27.672 1 73.62 7 ASN B C 1
ATOM 2620 O O . ASN B 1 7 ? -12.695 -23.469 -26.875 1 73.62 7 ASN B O 1
ATOM 2624 N N . GLN B 1 8 ? -12.289 -21.422 -27.281 1 78.25 8 GLN B N 1
ATOM 2625 C CA . GLN B 1 8 ? -12.242 -20.984 -25.891 1 78.25 8 GLN B CA 1
ATOM 2626 C C . GLN B 1 8 ? -13.539 -21.344 -25.156 1 78.25 8 GLN B C 1
ATOM 2628 O O . GLN B 1 8 ? -13.516 -21.719 -23.984 1 78.25 8 GLN B O 1
ATOM 2633 N N . LYS B 1 9 ? -14.641 -21.328 -25.891 1 83.88 9 LYS B N 1
ATOM 2634 C CA . LYS B 1 9 ? -15.93 -21.625 -25.281 1 83.88 9 LYS B CA 1
ATOM 2635 C C . LYS B 1 9 ? -16.047 -23.109 -24.938 1 83.88 9 LYS B C 1
ATOM 2637 O O . LYS B 1 9 ? -16.484 -23.469 -23.844 1 83.88 9 LYS B O 1
ATOM 2642 N N . LYS B 1 10 ? -15.594 -23.859 -25.828 1 87.38 10 LYS B N 1
ATOM 2643 C CA . LYS B 1 10 ? -15.641 -25.312 -25.625 1 87.38 10 LYS B CA 1
ATOM 2644 C C . LYS B 1 10 ? -14.695 -25.734 -24.516 1 87.38 10 LYS B C 1
ATOM 2646 O O . LYS B 1 10 ? -15.047 -26.578 -23.688 1 87.38 10 LYS B O 1
ATOM 2651 N N . LEU B 1 11 ? -13.555 -25.141 -24.609 1 87.06 11 LEU B N 1
ATOM 2652 C CA . LEU B 1 11 ? -12.57 -25.469 -23.578 1 87.06 11 LEU B CA 1
ATOM 2653 C C . LEU B 1 11 ? -13.086 -25.109 -22.188 1 87.06 11 LEU B C 1
ATOM 2655 O O . LEU B 1 11 ? -12.891 -25.859 -21.234 1 87.06 11 LEU B O 1
ATOM 2659 N N . LYS B 1 12 ? -13.727 -24.016 -22.109 1 87.12 12 LYS B N 1
ATOM 2660 C CA . LYS B 1 12 ? -14.297 -23.578 -20.844 1 87.12 12 LYS B CA 1
ATOM 2661 C C . LYS B 1 12 ? -15.297 -24.594 -20.297 1 87.12 12 LYS B C 1
ATOM 2663 O O . LYS B 1 12 ? -15.242 -24.969 -19.125 1 87.12 12 LYS B O 1
ATOM 2668 N N . ILE B 1 13 ? -16.109 -25.047 -21.125 1 87.81 13 ILE B N 1
ATOM 2669 C CA . ILE B 1 13 ? -17.141 -26 -20.734 1 87.81 13 ILE B CA 1
ATOM 2670 C C . ILE B 1 13 ? -16.5 -27.328 -20.375 1 87.81 13 ILE B C 1
ATOM 2672 O O . ILE B 1 13 ? -16.891 -27.969 -19.391 1 87.81 13 ILE B O 1
ATOM 2676 N N . LEU B 1 14 ? -15.57 -27.719 -21.172 1 89.38 14 LEU B N 1
ATOM 2677 C CA . LEU B 1 14 ? -14.875 -28.984 -20.922 1 89.38 14 LEU B CA 1
ATOM 2678 C C . LEU B 1 14 ? -14.203 -28.969 -19.547 1 89.38 14 LEU B C 1
ATOM 2680 O O . LEU B 1 14 ? -14.281 -29.953 -18.812 1 89.38 14 LEU B O 1
ATOM 2684 N N . LYS B 1 15 ? -13.539 -27.906 -19.188 1 86.19 15 LYS B N 1
ATOM 2685 C CA . LYS B 1 15 ? -12.883 -27.766 -17.891 1 86.19 15 LYS B CA 1
ATOM 2686 C C . LYS B 1 15 ? -13.898 -27.828 -16.75 1 86.19 15 LYS B C 1
ATOM 2688 O O . LYS B 1 15 ? -13.648 -28.422 -15.711 1 86.19 15 LYS B O 1
ATOM 2693 N N . LEU B 1 16 ? -15.039 -27.188 -16.969 1 84.88 16 LEU B N 1
ATOM 2694 C CA . LEU B 1 16 ? -16.078 -27.188 -15.961 1 84.88 16 LEU B CA 1
ATOM 2695 C C . LEU B 1 16 ? -16.625 -28.594 -15.727 1 84.88 16 LEU B C 1
ATOM 2697 O O . LEU B 1 16 ? -16.922 -28.969 -14.586 1 84.88 16 LEU B O 1
ATOM 2701 N N . LEU B 1 17 ? -16.688 -29.328 -16.75 1 87.31 17 LEU B N 1
ATOM 2702 C CA . LEU B 1 17 ? -17.25 -30.672 -16.672 1 87.31 17 LEU B CA 1
ATOM 2703 C C . LEU B 1 17 ? -16.266 -31.625 -15.992 1 87.31 17 LEU B C 1
ATOM 2705 O O . LEU B 1 17 ? -16.672 -32.625 -15.43 1 87.31 17 LEU B O 1
ATOM 2709 N N . LYS B 1 18 ? -15.016 -31.312 -16.109 1 83.62 18 LYS B N 1
ATOM 2710 C CA . LYS B 1 18 ? -14 -32.156 -15.5 1 83.62 18 LYS B CA 1
ATOM 2711 C C . LYS B 1 18 ? -14.211 -32.281 -13.992 1 83.62 18 LYS B C 1
ATOM 2713 O O . LYS B 1 18 ? -14.086 -33.375 -13.43 1 83.62 18 LYS B O 1
ATOM 2718 N N . ASP B 1 19 ? -14.539 -31.203 -13.359 1 75.12 19 ASP B N 1
ATOM 2719 C CA . ASP B 1 19 ? -14.648 -31.172 -11.906 1 75.12 19 ASP B CA 1
ATOM 2720 C C . ASP B 1 19 ? -16.094 -31.328 -11.461 1 75.12 19 ASP B C 1
ATOM 2722 O O . ASP B 1 19 ? -16.359 -31.641 -10.297 1 75.12 19 ASP B O 1
ATOM 2726 N N . ASN B 1 20 ? -17.016 -31.062 -12.391 1 81.06 20 ASN B N 1
ATOM 2727 C CA . ASN B 1 20 ? -18.453 -31.109 -12.102 1 81.06 20 ASN B CA 1
ATOM 2728 C C . ASN B 1 20 ? -19.234 -31.828 -13.195 1 81.06 20 ASN B C 1
ATOM 2730 O O . ASN B 1 20 ? -20.047 -31.219 -13.891 1 81.06 20 ASN B O 1
ATOM 2734 N N . GLY B 1 21 ? -19.141 -33.094 -13.18 1 86.94 21 GLY B N 1
ATOM 2735 C CA . GLY B 1 21 ? -19.734 -33.875 -14.266 1 86.94 21 GLY B CA 1
ATOM 2736 C C . GLY B 1 21 ? -21.25 -33.938 -14.18 1 86.94 21 GLY B C 1
ATOM 2737 O O . GLY B 1 21 ? -21.922 -34.25 -15.156 1 86.94 21 GLY B O 1
ATOM 2738 N N . ASP B 1 22 ? -21.812 -33.625 -13.023 1 87.69 22 ASP B N 1
ATOM 2739 C CA . ASP B 1 22 ? -23.25 -33.719 -12.812 1 87.69 22 ASP B CA 1
ATOM 2740 C C . ASP B 1 22 ? -23.922 -32.375 -12.992 1 87.69 22 ASP B C 1
ATOM 2742 O O . ASP B 1 22 ? -25.125 -32.219 -12.742 1 87.69 22 ASP B O 1
ATOM 2746 N N . VAL B 1 23 ? -23.203 -31.422 -13.469 1 88.44 23 VAL B N 1
ATOM 2747 C CA . VAL B 1 23 ? -23.75 -30.078 -13.625 1 88.44 23 VAL B CA 1
ATOM 2748 C C . VAL B 1 23 ? -24.734 -30.047 -14.789 1 88.44 23 VAL B C 1
ATOM 2750 O O . VAL B 1 23 ? -24.5 -30.688 -15.82 1 88.44 23 VAL B O 1
ATOM 2753 N N . SER B 1 24 ? -25.891 -29.344 -14.539 1 88.56 24 SER B N 1
ATOM 2754 C CA . SER B 1 24 ? -26.891 -29.219 -15.594 1 88.56 24 SER B CA 1
ATOM 2755 C C . SER B 1 24 ? -26.469 -28.203 -16.656 1 88.56 24 SER B C 1
ATOM 2757 O O . SER B 1 24 ? -25.594 -27.375 -16.391 1 88.56 24 SER B O 1
ATOM 2759 N N . GLN B 1 25 ? -27.078 -28.406 -17.812 1 90.75 25 GLN B N 1
ATOM 2760 C CA . GLN B 1 25 ? -26.797 -27.453 -18.891 1 90.75 25 GLN B CA 1
ATOM 2761 C C . GLN B 1 25 ? -27.234 -26.047 -18.516 1 90.75 25 GLN B C 1
ATOM 2763 O O . GLN B 1 25 ? -26.562 -25.078 -18.859 1 90.75 25 GLN B O 1
ATOM 2768 N N . ARG B 1 26 ? -28.25 -25.891 -17.719 1 90.31 26 ARG B N 1
ATOM 2769 C CA . ARG B 1 26 ? -28.719 -24.594 -17.25 1 90.31 26 ARG B CA 1
ATOM 2770 C C . ARG B 1 26 ? -27.703 -23.953 -16.297 1 90.31 26 ARG B C 1
ATOM 2772 O O . ARG B 1 26 ? -27.438 -22.75 -16.391 1 90.31 26 ARG B O 1
ATOM 2779 N N . LYS B 1 27 ? -27.172 -24.719 -15.492 1 90.94 27 LYS B N 1
ATOM 2780 C CA . LYS B 1 27 ? -26.172 -24.219 -14.555 1 90.94 27 LYS B CA 1
ATOM 2781 C C . LYS B 1 27 ? -24.891 -23.844 -15.281 1 90.94 27 LYS B C 1
ATOM 2783 O O . LYS B 1 27 ? -24.234 -22.859 -14.914 1 90.94 27 LYS B O 1
ATOM 2788 N N . LEU B 1 28 ? -24.531 -24.656 -16.25 1 90 28 LEU B N 1
ATOM 2789 C CA . LEU B 1 28 ? -23.359 -24.328 -17.062 1 90 28 LEU B CA 1
ATOM 2790 C C . LEU B 1 28 ? -23.547 -22.969 -17.734 1 90 28 LEU B C 1
ATOM 2792 O O . LEU B 1 28 ? -22.609 -22.172 -17.828 1 90 28 LEU B O 1
ATOM 2796 N N . ALA B 1 29 ? -24.75 -22.719 -18.203 1 90.19 29 ALA B N 1
ATOM 2797 C CA . ALA B 1 29 ? -25.078 -21.438 -18.828 1 90.19 29 ALA B CA 1
ATOM 2798 C C . ALA B 1 29 ? -24.906 -20.297 -17.828 1 90.19 29 ALA B C 1
ATOM 2800 O O . ALA B 1 29 ? -24.359 -19.234 -18.156 1 90.19 29 ALA B O 1
ATOM 2801 N N . GLU B 1 30 ? -25.328 -20.562 -16.656 1 88.88 30 GLU B N 1
ATOM 2802 C CA . GLU B 1 30 ? -25.203 -19.578 -15.594 1 88.88 30 GLU B CA 1
ATOM 2803 C C . GLU B 1 30 ? -23.734 -19.297 -15.266 1 88.88 30 GLU B C 1
ATOM 2805 O O . GLU B 1 30 ? -23.328 -18.141 -15.148 1 88.88 30 GLU B O 1
ATOM 2810 N N . TYR B 1 31 ? -22.969 -20.312 -15.219 1 81.56 31 TYR B N 1
ATOM 2811 C CA . TYR B 1 31 ? -21.562 -20.203 -14.844 1 81.56 31 TYR B CA 1
ATOM 2812 C C . TYR B 1 31 ? -20.766 -19.484 -15.922 1 81.56 31 TYR B C 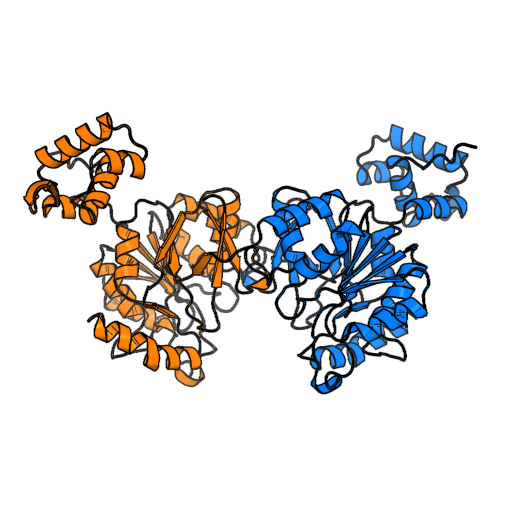1
ATOM 2814 O O . TYR B 1 31 ? -19.828 -18.734 -15.617 1 81.56 31 TYR B O 1
ATOM 2822 N N . THR B 1 32 ? -21.172 -19.719 -17.156 1 83.69 32 THR B N 1
ATOM 2823 C CA . THR B 1 32 ? -20.328 -19.25 -18.25 1 83.69 32 THR B CA 1
ATOM 2824 C C . THR B 1 32 ? -20.875 -17.953 -18.828 1 83.69 32 THR B C 1
ATOM 2826 O O . THR B 1 32 ? -20.156 -17.219 -19.516 1 83.69 32 THR B O 1
ATOM 2829 N N . GLY B 1 33 ? -22.109 -17.781 -18.609 1 84 33 GLY B N 1
ATOM 2830 C CA . GLY B 1 33 ? -22.766 -16.641 -19.219 1 84 33 GLY B CA 1
ATOM 2831 C C . GLY B 1 33 ? -23.172 -16.891 -20.656 1 84 33 GLY B C 1
ATOM 2832 O O . GLY B 1 33 ? -23.625 -15.977 -21.359 1 84 33 GLY B O 1
ATOM 2833 N N . PHE B 1 34 ? -23.062 -18.109 -21.094 1 89.06 34 PHE B N 1
ATOM 2834 C CA . PHE B 1 34 ? -23.453 -18.453 -22.453 1 89.06 34 PHE B CA 1
ATOM 2835 C C . PHE B 1 34 ? -24.938 -18.766 -22.531 1 89.06 34 PHE B C 1
ATOM 2837 O O . PHE B 1 34 ? -25.562 -19.078 -21.531 1 89.06 34 PHE B O 1
ATOM 2844 N N . ALA B 1 35 ? -25.469 -18.562 -23.734 1 92.19 35 ALA B N 1
ATOM 2845 C CA . ALA B 1 35 ? -26.859 -18.969 -23.953 1 92.19 35 ALA B CA 1
ATOM 2846 C C . ALA B 1 35 ? -27.016 -20.484 -23.812 1 92.19 35 ALA B C 1
ATOM 2848 O O . ALA B 1 35 ? -26.094 -21.234 -24.141 1 92.19 35 ALA B O 1
ATOM 2849 N N . LEU B 1 36 ? -28.219 -20.875 -23.359 1 93.94 36 LEU B N 1
ATOM 2850 C CA . LEU B 1 36 ? -28.516 -22.297 -23.156 1 93.94 36 LEU B CA 1
ATOM 2851 C C . LEU B 1 36 ? -28.344 -23.078 -24.453 1 93.94 36 LEU B C 1
ATOM 2853 O O . LEU B 1 36 ? -27.828 -24.188 -24.453 1 93.94 36 LEU B O 1
ATOM 2857 N N . GLY B 1 37 ? -28.797 -22.5 -25.484 1 93.44 37 GLY B N 1
ATOM 2858 C CA . GLY B 1 37 ? -28.641 -23.141 -26.781 1 93.44 37 GLY B CA 1
ATOM 2859 C C . GLY B 1 37 ? -27.188 -23.406 -27.156 1 93.44 37 GLY B C 1
ATOM 2860 O O . GLY B 1 37 ? -26.859 -24.469 -27.688 1 93.44 37 GLY B O 1
ATOM 2861 N N . THR B 1 38 ? -26.391 -22.438 -26.859 1 93.12 38 THR B N 1
ATOM 2862 C CA . THR B 1 38 ? -24.969 -22.562 -27.109 1 93.12 38 THR B CA 1
ATOM 2863 C C . THR B 1 38 ? -24.359 -23.688 -26.281 1 93.12 38 THR B C 1
ATOM 2865 O O . THR B 1 38 ? -23.562 -24.484 -26.781 1 93.12 38 THR B O 1
ATOM 2868 N N . ILE B 1 39 ? -24.734 -23.719 -25.031 1 94.25 39 ILE B N 1
ATOM 2869 C CA . ILE B 1 39 ? -24.266 -24.766 -24.141 1 94.25 39 ILE B CA 1
ATOM 2870 C C . ILE B 1 39 ? -24.641 -26.141 -24.688 1 94.25 39 ILE B C 1
ATOM 2872 O O . ILE B 1 39 ? -23.797 -27.047 -24.75 1 94.25 39 ILE B O 1
ATOM 2876 N N . ASN B 1 40 ? -25.859 -26.266 -25.109 1 93.94 40 ASN B N 1
ATOM 2877 C CA . ASN B 1 40 ? -26.359 -27.531 -25.625 1 93.94 40 ASN B CA 1
ATOM 2878 C C . ASN B 1 40 ? -25.578 -27.969 -26.859 1 93.94 40 ASN B C 1
ATOM 2880 O O . ASN B 1 40 ? -25.234 -29.141 -27 1 93.94 40 ASN B O 1
ATOM 2884 N N . ASN B 1 41 ? -25.344 -27.047 -27.625 1 94.25 41 ASN B N 1
ATOM 2885 C CA . ASN B 1 41 ? -24.594 -27.328 -28.844 1 94.25 41 ASN B CA 1
ATOM 2886 C C . ASN B 1 41 ? -23.172 -27.766 -28.531 1 94.25 41 ASN B C 1
ATOM 2888 O O . ASN B 1 41 ? -22.641 -28.688 -29.156 1 94.25 41 ASN B O 1
ATOM 2892 N N . ILE B 1 42 ? -22.547 -27.078 -27.609 1 94.19 42 ILE B N 1
ATOM 2893 C CA . ILE B 1 42 ? -21.172 -27.375 -27.234 1 94.19 42 ILE B CA 1
ATOM 2894 C C . ILE B 1 42 ? -21.094 -28.766 -26.609 1 94.19 42 ILE B C 1
ATOM 2896 O O . ILE B 1 42 ? -20.203 -29.562 -26.938 1 94.19 42 ILE B O 1
ATOM 2900 N N . ILE B 1 43 ? -22.031 -29.078 -25.797 1 93.5 43 ILE B N 1
ATOM 2901 C CA . ILE B 1 43 ? -22.062 -30.375 -25.141 1 93.5 43 ILE B CA 1
ATOM 2902 C C . ILE B 1 43 ? -22.203 -31.484 -26.188 1 93.5 43 ILE B C 1
ATOM 2904 O O . ILE B 1 43 ? -21.5 -32.5 -26.125 1 93.5 43 ILE B O 1
ATOM 2908 N N . LYS B 1 44 ? -23.062 -31.25 -27.062 1 93.31 44 LYS B N 1
ATOM 2909 C CA . LYS B 1 44 ? -23.25 -32.219 -28.141 1 93.31 44 LYS B CA 1
ATOM 2910 C C . LYS B 1 44 ? -21.969 -32.406 -28.938 1 93.31 44 LYS B C 1
ATOM 2912 O O . LYS B 1 44 ? -21.609 -33.562 -29.266 1 93.31 44 LYS B O 1
ATOM 2917 N N . GLU B 1 45 ? -21.375 -31.359 -29.203 1 93.81 45 GLU B N 1
ATOM 2918 C CA . GLU B 1 45 ? -20.125 -31.422 -29.953 1 93.81 45 GLU B CA 1
ATOM 2919 C C . GLU B 1 45 ? -19.047 -32.156 -29.172 1 93.81 45 GLU B C 1
ATOM 2921 O O . GLU B 1 45 ? -18.266 -32.938 -29.734 1 93.81 45 GLU B O 1
ATOM 2926 N N . LEU B 1 46 ? -18.938 -31.859 -27.906 1 94.5 46 LEU B N 1
ATOM 2927 C CA . LEU B 1 46 ? -17.953 -32.531 -27.047 1 94.5 46 LEU B CA 1
ATOM 2928 C C . LEU B 1 46 ? -18.203 -34.031 -26.984 1 94.5 46 LEU B C 1
ATOM 2930 O O . LEU B 1 46 ? -17.266 -34.812 -26.969 1 94.5 46 LEU B O 1
ATOM 2934 N N . GLU B 1 47 ? -19.453 -34.438 -27.031 1 93.62 47 GLU B N 1
ATOM 2935 C CA . GLU B 1 47 ? -19.828 -35.844 -27.047 1 93.62 47 GLU B CA 1
ATOM 2936 C C . GLU B 1 47 ? -19.469 -36.5 -28.375 1 93.62 47 GLU B C 1
ATOM 2938 O O . GLU B 1 47 ? -18.922 -37.594 -28.422 1 93.62 47 GLU B O 1
ATOM 2943 N N . ILE B 1 48 ? -19.797 -35.781 -29.375 1 93.69 48 ILE B N 1
ATOM 2944 C CA . ILE B 1 48 ? -19.531 -36.312 -30.719 1 93.69 48 ILE B CA 1
ATOM 2945 C C . ILE B 1 48 ? -18.047 -36.531 -30.922 1 93.69 48 ILE B C 1
ATOM 2947 O O . ILE B 1 48 ? -17.641 -37.531 -31.516 1 93.69 48 ILE B O 1
ATOM 2951 N N . ASN B 1 49 ? -17.281 -35.625 -30.344 1 93.25 49 ASN B N 1
ATOM 2952 C CA . ASN B 1 49 ? -15.836 -35.719 -30.484 1 93.25 49 ASN B CA 1
ATOM 2953 C C . ASN B 1 49 ? -15.219 -36.625 -29.422 1 93.25 49 ASN B C 1
ATOM 2955 O O . ASN B 1 49 ? -14 -36.719 -29.312 1 93.25 49 ASN B O 1
ATOM 2959 N N . SER B 1 50 ? -16.031 -37.188 -28.594 1 93.81 50 SER B N 1
ATOM 2960 C CA . SER B 1 50 ? -15.648 -38.156 -27.594 1 93.81 50 SER B CA 1
ATOM 2961 C C . SER B 1 50 ? -14.781 -37.531 -26.5 1 93.81 50 SER B C 1
ATOM 2963 O O . SER B 1 50 ? -13.852 -38.156 -26 1 93.81 50 SER B O 1
ATOM 2965 N N . TYR B 1 51 ? -14.961 -36.25 -26.312 1 94.81 51 TYR B N 1
ATOM 2966 C CA . TYR B 1 51 ? -14.25 -35.594 -25.219 1 94.81 51 TYR B CA 1
ATOM 2967 C C . TYR B 1 51 ? -14.953 -35.844 -23.891 1 94.81 51 TYR B C 1
ATOM 2969 O O . TYR B 1 51 ? -14.336 -35.719 -22.828 1 94.81 51 TYR B O 1
ATOM 2977 N N . ILE B 1 52 ? -16.234 -36.062 -23.984 1 95.19 52 ILE B N 1
ATOM 2978 C CA . ILE B 1 52 ? -17.031 -36.438 -22.828 1 95.19 52 ILE B CA 1
ATOM 2979 C C . ILE B 1 52 ? -17.969 -37.594 -23.188 1 95.19 52 ILE B C 1
ATOM 2981 O O . ILE B 1 52 ? -18.234 -37.844 -24.359 1 95.19 52 ILE B O 1
ATOM 2985 N N . ILE B 1 53 ? -18.406 -38.312 -22.156 1 95 53 ILE B N 1
ATOM 2986 C CA . ILE B 1 53 ? -19.406 -39.375 -22.312 1 95 53 ILE B CA 1
ATOM 2987 C C . ILE B 1 53 ? -20.531 -39.156 -21.297 1 95 53 ILE B C 1
ATOM 2989 O O . ILE B 1 53 ? -20.281 -38.812 -20.141 1 95 53 ILE B O 1
ATOM 2993 N N . LYS B 1 54 ? -21.719 -39.281 -21.781 1 92.81 54 LYS B N 1
ATOM 2994 C CA . LYS B 1 54 ? -22.891 -39.188 -20.906 1 92.81 54 LYS B CA 1
ATOM 2995 C C . LYS B 1 54 ? -23.156 -40.5 -20.219 1 92.81 54 LYS B C 1
ATOM 2997 O O . LYS B 1 54 ? -23.25 -41.562 -20.859 1 92.81 54 LYS B O 1
ATOM 3002 N N . LYS B 1 55 ? -23.188 -40.406 -18.922 1 93 55 LYS B N 1
ATOM 3003 C CA . LYS B 1 55 ? -23.438 -41.594 -18.125 1 93 55 LYS B CA 1
ATOM 3004 C C . LYS B 1 55 ? -24.641 -41.406 -17.203 1 93 55 LYS B C 1
ATOM 3006 O O . LYS B 1 55 ? -25.125 -40.281 -17.031 1 93 55 LYS B O 1
ATOM 3011 N N . TYR B 1 56 ? -25.25 -42.5 -16.812 1 90.12 56 TYR B N 1
ATOM 3012 C CA . TYR B 1 56 ? -26.359 -42.469 -15.891 1 90.12 56 TYR B CA 1
ATOM 3013 C C . TYR B 1 56 ? -26 -43.156 -14.578 1 90.12 56 TYR B C 1
ATOM 3015 O O . TYR B 1 56 ? -25.438 -44.25 -14.578 1 90.12 56 TYR B O 1
ATOM 3023 N N . GLY B 1 57 ? -26.078 -42.469 -13.516 1 84.88 57 GLY B N 1
ATOM 3024 C CA . GLY B 1 57 ? -25.828 -42.969 -12.18 1 84.88 57 GLY B CA 1
ATOM 3025 C C . GLY B 1 57 ? -26.562 -42.219 -11.102 1 84.88 57 GLY B C 1
ATOM 3026 O O . GLY B 1 57 ? -26.688 -41 -11.156 1 84.88 57 GLY B O 1
ATOM 3027 N N . ASN B 1 58 ? -27 -42.969 -10.102 1 85.88 58 ASN B N 1
ATOM 3028 C CA . ASN B 1 58 ? -27.688 -42.438 -8.93 1 85.88 58 ASN B CA 1
ATOM 3029 C C . ASN B 1 58 ? -28.938 -41.656 -9.328 1 85.88 58 ASN B C 1
ATOM 3031 O O . ASN B 1 58 ? -29.188 -40.594 -8.789 1 85.88 58 ASN B O 1
ATOM 3035 N N . GLY B 1 59 ? -29.672 -42 -10.367 1 85.12 59 GLY B N 1
ATOM 3036 C CA . GLY B 1 59 ? -30.953 -41.438 -10.773 1 85.12 59 GLY B CA 1
ATOM 3037 C C . GLY B 1 59 ? -30.812 -40.188 -11.625 1 85.12 59 GLY B C 1
ATOM 3038 O O . GLY B 1 59 ? -31.797 -39.5 -11.906 1 85.12 59 GLY B O 1
ATOM 3039 N N . LYS B 1 60 ? -29.516 -39.844 -11.891 1 85.12 60 LYS B N 1
ATOM 3040 C CA . LYS B 1 60 ? -29.344 -38.656 -12.719 1 85.12 60 LYS B CA 1
ATOM 3041 C C . LYS B 1 60 ? -28.281 -38.875 -13.789 1 85.12 60 LYS B C 1
ATOM 3043 O O . LYS B 1 60 ? -27.422 -39.75 -13.641 1 85.12 60 LYS B O 1
ATOM 3048 N N . PHE B 1 61 ? -28.375 -38.188 -14.844 1 88.38 61 PHE B N 1
ATOM 3049 C CA . PHE B 1 61 ? -27.359 -38.188 -15.875 1 88.38 61 PHE B CA 1
ATOM 3050 C C . PHE B 1 61 ? -26.188 -37.281 -15.484 1 88.38 61 PHE B C 1
ATOM 3052 O O . PHE B 1 61 ? -26.406 -36.25 -14.859 1 88.38 61 PHE B O 1
ATOM 3059 N N . TYR B 1 62 ? -24.938 -37.781 -15.789 1 92.81 62 TYR B N 1
ATOM 3060 C CA . TYR B 1 62 ? -23.766 -36.938 -15.594 1 92.81 62 TYR B CA 1
ATOM 3061 C C . TYR B 1 62 ? -22.75 -37.156 -16.719 1 92.81 62 TYR B C 1
ATOM 3063 O O . TYR B 1 62 ? -22.781 -38.156 -17.406 1 92.81 62 TYR B O 1
ATOM 3071 N N . TYR B 1 63 ? -21.953 -36.125 -16.922 1 93.81 63 TYR B N 1
ATOM 3072 C CA . TYR B 1 63 ? -20.922 -36.219 -17.938 1 93.81 63 TYR B CA 1
ATOM 3073 C C . TYR B 1 63 ? -19.578 -36.625 -17.312 1 93.81 63 TYR B C 1
ATOM 3075 O O . TYR B 1 63 ? -19.219 -36.156 -16.234 1 93.81 63 TYR B O 1
ATOM 3083 N N . LYS B 1 64 ? -18.969 -37.562 -18.016 1 93.38 64 LYS B N 1
ATOM 3084 C CA . LYS B 1 64 ? -17.609 -37.938 -17.641 1 93.38 64 LYS B CA 1
ATOM 3085 C C . LYS B 1 64 ? -16.609 -37.531 -18.734 1 93.38 64 LYS B C 1
ATOM 3087 O O . LYS B 1 64 ? -16.812 -37.844 -19.906 1 93.38 64 LYS B O 1
ATOM 3092 N N . ILE B 1 65 ? -15.625 -36.906 -18.297 1 93.06 65 ILE B N 1
ATOM 3093 C CA . ILE B 1 65 ? -14.594 -36.531 -19.25 1 93.06 65 ILE B CA 1
ATOM 3094 C C . ILE B 1 65 ? -13.75 -37.75 -19.625 1 93.06 65 ILE B C 1
ATOM 3096 O O . ILE B 1 65 ? -13.461 -38.594 -18.766 1 93.06 65 ILE B O 1
ATOM 3100 N N . THR B 1 66 ? -13.43 -37.812 -20.922 1 93.69 66 THR B N 1
ATOM 3101 C CA . THR B 1 66 ? -12.609 -38.906 -21.406 1 93.69 66 THR B CA 1
ATOM 3102 C C . THR B 1 66 ? -11.133 -38.531 -21.391 1 93.69 66 THR B C 1
ATOM 3104 O O . THR B 1 66 ? -10.773 -37.375 -21.094 1 93.69 66 THR B O 1
ATOM 3107 N N . ASN B 1 67 ? -10.281 -39.5 -21.703 1 93 67 ASN B N 1
ATOM 3108 C CA . ASN B 1 67 ? -8.859 -39.25 -21.844 1 93 67 ASN B CA 1
ATOM 3109 C C . ASN B 1 67 ? -8.578 -38.25 -22.953 1 93 67 ASN B C 1
ATOM 3111 O O . ASN B 1 67 ? -7.699 -37.406 -22.844 1 93 67 ASN B O 1
ATOM 3115 N N . GLU B 1 68 ? -9.312 -38.375 -23.984 1 91.81 68 GLU B N 1
ATOM 3116 C CA . GLU B 1 68 ? -9.18 -37.438 -25.094 1 91.81 68 GLU B CA 1
ATOM 3117 C C . GLU B 1 68 ? -9.562 -36.031 -24.672 1 91.81 68 GLU B C 1
ATOM 3119 O O . GLU B 1 68 ? -8.93 -35.062 -25.078 1 91.81 68 GLU B O 1
ATOM 3124 N N . GLY B 1 69 ? -10.625 -35.969 -23.844 1 91.25 69 GLY B N 1
A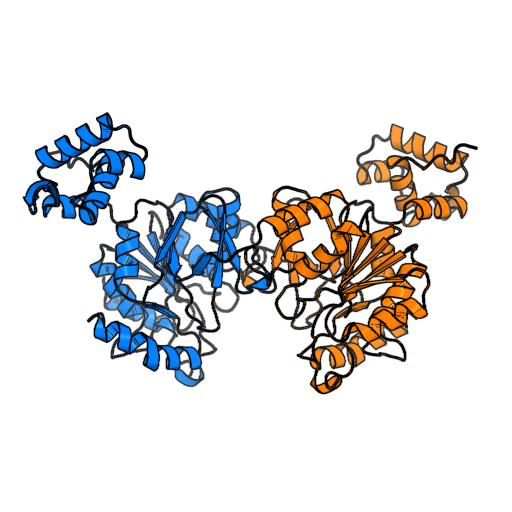TOM 3125 C CA . GLY B 1 69 ? -11.016 -34.656 -23.297 1 91.25 69 GLY B CA 1
ATOM 3126 C C . GLY B 1 69 ? -9.945 -34.031 -22.422 1 91.25 69 GLY B C 1
ATOM 3127 O O . GLY B 1 69 ? -9.68 -32.844 -22.531 1 91.25 69 GLY B O 1
ATOM 3128 N N . ILE B 1 70 ? -9.32 -34.844 -21.672 1 89.69 70 ILE B N 1
ATOM 3129 C CA . ILE B 1 70 ? -8.25 -34.406 -20.797 1 89.69 70 ILE B CA 1
ATOM 3130 C C . ILE B 1 70 ? -7.066 -33.906 -21.625 1 89.69 70 ILE B C 1
ATOM 3132 O O . ILE B 1 70 ? -6.492 -32.844 -21.328 1 89.69 70 ILE B O 1
ATOM 3136 N N . GLU B 1 71 ? -6.762 -34.625 -22.641 1 89.06 71 GLU B N 1
ATOM 3137 C CA . GLU B 1 71 ? -5.668 -34.219 -23.516 1 89.06 71 GLU B CA 1
ATOM 3138 C C . GLU B 1 71 ? -5.938 -32.875 -24.188 1 89.06 71 GLU B C 1
ATOM 3140 O O . GLU B 1 71 ? -5.023 -32.062 -24.359 1 89.06 71 GLU B O 1
ATOM 3145 N N . GLU B 1 72 ? -7.148 -32.719 -24.516 1 87.56 72 GLU B N 1
ATOM 3146 C CA . GLU B 1 72 ? -7.516 -31.469 -25.141 1 87.56 72 GLU B CA 1
ATOM 3147 C C . GLU B 1 72 ? -7.355 -30.297 -24.172 1 87.56 72 GLU B C 1
ATOM 3149 O O . GLU B 1 72 ? -6.902 -29.219 -24.562 1 87.56 72 GLU B O 1
ATOM 3154 N N . ILE B 1 73 ? -7.703 -30.516 -22.938 1 88.06 73 ILE B N 1
ATOM 3155 C CA . ILE B 1 73 ? -7.527 -29.5 -21.922 1 88.06 73 ILE B CA 1
ATOM 3156 C C . ILE B 1 73 ? -6.043 -29.203 -21.734 1 88.06 73 ILE B C 1
ATOM 3158 O O . ILE B 1 73 ? -5.641 -28.031 -21.656 1 88.06 73 ILE B O 1
ATOM 3162 N N . GLU B 1 74 ? -5.289 -30.172 -21.781 1 87.5 74 GLU B N 1
ATOM 3163 C CA . GLU B 1 74 ? -3.865 -30.047 -21.5 1 87.5 74 GLU B CA 1
ATOM 3164 C C . GLU B 1 74 ? -3.143 -29.297 -22.609 1 87.5 74 GLU B C 1
ATOM 3166 O O . GLU B 1 74 ? -2.117 -28.656 -22.375 1 87.5 74 GLU B O 1
ATOM 3171 N N . LYS B 1 75 ? -3.719 -29.328 -23.781 1 86.44 75 LYS B N 1
ATOM 3172 C CA . LYS B 1 75 ? -3.16 -28.562 -24.891 1 86.44 75 LYS B CA 1
ATOM 3173 C C . LYS B 1 75 ? -3.271 -27.062 -24.641 1 86.44 75 LYS B C 1
ATOM 3175 O O . LYS B 1 75 ? -2.523 -26.281 -25.219 1 86.44 75 LYS B O 1
ATOM 3180 N N . SER B 1 76 ? -4.141 -26.75 -23.766 1 88.56 76 SER B N 1
ATOM 3181 C CA . SER B 1 76 ? -4.398 -25.344 -23.516 1 88.56 76 SER B CA 1
ATOM 3182 C C . SER B 1 76 ? -3.568 -24.828 -22.344 1 88.56 76 SER B C 1
ATOM 3184 O O . SER B 1 76 ? -3.615 -23.625 -22.031 1 88.56 76 SER B O 1
ATOM 3186 N N . PHE B 1 77 ? -2.82 -25.719 -21.766 1 93.5 77 PHE B N 1
ATOM 3187 C CA . PHE B 1 77 ? -2.045 -25.344 -20.578 1 93.5 77 PHE B CA 1
ATOM 3188 C C . PHE B 1 77 ? -0.934 -24.375 -20.953 1 93.5 77 PHE B C 1
ATOM 3190 O O . PHE B 1 77 ? -0.395 -24.422 -22.062 1 93.5 77 PHE B O 1
ATOM 3197 N N . ILE B 1 78 ? -0.697 -23.469 -20.031 1 95.94 78 ILE B N 1
ATOM 3198 C CA . ILE B 1 78 ? 0.503 -22.656 -20.125 1 95.94 78 ILE B CA 1
ATOM 3199 C C . ILE B 1 78 ? 1.742 -23.547 -20.125 1 95.94 78 ILE B C 1
ATOM 3201 O O . ILE B 1 78 ? 1.828 -24.516 -19.375 1 95.94 78 ILE B O 1
ATOM 3205 N N . LYS B 1 79 ? 2.668 -23.219 -20.969 1 97.56 79 LYS B N 1
ATOM 3206 C CA . LYS B 1 79 ? 3.809 -24.109 -21.172 1 97.56 79 LYS B CA 1
ATOM 3207 C C . LYS B 1 79 ? 5.086 -23.5 -20.594 1 97.56 79 LYS B C 1
ATOM 3209 O O . LYS B 1 79 ? 6.094 -24.203 -20.438 1 97.56 79 LYS B O 1
ATOM 3214 N N . LEU B 1 80 ? 5.07 -22.234 -20.203 1 98.62 80 LEU B N 1
ATOM 3215 C CA . LEU B 1 80 ? 6.238 -21.531 -19.688 1 98.62 80 LEU B CA 1
ATOM 3216 C C . LEU B 1 80 ? 6.035 -21.125 -18.234 1 98.62 80 LEU B C 1
ATOM 3218 O O . LEU B 1 80 ? 4.953 -20.656 -17.859 1 98.62 80 LEU B O 1
ATOM 3222 N N . ALA B 1 81 ? 7.059 -21.312 -17.438 1 98.81 81 ALA B N 1
ATOM 3223 C CA . ALA B 1 81 ? 7.09 -20.75 -16.094 1 98.81 81 ALA B CA 1
ATOM 3224 C C . ALA B 1 81 ? 8.336 -19.891 -15.875 1 98.81 81 ALA B C 1
ATOM 3226 O O . ALA B 1 81 ? 9.383 -20.156 -16.469 1 98.81 81 ALA B O 1
ATOM 3227 N N . VAL B 1 82 ? 8.18 -18.844 -15.125 1 98.94 82 VAL B N 1
ATOM 3228 C CA . VAL B 1 82 ? 9.273 -17.984 -14.695 1 98.94 82 VAL B CA 1
ATOM 3229 C C . VAL B 1 82 ? 9.383 -18.016 -13.172 1 98.94 82 VAL B C 1
ATOM 3231 O O . VAL B 1 82 ? 8.406 -17.75 -12.469 1 98.94 82 VAL B O 1
ATOM 3234 N N . ILE B 1 83 ? 10.547 -18.391 -12.688 1 98.88 83 ILE B N 1
ATOM 3235 C CA . ILE B 1 83 ? 10.797 -18.422 -11.25 1 98.88 83 ILE B CA 1
ATOM 3236 C C . ILE B 1 83 ? 11.742 -17.281 -10.867 1 98.88 83 ILE B C 1
ATOM 3238 O O . ILE B 1 83 ? 12.836 -17.156 -11.414 1 98.88 83 ILE B O 1
ATOM 3242 N N . LEU B 1 84 ? 11.312 -16.422 -9.961 1 98.88 84 LEU B N 1
ATOM 3243 C CA . LEU B 1 84 ? 12.164 -15.352 -9.445 1 98.88 84 LEU B CA 1
ATOM 3244 C C . LEU B 1 84 ? 13.031 -15.852 -8.297 1 98.88 84 LEU B C 1
ATOM 3246 O O . LEU B 1 84 ? 12.516 -16.156 -7.211 1 98.88 84 LEU B O 1
ATOM 3250 N N . ALA B 1 85 ? 14.367 -15.898 -8.531 1 98.31 85 ALA B N 1
ATOM 3251 C CA . ALA B 1 85 ? 15.289 -16.484 -7.555 1 98.31 85 ALA B CA 1
ATOM 3252 C C . ALA B 1 85 ? 16.516 -15.602 -7.355 1 98.31 85 ALA B C 1
ATOM 3254 O O . ALA B 1 85 ? 17.625 -16.109 -7.141 1 98.31 85 ALA B O 1
ATOM 3255 N N . ALA B 1 86 ? 16.312 -14.305 -7.477 1 97.69 86 ALA B N 1
ATOM 3256 C CA . ALA B 1 86 ? 17.453 -13.398 -7.477 1 97.69 86 ALA B CA 1
ATOM 3257 C C . ALA B 1 86 ? 17.781 -12.914 -6.062 1 97.69 86 ALA B C 1
ATOM 3259 O O . ALA B 1 86 ? 18.859 -12.375 -5.812 1 97.69 86 ALA B O 1
ATOM 3260 N N . GLY B 1 87 ? 16.953 -13.148 -5.141 1 94.75 87 GLY B N 1
ATOM 3261 C CA . GLY B 1 87 ? 17.016 -12.492 -3.846 1 94.75 87 GLY B CA 1
ATOM 3262 C C . GLY B 1 87 ? 18.203 -12.945 -3.006 1 94.75 87 GLY B C 1
ATOM 3263 O O . GLY B 1 87 ? 18.625 -14.094 -3.098 1 94.75 87 GLY B O 1
ATOM 3264 N N . LEU B 1 88 ? 18.578 -12.133 -2.057 1 91.06 88 LEU B N 1
ATOM 3265 C CA . LEU B 1 88 ? 19.719 -12.367 -1.196 1 91.06 88 LEU B CA 1
ATOM 3266 C C . LEU B 1 88 ? 19.391 -13.383 -0.105 1 91.06 88 LEU B C 1
ATOM 3268 O O . LEU B 1 88 ? 20.25 -14.156 0.308 1 91.06 88 LEU B O 1
ATOM 3272 N N . GLY B 1 89 ? 18.234 -13.305 0.404 1 92.62 89 GLY B N 1
ATOM 3273 C CA . GLY B 1 89 ? 17.844 -14.172 1.506 1 92.62 89 GLY B CA 1
ATOM 3274 C C . GLY B 1 89 ? 18.625 -13.898 2.783 1 92.62 89 GLY B C 1
ATOM 3275 O O . GLY B 1 89 ? 18.969 -14.828 3.52 1 92.62 89 GLY B O 1
ATOM 3276 N N . SER B 1 90 ? 18.938 -12.664 3.068 1 90.81 90 SER B N 1
ATOM 3277 C CA . SER B 1 90 ? 19.828 -12.273 4.152 1 90.81 90 SER B CA 1
ATOM 3278 C C . SER B 1 90 ? 19.25 -12.664 5.512 1 90.81 90 SER B C 1
ATOM 3280 O O . SER B 1 90 ? 20 -13.016 6.43 1 90.81 90 SER B O 1
ATOM 3282 N N . ARG B 1 91 ? 17.984 -12.812 5.715 1 87.81 91 ARG B N 1
ATOM 3283 C CA . ARG B 1 91 ? 17.328 -13.141 6.973 1 87.81 91 ARG B CA 1
ATOM 3284 C C . ARG B 1 91 ? 17.5 -14.617 7.316 1 87.81 91 ARG B C 1
ATOM 3286 O O . ARG B 1 91 ? 17.219 -15.039 8.438 1 87.81 91 ARG B O 1
ATOM 3293 N N . LEU B 1 92 ? 17.969 -15.367 6.402 1 91.56 92 LEU B N 1
ATOM 3294 C CA . LEU B 1 92 ? 18.156 -16.797 6.605 1 91.56 92 LEU B CA 1
ATOM 3295 C C . LEU B 1 92 ? 19.625 -17.125 6.812 1 91.56 92 LEU B C 1
ATOM 3297 O O . LEU B 1 92 ? 20.016 -18.297 6.852 1 91.56 92 LEU B O 1
ATOM 3301 N N . ASN B 1 93 ? 20.391 -16.172 6.93 1 90.38 93 ASN B N 1
ATOM 3302 C CA . ASN B 1 93 ? 21.828 -16.391 7.023 1 90.38 93 ASN B CA 1
ATOM 3303 C C . ASN B 1 93 ? 22.172 -17.297 8.195 1 90.38 93 ASN B C 1
ATOM 3305 O O . ASN B 1 93 ? 23.125 -18.078 8.117 1 90.38 93 ASN B O 1
ATOM 3309 N N . SER B 1 94 ? 21.469 -17.203 9.242 1 88.38 94 SER B N 1
ATOM 3310 C CA . SER B 1 94 ? 21.734 -18.031 10.406 1 88.38 94 SER B CA 1
ATOM 3311 C C . SER B 1 94 ? 21.562 -19.516 10.078 1 88.38 94 SER B C 1
ATOM 3313 O O . SER B 1 94 ? 22.141 -20.375 10.742 1 88.38 94 SER B O 1
ATOM 3315 N N . VAL B 1 95 ? 20.797 -19.75 9.102 1 87.5 95 VAL B N 1
ATOM 3316 C CA . VAL B 1 95 ? 20.5 -21.125 8.703 1 87.5 95 VAL B CA 1
ATOM 3317 C C . VAL B 1 95 ? 21.391 -21.531 7.527 1 87.5 95 VAL B C 1
ATOM 3319 O O . VAL B 1 95 ? 21.953 -22.625 7.516 1 87.5 95 VAL B O 1
ATOM 3322 N N . THR B 1 96 ? 21.609 -20.641 6.574 1 87.38 96 THR B N 1
ATOM 3323 C CA . THR B 1 96 ? 22.266 -20.969 5.316 1 87.38 96 THR B CA 1
ATOM 3324 C C . THR B 1 96 ? 23.734 -20.578 5.355 1 87.38 96 THR B C 1
ATOM 3326 O O . THR B 1 96 ? 24.531 -21.031 4.523 1 87.38 96 THR B O 1
ATOM 3329 N N . GLU B 1 97 ? 24.078 -19.719 6.316 1 87.25 97 GLU B N 1
ATOM 3330 C CA . GLU B 1 97 ? 25.422 -19.172 6.414 1 87.25 97 GLU B CA 1
ATOM 3331 C C . GLU B 1 97 ? 25.859 -18.516 5.102 1 87.25 97 GLU B C 1
ATOM 3333 O O . GLU B 1 97 ? 27.031 -18.562 4.73 1 87.25 97 GLU B O 1
ATOM 3338 N N . ASP B 1 98 ? 24.922 -18.141 4.363 1 87.69 98 ASP B N 1
ATOM 3339 C CA . ASP B 1 98 ? 25.109 -17.516 3.062 1 87.69 98 ASP B CA 1
ATOM 3340 C C . ASP B 1 98 ? 25.859 -18.438 2.105 1 87.69 98 ASP B C 1
ATOM 3342 O O . ASP B 1 98 ? 26.547 -17.969 1.194 1 87.69 98 ASP B O 1
ATOM 3346 N N . ASN B 1 99 ? 25.656 -19.656 2.264 1 92 99 ASN B N 1
ATOM 3347 C CA . ASN B 1 99 ? 26.328 -20.641 1.425 1 92 99 ASN B CA 1
ATOM 3348 C C . ASN B 1 99 ? 25.406 -21.188 0.352 1 92 99 ASN B C 1
ATOM 3350 O O . ASN B 1 99 ? 25.859 -21.75 -0.649 1 92 99 ASN B O 1
ATOM 3354 N N . ILE B 1 100 ? 24.172 -21.109 0.593 1 93.88 100 ILE B N 1
ATOM 3355 C CA . ILE B 1 100 ? 23.188 -21.531 -0.4 1 93.88 100 ILE B CA 1
ATOM 3356 C C . ILE B 1 100 ? 22.094 -20.469 -0.52 1 93.88 100 ILE B C 1
ATOM 3358 O O . ILE B 1 100 ? 21.75 -19.812 0.466 1 93.88 100 ILE B O 1
ATOM 3362 N N . PRO B 1 101 ? 21.562 -20.25 -1.705 1 95.62 101 PRO B N 1
ATOM 3363 C CA . PRO B 1 101 ? 20.438 -19.328 -1.828 1 95.62 101 PRO B CA 1
ATOM 3364 C C . PRO B 1 101 ? 19.141 -19.891 -1.257 1 95.62 101 PRO B C 1
ATOM 3366 O O . PRO B 1 101 ? 18.984 -21.109 -1.166 1 95.62 101 PRO B O 1
ATOM 3369 N N . LYS B 1 102 ? 18.203 -19.016 -0.883 1 94.06 102 LYS B N 1
ATOM 3370 C CA . LYS B 1 102 ? 17 -19.438 -0.164 1 94.06 102 LYS B CA 1
ATOM 3371 C C . LYS B 1 102 ? 16.203 -20.453 -0.973 1 94.06 102 LYS B C 1
ATOM 3373 O O . LYS B 1 102 ? 15.633 -21.391 -0.412 1 94.06 102 LYS B O 1
ATOM 3378 N N . GLY B 1 103 ? 16.188 -20.312 -2.307 1 96.38 103 GLY B N 1
ATOM 3379 C CA . GLY B 1 103 ? 15.453 -21.25 -3.139 1 96.38 103 GLY B CA 1
ATOM 3380 C C . GLY B 1 103 ? 16.047 -22.641 -3.113 1 96.38 103 GLY B C 1
ATOM 3381 O O . GLY B 1 103 ? 15.367 -23.609 -3.475 1 96.38 103 GLY B O 1
ATOM 3382 N N . MET B 1 104 ? 17.25 -22.797 -2.65 1 95.88 104 MET B N 1
ATOM 3383 C CA . MET B 1 104 ? 17.938 -24.094 -2.652 1 95.88 104 MET B CA 1
ATOM 3384 C C . MET B 1 104 ? 17.922 -24.719 -1.265 1 95.88 104 MET B C 1
ATOM 3386 O O . MET B 1 104 ? 18.516 -25.766 -1.047 1 95.88 104 MET B O 1
ATOM 3390 N N . LEU B 1 105 ? 17.25 -24.078 -0.372 1 95.56 105 LEU B N 1
ATOM 3391 C CA . LEU B 1 105 ? 17.047 -24.703 0.932 1 95.56 105 LEU B CA 1
ATOM 3392 C C . LEU B 1 105 ? 16.375 -26.062 0.787 1 95.56 105 LEU B C 1
ATOM 3394 O O . LEU B 1 105 ? 15.391 -26.188 0.05 1 95.56 105 LEU B O 1
ATOM 3398 N N . GLU B 1 106 ? 16.891 -27.047 1.504 1 94.81 106 GLU B N 1
ATOM 3399 C CA . GLU B 1 106 ? 16.375 -28.406 1.356 1 94.81 106 GLU B CA 1
ATOM 3400 C C . GLU B 1 106 ? 15.438 -28.766 2.504 1 94.81 106 GLU B C 1
ATOM 3402 O O . GLU B 1 106 ? 15.758 -28.531 3.672 1 94.81 106 GLU B O 1
ATOM 3407 N N . ILE B 1 107 ? 14.391 -29.25 2.115 1 94.5 107 ILE B N 1
ATOM 3408 C CA . ILE B 1 107 ? 13.406 -29.828 3.031 1 94.5 107 ILE B CA 1
ATOM 3409 C C . ILE B 1 107 ? 13.055 -31.25 2.592 1 94.5 107 ILE B C 1
ATOM 3411 O O . ILE B 1 107 ? 12.625 -31.469 1.46 1 94.5 107 ILE B O 1
ATOM 3415 N N . GLU B 1 108 ? 13.188 -32.219 3.498 1 93.69 108 GLU B N 1
ATOM 3416 C CA . GLU B 1 108 ? 12.906 -33.594 3.197 1 93.69 108 GLU B CA 1
ATOM 3417 C C . GLU B 1 108 ? 13.672 -34.062 1.955 1 93.69 108 GLU B C 1
ATOM 3419 O O . GLU B 1 108 ? 13.086 -34.656 1.048 1 93.69 108 GLU B O 1
ATOM 3424 N N . GLY B 1 109 ? 14.852 -33.594 1.763 1 93.44 109 GLY B N 1
ATOM 3425 C CA . GLY B 1 109 ? 15.766 -34.125 0.765 1 93.44 109 GLY B CA 1
ATOM 3426 C C . GLY B 1 109 ? 15.656 -33.438 -0.577 1 93.44 109 GLY B C 1
ATOM 3427 O O . GLY B 1 109 ? 16.344 -33.812 -1.535 1 93.44 109 GLY B O 1
ATOM 3428 N N . LYS B 1 110 ? 14.859 -32.5 -0.72 1 95.19 110 LYS B N 1
ATOM 3429 C CA . LYS B 1 110 ? 14.695 -31.766 -1.979 1 95.19 110 LYS B CA 1
ATOM 3430 C C . LYS B 1 110 ? 14.672 -30.266 -1.747 1 95.19 110 LYS B C 1
ATOM 3432 O O . LYS B 1 110 ? 14.07 -29.781 -0.777 1 95.19 110 LYS B O 1
ATOM 3437 N N . SER B 1 111 ? 15.281 -29.516 -2.652 1 96.06 111 SER B N 1
ATOM 3438 C CA . SER B 1 111 ? 15.273 -28.062 -2.516 1 96.06 111 SER B CA 1
ATOM 3439 C C . SER B 1 111 ? 13.906 -27.469 -2.863 1 96.06 111 SER B C 1
ATOM 3441 O O . SER B 1 111 ? 13.102 -28.125 -3.531 1 96.06 111 SER B O 1
ATOM 3443 N N . LEU B 1 112 ? 13.672 -26.281 -2.395 1 97.56 112 LEU B N 1
ATOM 3444 C CA . LEU B 1 112 ? 12.406 -25.609 -2.666 1 97.56 112 LEU B CA 1
ATOM 3445 C C . LEU B 1 112 ? 12.195 -25.422 -4.164 1 97.56 112 LEU B C 1
ATOM 3447 O O . LEU B 1 112 ? 11.133 -25.734 -4.695 1 97.56 112 LEU B O 1
ATOM 3451 N N . VAL B 1 113 ? 13.203 -24.969 -4.914 1 97.62 113 VAL B N 1
ATOM 3452 C CA . VAL B 1 113 ? 13.086 -24.672 -6.34 1 97.62 113 VAL B CA 1
ATOM 3453 C C . VAL B 1 113 ? 12.906 -25.984 -7.121 1 97.62 113 VAL B C 1
ATOM 3455 O O . VAL B 1 113 ? 12.133 -26.031 -8.078 1 97.62 113 VAL B O 1
ATOM 3458 N N . GLU B 1 114 ? 13.57 -27.016 -6.738 1 95.75 114 GLU B N 1
ATOM 3459 C CA . GLU B 1 114 ? 13.414 -28.297 -7.426 1 95.75 114 GLU B CA 1
ATOM 3460 C C . GLU B 1 114 ? 12.008 -28.844 -7.246 1 95.75 114 GLU B C 1
ATOM 3462 O O . GLU B 1 114 ? 11.445 -29.438 -8.172 1 95.75 114 GLU B O 1
ATOM 3467 N N . ARG B 1 115 ? 11.484 -28.688 -6.082 1 96.56 115 ARG B N 1
ATOM 3468 C CA . ARG B 1 115 ? 10.102 -29.094 -5.863 1 96.56 115 ARG B CA 1
ATOM 3469 C C . ARG B 1 115 ? 9.156 -28.344 -6.801 1 96.56 115 ARG B C 1
ATOM 3471 O O . ARG B 1 115 ? 8.242 -28.938 -7.379 1 96.56 115 ARG B O 1
ATOM 3478 N N . SER B 1 116 ? 9.398 -27.078 -6.891 1 98 116 SER B N 1
ATOM 3479 C CA . SER B 1 116 ? 8.578 -26.266 -7.797 1 98 116 SER B CA 1
ATOM 3480 C C . SER B 1 116 ? 8.758 -26.719 -9.242 1 98 116 SER B C 1
ATOM 3482 O O . SER B 1 116 ? 7.785 -26.828 -9.984 1 98 116 SER B O 1
ATOM 3484 N N . ILE B 1 117 ? 9.953 -26.984 -9.648 1 97 117 ILE B N 1
ATOM 3485 C CA . ILE B 1 117 ? 10.258 -27.438 -11 1 97 117 ILE B CA 1
ATOM 3486 C C . ILE B 1 117 ? 9.5 -28.719 -11.297 1 97 117 ILE B C 1
ATOM 3488 O O . ILE B 1 117 ? 8.836 -28.844 -12.328 1 97 117 ILE B O 1
ATOM 3492 N N . ASN B 1 118 ? 9.57 -29.656 -10.367 1 95.06 118 ASN B N 1
ATOM 3493 C CA . ASN B 1 118 ? 8.875 -30.938 -10.555 1 95.06 118 ASN B CA 1
ATOM 3494 C C . ASN B 1 118 ? 7.367 -30.734 -10.664 1 95.06 118 ASN B C 1
ATOM 3496 O O . ASN B 1 118 ? 6.723 -31.312 -11.539 1 95.06 118 ASN B O 1
ATOM 3500 N N . ASN B 1 119 ? 6.855 -29.953 -9.727 1 96.62 119 ASN B N 1
ATOM 3501 C CA . ASN B 1 119 ? 5.426 -29.672 -9.75 1 96.62 119 ASN B CA 1
ATOM 3502 C C . ASN B 1 119 ? 5 -29.031 -11.07 1 96.62 119 ASN B C 1
ATOM 3504 O O . ASN B 1 119 ? 3.949 -29.359 -11.617 1 96.62 119 ASN B O 1
ATOM 3508 N N . LEU B 1 120 ? 5.785 -28.141 -11.555 1 97.81 120 LEU B N 1
ATOM 3509 C CA . LEU B 1 120 ? 5.512 -27.438 -12.812 1 97.81 120 LEU B CA 1
ATOM 3510 C C . LEU B 1 120 ? 5.516 -28.422 -13.984 1 97.81 120 LEU B C 1
ATOM 3512 O O . LEU B 1 120 ? 4.574 -28.453 -14.781 1 97.81 120 LEU B O 1
ATOM 3516 N N . PHE B 1 121 ? 6.504 -29.25 -14.078 1 95.06 121 PHE B N 1
ATOM 3517 C CA . PHE B 1 121 ? 6.582 -30.219 -15.164 1 95.06 121 PHE B CA 1
ATOM 3518 C C . PHE B 1 121 ? 5.414 -31.203 -15.102 1 95.06 121 PHE B C 1
ATOM 3520 O O . PHE B 1 121 ? 4.812 -31.516 -16.125 1 95.06 121 PHE B O 1
ATOM 3527 N N . GLU B 1 122 ? 5.066 -31.562 -13.93 1 93.38 122 GLU B N 1
ATOM 3528 C CA . GLU B 1 122 ? 3.973 -32.5 -13.75 1 93.38 122 GLU B CA 1
ATOM 3529 C C . GLU B 1 122 ? 2.639 -31.906 -14.164 1 93.38 122 GLU B C 1
ATOM 3531 O O . GLU B 1 122 ? 1.667 -32.625 -14.406 1 93.38 122 GLU B O 1
ATOM 3536 N N . ASN B 1 123 ? 2.633 -30.625 -14.211 1 94.12 123 ASN B N 1
ATOM 3537 C CA . ASN B 1 123 ? 1.376 -29.953 -14.523 1 94.12 123 ASN B CA 1
ATOM 3538 C C . ASN B 1 123 ? 1.446 -29.234 -15.867 1 94.12 123 ASN B C 1
ATOM 3540 O O . ASN B 1 123 ? 0.826 -28.188 -16.047 1 94.12 123 ASN B O 1
ATOM 3544 N N . GLY B 1 124 ? 2.221 -29.703 -16.781 1 93.75 124 GLY B N 1
ATOM 3545 C CA . GLY B 1 124 ? 2.105 -29.328 -18.188 1 93.75 124 GLY B CA 1
ATOM 3546 C C . GLY B 1 124 ? 3.098 -28.266 -18.594 1 93.75 124 GLY B C 1
ATOM 3547 O O . GLY B 1 124 ? 3.158 -27.891 -19.781 1 93.75 124 GLY B O 1
ATOM 3548 N N . ILE B 1 125 ? 3.867 -27.734 -17.719 1 97.38 125 ILE B N 1
ATOM 3549 C CA . ILE B 1 125 ? 4.918 -26.781 -18.078 1 97.38 125 ILE B CA 1
ATOM 3550 C C . ILE B 1 125 ? 6.023 -27.516 -18.844 1 97.38 125 ILE B C 1
ATOM 3552 O O . ILE B 1 125 ? 6.422 -28.625 -18.469 1 97.38 125 ILE B O 1
ATOM 3556 N N . GLU B 1 126 ? 6.52 -26.859 -19.844 1 96.25 126 GLU B N 1
ATOM 3557 C CA . GLU B 1 126 ? 7.531 -27.5 -20.688 1 96.25 126 GLU B CA 1
ATOM 3558 C C . GLU B 1 126 ? 8.867 -26.766 -20.594 1 96.25 126 GLU B C 1
ATOM 3560 O O . GLU B 1 126 ? 9.922 -27.359 -20.828 1 96.25 126 GLU B O 1
ATOM 3565 N N . ARG B 1 127 ? 8.797 -25.5 -20.328 1 97.19 127 ARG B N 1
ATOM 3566 C CA . ARG B 1 127 ? 9.992 -24.672 -20.219 1 97.19 127 ARG B CA 1
ATOM 3567 C C . ARG B 1 127 ? 9.953 -23.828 -18.953 1 97.19 127 ARG B C 1
ATOM 3569 O O . ARG B 1 127 ? 8.898 -23.297 -18.578 1 97.19 127 ARG B O 1
ATOM 3576 N N . ILE B 1 128 ? 11.141 -23.672 -18.375 1 98.25 128 ILE B N 1
ATOM 3577 C CA . ILE B 1 128 ? 11.242 -22.875 -17.156 1 98.25 128 ILE B CA 1
ATOM 3578 C C . ILE B 1 128 ? 12.398 -21.891 -17.281 1 98.25 128 ILE B C 1
ATOM 3580 O O . ILE B 1 128 ? 13.5 -22.266 -17.688 1 98.25 128 ILE B O 1
ATOM 3584 N N . ILE B 1 129 ? 12.117 -20.656 -17.031 1 98.44 129 ILE B N 1
ATOM 3585 C CA . ILE B 1 129 ? 13.148 -19.625 -16.891 1 98.44 129 ILE B CA 1
ATOM 3586 C C . ILE B 1 129 ? 13.336 -19.297 -15.414 1 98.44 129 ILE B C 1
ATOM 3588 O O . ILE B 1 129 ? 12.375 -18.938 -14.719 1 98.44 129 ILE 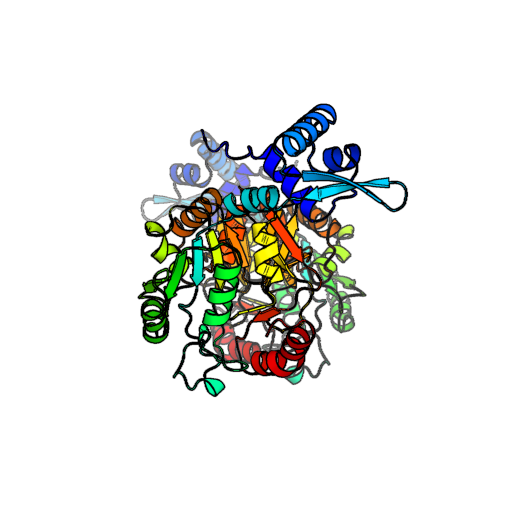B O 1
ATOM 3592 N N . ILE B 1 130 ? 14.539 -19.438 -14.93 1 98.25 130 ILE B N 1
ATOM 3593 C CA . ILE B 1 130 ? 14.867 -19.016 -13.57 1 98.25 130 ILE B CA 1
ATOM 3594 C C . ILE B 1 130 ? 15.68 -17.719 -13.609 1 98.25 130 ILE B C 1
ATOM 3596 O O . ILE B 1 130 ? 16.766 -17.672 -14.18 1 98.25 130 ILE B O 1
ATOM 3600 N N . VAL B 1 131 ? 15.102 -16.656 -13.031 1 98.69 131 VAL B N 1
ATOM 3601 C CA . VAL B 1 131 ? 15.828 -15.398 -12.906 1 98.69 131 VAL B CA 1
ATOM 3602 C C . VAL B 1 131 ? 16.672 -15.414 -11.633 1 98.69 131 VAL B C 1
ATOM 3604 O O . VAL B 1 131 ? 16.141 -15.477 -10.523 1 98.69 131 VAL B O 1
ATOM 3607 N N . THR B 1 132 ? 17.984 -15.289 -11.844 1 98.06 132 THR B N 1
ATOM 3608 C CA . THR B 1 132 ? 18.906 -15.492 -10.734 1 98.06 132 THR B CA 1
ATOM 3609 C C . THR B 1 132 ? 19.594 -14.18 -10.367 1 98.06 132 THR B C 1
ATOM 3611 O O . THR B 1 132 ? 19.406 -13.164 -11.031 1 98.06 132 THR B O 1
ATOM 3614 N N . GLY B 1 133 ? 20.266 -14.117 -9.273 1 97.88 133 GLY B N 1
ATOM 3615 C CA . GLY B 1 133 ? 21.094 -13.055 -8.727 1 97.88 133 GLY B CA 1
ATOM 3616 C C . GLY B 1 133 ? 22.141 -13.555 -7.746 1 97.88 133 GLY B C 1
ATOM 3617 O O . GLY B 1 133 ? 23.172 -14.094 -8.156 1 97.88 133 GLY B O 1
ATOM 3618 N N . HIS B 1 134 ? 21.781 -13.477 -6.484 1 95.62 134 HIS B N 1
ATOM 3619 C CA . HIS B 1 134 ? 22.641 -13.969 -5.41 1 95.62 134 HIS B CA 1
ATOM 3620 C C . HIS B 1 134 ? 22.859 -15.469 -5.52 1 95.62 134 HIS B C 1
ATOM 3622 O O . HIS B 1 134 ? 21.906 -16.234 -5.652 1 95.62 134 HIS B O 1
ATOM 3628 N N . LEU B 1 135 ? 24.203 -15.891 -5.613 1 96.62 135 LEU B N 1
ATOM 3629 C CA . LEU B 1 135 ? 24.594 -17.297 -5.66 1 96.62 135 LEU B CA 1
ATOM 3630 C C . LEU B 1 135 ? 23.953 -18 -6.859 1 96.62 135 LEU B C 1
ATOM 3632 O O . LEU B 1 135 ? 23.422 -19.109 -6.727 1 96.62 135 LEU B O 1
ATOM 3636 N N . ASN B 1 136 ? 24.016 -17.328 -7.984 1 96.06 136 ASN B N 1
ATOM 3637 C CA . ASN B 1 136 ? 23.375 -17.797 -9.211 1 96.06 136 ASN B CA 1
ATOM 3638 C C . ASN B 1 136 ? 23.938 -19.141 -9.656 1 96.06 136 ASN B C 1
ATOM 3640 O O . ASN B 1 136 ? 23.25 -19.906 -10.328 1 96.06 136 ASN B O 1
ATOM 3644 N N . ASN B 1 137 ? 25.078 -19.5 -9.297 1 95.5 137 ASN B N 1
ATOM 3645 C CA . ASN B 1 137 ? 25.719 -20.75 -9.727 1 95.5 137 ASN B CA 1
ATOM 3646 C C . ASN B 1 137 ? 24.906 -21.969 -9.305 1 95.5 137 ASN B C 1
ATOM 3648 O O . ASN B 1 137 ? 24.875 -22.984 -10 1 95.5 137 ASN B O 1
ATOM 3652 N N . TYR B 1 138 ? 24.266 -21.906 -8.195 1 95.06 138 TYR B N 1
ATOM 3653 C CA . TYR B 1 138 ? 23.438 -23 -7.727 1 95.06 138 TYR B CA 1
ATOM 3654 C C . TYR B 1 138 ? 22.281 -23.266 -8.688 1 95.06 138 TYR B C 1
ATOM 3656 O O . TYR B 1 138 ? 21.953 -24.422 -8.961 1 95.06 138 TYR B O 1
ATOM 3664 N N . TYR B 1 139 ? 21.766 -22.203 -9.18 1 95.69 139 TYR B N 1
ATOM 3665 C CA . TYR B 1 139 ? 20.656 -22.344 -10.117 1 95.69 139 TYR B CA 1
ATOM 3666 C C . TYR B 1 139 ? 21.156 -22.734 -11.5 1 95.69 139 TYR B C 1
ATOM 3668 O O . TYR B 1 139 ? 20.484 -23.469 -12.219 1 95.69 139 TYR B O 1
ATOM 3676 N N . ASP B 1 140 ? 22.281 -22.203 -11.852 1 94.5 140 ASP B N 1
ATOM 3677 C CA . ASP B 1 140 ? 22.875 -22.547 -13.141 1 94.5 140 ASP B CA 1
ATOM 3678 C C . ASP B 1 140 ? 23.141 -24.047 -13.234 1 94.5 140 ASP B C 1
ATOM 3680 O O . ASP B 1 140 ? 23.047 -24.641 -14.32 1 94.5 140 ASP B O 1
ATOM 3684 N N . ALA B 1 141 ? 23.375 -24.688 -12.109 1 92.12 141 ALA B N 1
ATOM 3685 C CA . ALA B 1 141 ? 23.625 -26.125 -12.078 1 92.12 141 ALA B CA 1
ATOM 3686 C C . ALA B 1 141 ? 22.359 -26.906 -12.383 1 92.12 141 ALA B C 1
ATOM 3688 O O . ALA B 1 141 ? 22.422 -28.047 -12.844 1 92.12 141 ALA B O 1
ATOM 3689 N N . LEU B 1 142 ? 21.328 -26.328 -12.117 1 89.19 142 LEU B N 1
ATOM 3690 C CA . LEU B 1 142 ? 20.062 -26.984 -12.414 1 89.19 142 LEU B CA 1
ATOM 3691 C C . LEU B 1 142 ? 19.859 -27.109 -13.922 1 89.19 142 LEU B C 1
ATOM 3693 O O . LEU B 1 142 ? 19.188 -28.047 -14.391 1 89.19 142 LEU B O 1
ATOM 3697 N N . TYR B 1 143 ? 20.281 -26.109 -14.641 1 78.06 143 TYR B N 1
ATOM 3698 C CA . TYR B 1 143 ? 20.203 -26.125 -16.094 1 78.06 143 TYR B CA 1
ATOM 3699 C C . TYR B 1 143 ? 20.906 -27.359 -16.672 1 78.06 143 TYR B C 1
ATOM 3701 O O . TYR B 1 143 ? 20.484 -27.891 -17.703 1 78.06 143 TYR B O 1
ATOM 3709 N N . GLU B 1 144 ? 21.891 -27.703 -15.969 1 79.62 144 GLU B N 1
ATOM 3710 C CA . GLU B 1 144 ? 22.656 -28.859 -16.406 1 79.62 144 GLU B CA 1
ATOM 3711 C C . GLU B 1 144 ? 21.875 -30.156 -16.172 1 79.62 144 GLU B C 1
ATOM 3713 O O . GLU B 1 144 ? 22 -31.109 -16.922 1 79.62 144 GLU B O 1
ATOM 3718 N N . LYS B 1 145 ? 21.047 -30.078 -15.258 1 82.5 145 LYS B N 1
ATOM 3719 C CA . LYS B 1 145 ? 20.281 -31.25 -14.859 1 82.5 145 LYS B CA 1
ATOM 3720 C C . LYS B 1 145 ? 19 -31.375 -15.68 1 82.5 145 LYS B C 1
ATOM 3722 O O . LYS B 1 145 ? 18.562 -32.5 -15.992 1 82.5 145 LYS B O 1
ATOM 3727 N N . TYR B 1 146 ? 18.484 -30.219 -16.016 1 85.44 146 TYR B N 1
ATOM 3728 C CA . TYR B 1 146 ? 17.203 -30.188 -16.75 1 85.44 146 TYR B CA 1
ATOM 3729 C C . TYR B 1 146 ? 17.359 -29.469 -18.078 1 85.44 146 TYR B C 1
ATOM 3731 O O . TYR B 1 146 ? 17.672 -28.281 -18.109 1 85.44 146 TYR B O 1
ATOM 3739 N N . GLU B 1 147 ? 17.094 -30.125 -19.203 1 84 147 GLU B N 1
ATOM 3740 C CA . GLU B 1 147 ? 17.281 -29.547 -20.531 1 84 147 GLU B CA 1
ATOM 3741 C C . GLU B 1 147 ? 16.297 -28.406 -20.781 1 84 147 GLU B C 1
ATOM 3743 O O . GLU B 1 147 ? 16.578 -27.5 -21.547 1 84 147 GLU B O 1
ATOM 3748 N N . ASN B 1 148 ? 15.258 -28.359 -20.125 1 92.69 148 ASN B N 1
ATOM 3749 C CA . ASN B 1 148 ? 14.195 -27.406 -20.422 1 92.69 148 ASN B CA 1
ATOM 3750 C C . ASN B 1 148 ? 14.211 -26.219 -19.469 1 92.69 148 ASN B C 1
ATOM 3752 O O . ASN B 1 148 ? 13.234 -25.469 -19.375 1 92.69 148 ASN B O 1
ATOM 3756 N N . ILE B 1 149 ? 15.375 -26.031 -18.812 1 95.88 149 ILE B N 1
ATOM 3757 C CA . ILE B 1 149 ? 15.531 -24.922 -17.875 1 95.88 149 ILE B CA 1
ATOM 3758 C C . ILE B 1 149 ? 16.578 -23.938 -18.406 1 95.88 149 ILE B C 1
ATOM 3760 O O . ILE B 1 149 ? 17.625 -24.344 -18.891 1 95.88 149 ILE B O 1
ATOM 3764 N N . LYS B 1 150 ? 16.25 -22.688 -18.438 1 95.69 150 LYS B N 1
ATOM 3765 C CA . LYS B 1 150 ? 17.172 -21.594 -18.719 1 95.69 150 LYS B CA 1
ATOM 3766 C C . LYS B 1 150 ? 17.312 -20.656 -17.531 1 95.69 150 LYS B C 1
ATOM 3768 O O . LYS B 1 150 ? 16.328 -20.406 -16.812 1 95.69 150 LYS B O 1
ATOM 3773 N N . THR B 1 151 ? 18.531 -20.156 -17.359 1 96.88 151 THR B N 1
ATOM 3774 C CA . THR B 1 151 ? 18.75 -19.172 -16.297 1 96.88 151 THR B CA 1
ATOM 3775 C C . THR B 1 151 ? 19.172 -17.828 -16.891 1 96.88 151 THR B C 1
ATOM 3777 O O . THR B 1 151 ? 19.766 -17.781 -17.969 1 96.88 151 THR B O 1
ATOM 3780 N N . ILE B 1 152 ? 18.781 -16.766 -16.297 1 97.69 152 ILE B N 1
ATOM 3781 C CA . ILE B 1 152 ? 19.234 -15.422 -16.609 1 97.69 152 ILE B CA 1
ATOM 3782 C C . ILE B 1 152 ? 19.484 -14.648 -15.312 1 97.69 152 ILE B C 1
ATOM 3784 O O . ILE B 1 152 ? 18.688 -14.719 -14.375 1 97.69 152 ILE B O 1
ATOM 3788 N N . LYS B 1 153 ? 20.625 -13.922 -15.297 1 98.31 153 LYS B N 1
ATOM 3789 C CA . LYS B 1 153 ? 21.031 -13.273 -14.055 1 98.31 153 LYS B CA 1
ATOM 3790 C C . LYS B 1 153 ? 20.688 -11.781 -14.07 1 98.31 153 LYS B C 1
ATOM 3792 O O . LYS B 1 153 ? 20.953 -11.086 -15.055 1 98.31 153 LYS B O 1
ATOM 3797 N N . ASN B 1 154 ? 19.969 -11.32 -13.039 1 98.69 154 ASN B N 1
ATOM 3798 C CA . ASN B 1 154 ? 19.953 -9.891 -12.727 1 98.69 154 ASN B CA 1
ATOM 3799 C C . ASN B 1 154 ? 21.25 -9.453 -12.039 1 98.69 154 ASN B C 1
ATOM 3801 O O . ASN B 1 154 ? 21.438 -9.711 -10.852 1 98.69 154 ASN B O 1
ATOM 3805 N N . SER B 1 155 ? 22.031 -8.758 -12.742 1 98.25 155 SER B N 1
ATOM 3806 C CA . SER B 1 155 ? 23.344 -8.367 -12.227 1 98.25 155 SER B CA 1
ATOM 3807 C C . SER B 1 155 ? 23.219 -7.316 -11.133 1 98.25 155 SER B C 1
ATOM 3809 O O . SER B 1 155 ? 24.156 -7.105 -10.359 1 98.25 155 SER B O 1
ATOM 3811 N N . ASN B 1 156 ? 22.141 -6.652 -11.047 1 98.25 156 ASN B N 1
ATOM 3812 C CA . ASN B 1 156 ? 21.953 -5.609 -10.047 1 98.25 156 ASN B CA 1
ATOM 3813 C C . ASN B 1 156 ? 20.984 -6.059 -8.953 1 98.25 156 ASN B C 1
ATOM 3815 O O . ASN B 1 156 ? 20.266 -5.238 -8.375 1 98.25 156 ASN B O 1
ATOM 3819 N N . TYR B 1 157 ? 20.922 -7.355 -8.75 1 97.69 157 TYR B N 1
ATOM 3820 C CA . TYR B 1 157 ? 19.938 -7.957 -7.859 1 97.69 157 TYR B CA 1
ATOM 3821 C C . TYR B 1 157 ? 20.031 -7.359 -6.461 1 97.69 157 TYR B C 1
ATOM 3823 O O . TYR B 1 157 ? 19.016 -7.234 -5.766 1 97.69 157 TYR B O 1
ATOM 3831 N N . ALA B 1 158 ? 21.125 -6.934 -6.035 1 96.94 158 ALA B N 1
ATOM 3832 C CA . ALA B 1 158 ? 21.344 -6.488 -4.66 1 96.94 158 ALA B CA 1
ATOM 3833 C C . ALA B 1 158 ? 20.734 -5.113 -4.426 1 96.94 158 ALA B C 1
ATOM 3835 O O . ALA B 1 158 ? 20.469 -4.727 -3.283 1 96.94 158 ALA B O 1
ATOM 3836 N N . ASN B 1 159 ? 20.453 -4.395 -5.496 1 97 159 ASN B N 1
ATOM 3837 C CA . ASN B 1 159 ? 20 -3.016 -5.367 1 97 159 ASN B CA 1
ATOM 3838 C C . ASN B 1 159 ? 18.609 -2.824 -5.973 1 97 159 ASN B C 1
ATOM 3840 O O . ASN B 1 159 ? 18.125 -1.698 -6.062 1 97 159 ASN B O 1
ATOM 3844 N N . THR B 1 160 ? 18 -3.875 -6.41 1 98.12 160 THR B N 1
ATOM 3845 C CA . THR B 1 160 ? 16.734 -3.729 -7.109 1 98.12 160 THR B CA 1
ATOM 3846 C C . THR B 1 160 ? 15.695 -4.699 -6.555 1 98.12 160 THR B C 1
ATOM 3848 O O . THR B 1 160 ? 16.031 -5.633 -5.828 1 98.12 160 THR B O 1
ATOM 3851 N N . GLY B 1 161 ? 14.43 -4.406 -6.852 1 98 161 GLY B N 1
ATOM 3852 C CA . GLY B 1 161 ? 13.336 -5.27 -6.438 1 98 161 GLY B CA 1
ATOM 3853 C C . GLY B 1 161 ? 13.023 -6.363 -7.441 1 98 161 GLY B C 1
ATOM 3854 O O . GLY B 1 161 ? 13.703 -6.484 -8.461 1 98 161 GLY B O 1
ATOM 3855 N N . SER B 1 162 ? 12.016 -7.145 -7.125 1 98.56 162 SER B N 1
ATOM 3856 C CA . SER B 1 162 ? 11.695 -8.328 -7.914 1 98.56 162 SER B CA 1
ATOM 3857 C C . SER B 1 162 ? 11.172 -7.953 -9.297 1 98.56 162 SER B C 1
ATOM 3859 O O . SER B 1 162 ? 11.266 -8.742 -10.242 1 98.56 162 SER B O 1
ATOM 3861 N N . MET B 1 163 ? 10.578 -6.746 -9.461 1 98.81 163 MET B N 1
ATOM 3862 C CA . MET B 1 163 ? 10.133 -6.348 -10.797 1 98.81 163 MET B CA 1
ATOM 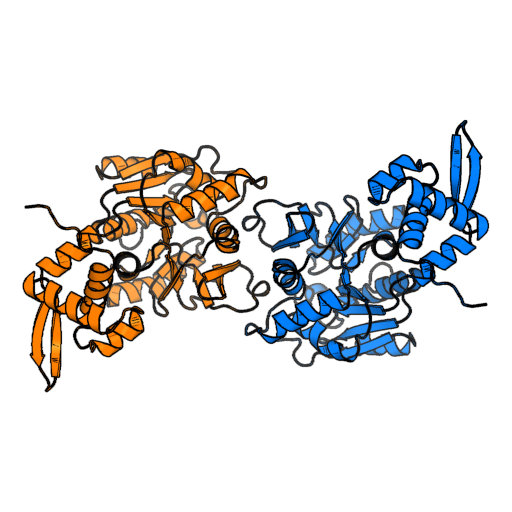3863 C C . MET B 1 163 ? 11.312 -6.188 -11.742 1 98.81 163 MET B C 1
ATOM 3865 O O . MET B 1 163 ? 11.219 -6.523 -12.93 1 98.81 163 MET B O 1
ATOM 3869 N N . ALA B 1 164 ? 12.383 -5.637 -11.188 1 98.69 164 ALA B N 1
ATOM 3870 C CA . ALA B 1 164 ? 13.602 -5.535 -11.992 1 98.69 164 ALA B CA 1
ATOM 3871 C C . ALA B 1 164 ? 14.086 -6.918 -12.43 1 98.69 164 ALA B C 1
ATOM 3873 O O . ALA B 1 164 ? 14.508 -7.102 -13.57 1 98.69 164 ALA B O 1
ATOM 3874 N N . SER B 1 165 ? 14.086 -7.852 -11.539 1 98.81 165 SER B N 1
ATOM 3875 C CA . SER B 1 165 ? 14.461 -9.219 -11.883 1 98.81 165 SER B CA 1
ATOM 3876 C C . SER B 1 165 ? 13.57 -9.781 -12.984 1 98.81 165 SER B C 1
ATOM 3878 O O . SER B 1 165 ? 14.062 -10.336 -13.969 1 98.81 165 SER B O 1
ATOM 3880 N N . LEU B 1 166 ? 12.297 -9.625 -12.828 1 98.94 166 LEU B N 1
ATOM 3881 C CA . LEU B 1 166 ? 11.375 -10.102 -13.859 1 98.94 166 LEU B CA 1
ATOM 3882 C C . LEU B 1 166 ? 11.672 -9.438 -15.203 1 98.94 166 LEU B C 1
ATOM 3884 O O . LEU B 1 166 ? 11.664 -10.102 -16.234 1 98.94 166 LEU B O 1
ATOM 3888 N N . ALA B 1 167 ? 11.961 -8.156 -15.188 1 98.81 167 ALA B N 1
ATOM 3889 C CA . ALA B 1 167 ? 12.18 -7.367 -16.406 1 98.81 167 ALA B CA 1
ATOM 3890 C C . ALA B 1 167 ? 13.398 -7.863 -17.172 1 98.81 167 ALA B C 1
ATOM 3892 O O . ALA B 1 167 ? 13.438 -7.781 -18.406 1 98.81 167 ALA B O 1
ATOM 3893 N N . VAL B 1 168 ? 14.352 -8.398 -16.469 1 98.56 168 VAL B N 1
ATOM 3894 C CA . VAL B 1 168 ? 15.562 -8.891 -17.125 1 98.56 168 VAL B CA 1
ATOM 3895 C C . VAL B 1 168 ? 15.211 -10.062 -18.047 1 98.56 168 VAL B C 1
ATOM 3897 O O . VAL B 1 168 ? 15.898 -10.289 -19.047 1 98.56 168 VAL B O 1
ATOM 3900 N N . ALA B 1 169 ? 14.156 -10.75 -17.781 1 98.62 169 ALA B N 1
ATOM 3901 C CA . ALA B 1 169 ? 13.758 -11.93 -18.547 1 98.62 169 ALA B CA 1
ATOM 3902 C C . ALA B 1 169 ? 12.828 -11.547 -19.688 1 98.62 169 ALA B C 1
ATOM 3904 O O . ALA B 1 169 ? 12.344 -12.414 -20.422 1 98.62 169 ALA B O 1
ATOM 3905 N N . LYS B 1 170 ? 12.547 -10.297 -19.922 1 98.62 170 LYS B N 1
ATOM 3906 C CA . LYS B 1 170 ? 11.523 -9.805 -20.844 1 98.62 170 LYS B CA 1
ATOM 3907 C C . LYS B 1 170 ? 11.703 -10.406 -22.234 1 98.62 170 LYS B C 1
ATOM 3909 O O . LYS B 1 170 ? 10.734 -10.852 -22.859 1 98.62 170 LYS B O 1
ATOM 3914 N N . ASP B 1 171 ? 12.914 -10.477 -22.734 1 98.19 171 ASP B N 1
ATOM 3915 C CA . ASP B 1 171 ? 13.172 -10.898 -24.109 1 98.19 171 ASP B CA 1
ATOM 3916 C C . ASP B 1 171 ? 13 -12.406 -24.25 1 98.19 171 ASP B C 1
ATOM 3918 O O . ASP B 1 171 ? 12.844 -12.906 -25.375 1 98.19 171 ASP B O 1
ATOM 3922 N N . LEU B 1 172 ? 13.062 -13.133 -23.188 1 98.12 172 LEU B N 1
ATOM 3923 C CA . LEU B 1 172 ? 12.906 -14.578 -23.219 1 98.12 172 LEU B CA 1
ATOM 3924 C C . LEU B 1 172 ? 11.438 -14.969 -23.094 1 98.12 172 LEU B C 1
ATOM 3926 O O . LEU B 1 172 ? 11.055 -16.094 -23.406 1 98.12 172 LEU B O 1
ATOM 3930 N N . ILE B 1 173 ? 10.656 -14.078 -22.578 1 98.62 173 ILE B N 1
ATOM 3931 C CA . ILE B 1 173 ? 9.242 -14.352 -22.344 1 98.62 173 ILE B CA 1
ATOM 3932 C C . ILE B 1 173 ? 8.43 -13.953 -23.578 1 98.62 173 ILE B C 1
ATOM 3934 O O . ILE B 1 173 ? 8.234 -12.758 -23.844 1 98.62 173 ILE B O 1
ATOM 3938 N N . LYS B 1 174 ? 7.871 -14.969 -24.266 1 97.69 174 LYS B N 1
ATOM 3939 C CA . LYS B 1 174 ? 7.176 -14.695 -25.516 1 97.69 174 LYS B CA 1
ATOM 3940 C C . LYS B 1 174 ? 5.766 -15.281 -25.5 1 97.69 174 LYS B C 1
ATOM 3942 O O . LYS B 1 174 ? 5.082 -15.305 -26.531 1 97.69 174 LYS B O 1
ATOM 3947 N N . GLU B 1 175 ? 5.336 -15.773 -24.469 1 97.81 175 GLU B N 1
ATOM 3948 C CA . GLU B 1 175 ? 4.02 -16.375 -24.297 1 97.81 175 GLU B CA 1
ATOM 3949 C C . GLU B 1 175 ? 3.539 -16.234 -22.859 1 97.81 175 GLU B C 1
ATOM 3951 O O . GLU B 1 175 ? 4.301 -15.828 -21.984 1 97.81 175 GLU B O 1
ATOM 3956 N N . ASP B 1 176 ? 2.258 -16.531 -22.625 1 98.31 176 ASP B N 1
ATOM 3957 C CA . ASP B 1 176 ? 1.726 -16.547 -21.266 1 98.31 176 ASP B CA 1
ATOM 3958 C C . ASP B 1 176 ? 2.535 -17.469 -20.375 1 98.31 176 ASP B C 1
ATOM 3960 O O . ASP B 1 176 ? 3.104 -18.453 -20.844 1 98.31 176 ASP B O 1
ATOM 3964 N N . PHE B 1 177 ? 2.574 -17.188 -19.109 1 98.81 177 PHE B N 1
ATOM 3965 C CA . PHE B 1 177 ? 3.453 -17.969 -18.25 1 98.81 177 PHE B CA 1
ATOM 3966 C C . PHE B 1 177 ? 2.936 -17.984 -16.828 1 98.81 177 PHE B C 1
ATOM 3968 O O . PHE B 1 177 ? 2.094 -17.172 -16.453 1 98.81 177 PHE B O 1
ATOM 3975 N N . LEU B 1 178 ? 3.408 -18.938 -16.047 1 98.88 178 LEU B N 1
ATOM 3976 C CA . LEU B 1 178 ? 3.258 -18.938 -14.602 1 98.88 178 LEU B CA 1
ATOM 3977 C C . LEU B 1 178 ? 4.457 -18.281 -13.93 1 98.88 178 LEU B C 1
ATOM 3979 O O . LEU B 1 178 ? 5.605 -18.594 -14.242 1 98.88 178 LEU B O 1
ATOM 3983 N N . LEU B 1 179 ? 4.18 -17.328 -13.117 1 98.94 179 LEU B N 1
ATOM 3984 C CA . LEU B 1 179 ? 5.199 -16.625 -12.336 1 98.94 179 LEU B CA 1
ATOM 3985 C C . LEU B 1 179 ? 5.242 -17.156 -10.906 1 98.94 179 LEU B C 1
ATOM 3987 O O . LEU B 1 179 ? 4.211 -17.219 -10.227 1 98.94 179 LEU B O 1
ATOM 3991 N N . LEU B 1 180 ? 6.473 -17.516 -10.445 1 98.88 180 LEU B N 1
ATOM 3992 C CA . LEU B 1 180 ? 6.605 -18.078 -9.109 1 98.88 180 LEU B CA 1
ATOM 3993 C C . LEU B 1 180 ? 7.77 -17.438 -8.359 1 98.88 180 LEU B C 1
ATOM 3995 O O . LEU B 1 180 ? 8.789 -17.109 -8.969 1 98.88 180 LEU B O 1
ATOM 3999 N N . GLU B 1 181 ? 7.57 -17.344 -7.086 1 98.62 181 GLU B N 1
ATOM 4000 C CA . GLU B 1 181 ? 8.711 -17.078 -6.207 1 98.62 181 GLU B CA 1
ATOM 4001 C C . GLU B 1 181 ? 9.469 -18.375 -5.883 1 98.62 181 GLU B C 1
ATOM 4003 O O . GLU B 1 181 ? 8.883 -19.453 -5.867 1 98.62 181 GLU B O 1
ATOM 4008 N N . SER B 1 182 ? 10.727 -18.234 -5.598 1 98.25 182 SER B N 1
ATOM 4009 C CA . SER B 1 182 ? 11.594 -19.406 -5.484 1 98.25 182 SER B CA 1
ATOM 4010 C C . SER B 1 182 ? 11.555 -20 -4.078 1 98.25 182 SER B C 1
ATOM 4012 O O . SER B 1 182 ? 12.031 -21.109 -3.85 1 98.25 182 SER B O 1
ATOM 4014 N N . ASP B 1 183 ? 11.039 -19.266 -3.137 1 97.69 183 ASP B N 1
ATOM 4015 C CA . ASP B 1 183 ? 11.156 -19.656 -1.738 1 97.69 183 ASP B CA 1
ATOM 4016 C C . ASP B 1 183 ? 9.844 -20.234 -1.22 1 97.69 183 ASP B C 1
ATOM 4018 O O . ASP B 1 183 ? 9.484 -20.047 -0.054 1 97.69 183 ASP B O 1
ATOM 4022 N N . LEU B 1 184 ? 9.18 -20.984 -2.031 1 98.25 184 LEU B N 1
ATOM 4023 C CA . LEU B 1 184 ? 7.848 -21.484 -1.71 1 98.25 184 LEU B CA 1
ATOM 4024 C C . LEU B 1 184 ? 7.875 -23 -1.498 1 98.25 184 LEU B C 1
ATOM 4026 O O . LEU B 1 184 ? 8.648 -23.703 -2.146 1 98.25 184 LEU B O 1
ATOM 4030 N N . ILE B 1 185 ? 7.047 -23.469 -0.626 1 98.19 185 ILE B N 1
ATOM 4031 C CA . ILE B 1 185 ? 6.609 -24.859 -0.532 1 98.19 185 ILE B CA 1
ATOM 4032 C C . ILE B 1 185 ? 5.086 -24.922 -0.558 1 98.19 185 ILE B C 1
ATOM 4034 O O . ILE B 1 185 ? 4.414 -24.125 0.114 1 98.19 185 ILE B O 1
ATOM 4038 N N . TYR B 1 186 ? 4.535 -25.797 -1.369 1 98.44 186 TYR B N 1
ATOM 4039 C CA . TYR B 1 186 ? 3.094 -25.781 -1.589 1 98.44 186 TYR B CA 1
ATOM 4040 C C . TYR B 1 186 ? 2.617 -27.109 -2.145 1 98.44 186 TYR B C 1
ATOM 4042 O O . TYR B 1 186 ? 3.414 -27.891 -2.67 1 98.44 186 TYR B O 1
ATOM 4050 N N . GLU B 1 187 ? 1.341 -27.406 -2.023 1 97.56 187 GLU B N 1
ATOM 4051 C CA . GLU B 1 187 ? 0.767 -28.625 -2.588 1 97.56 187 GLU B CA 1
ATOM 4052 C C . GLU B 1 187 ? 0.522 -28.469 -4.086 1 97.56 187 GLU B C 1
ATOM 4054 O O . GLU B 1 187 ? 0.344 -27.359 -4.586 1 97.56 187 GLU B O 1
ATOM 4059 N N . LYS B 1 188 ? 0.425 -29.547 -4.75 1 95.31 188 LYS B N 1
ATOM 4060 C CA . LYS B 1 188 ? 0.347 -29.625 -6.207 1 95.31 188 LYS B CA 1
ATOM 4061 C C . LYS B 1 188 ? -0.9 -28.906 -6.727 1 95.31 188 LYS B C 1
ATOM 4063 O O . LYS B 1 188 ? -0.9 -28.375 -7.84 1 95.31 188 LYS B O 1
ATOM 4068 N N . ARG B 1 189 ? -1.896 -28.859 -5.887 1 94.5 189 ARG B N 1
ATOM 4069 C CA . ARG B 1 189 ? -3.17 -28.25 -6.262 1 94.5 189 ARG B CA 1
ATOM 4070 C C . ARG B 1 189 ? -2.986 -26.797 -6.684 1 94.5 189 ARG B C 1
ATOM 4072 O O . ARG B 1 189 ? -3.738 -26.297 -7.52 1 94.5 189 ARG B O 1
ATOM 4079 N N . ALA B 1 190 ? -1.974 -26.156 -6.133 1 98 190 ALA B N 1
ATOM 4080 C CA . ALA B 1 190 ? -1.717 -24.75 -6.43 1 98 190 ALA B CA 1
ATOM 4081 C C . ALA B 1 190 ? -1.519 -24.531 -7.93 1 98 190 ALA B C 1
ATOM 4083 O O . ALA B 1 190 ? -2.176 -23.672 -8.531 1 98 190 ALA B O 1
ATOM 4084 N N . ILE B 1 191 ? -0.686 -25.359 -8.578 1 97.88 191 ILE B N 1
ATOM 4085 C CA . ILE B 1 191 ? -0.388 -25.219 -10 1 97.88 191 ILE B CA 1
ATOM 4086 C C . ILE B 1 191 ? -1.546 -25.781 -10.82 1 97.88 191 ILE B C 1
ATOM 4088 O O . ILE B 1 191 ? -1.955 -25.172 -11.82 1 97.88 191 ILE B O 1
ATOM 4092 N N . LYS B 1 192 ? -2.051 -26.859 -10.406 1 92.62 192 LYS B N 1
ATOM 4093 C CA . LYS B 1 192 ? -3.133 -27.516 -11.125 1 92.62 192 LYS B CA 1
ATOM 4094 C C . LYS B 1 192 ? -4.324 -26.578 -11.305 1 92.62 192 LYS B C 1
ATOM 4096 O O . LYS B 1 192 ? -4.855 -26.438 -12.406 1 92.62 192 LYS B O 1
ATOM 4101 N N . GLU B 1 193 ? -4.688 -25.953 -10.219 1 92.56 193 GLU B N 1
ATOM 4102 C CA . GLU B 1 193 ? -5.828 -25.047 -10.266 1 92.56 193 GLU B CA 1
ATOM 4103 C C . GLU B 1 193 ? -5.602 -23.922 -11.266 1 92.56 193 GLU B C 1
ATOM 4105 O O . GLU B 1 193 ? -6.52 -23.531 -12 1 92.56 193 GLU B O 1
ATOM 4110 N N . LEU B 1 194 ? -4.453 -23.406 -11.32 1 96.19 194 LEU B N 1
ATOM 4111 C CA . LEU B 1 194 ? -4.152 -22.297 -12.219 1 96.19 194 LEU B CA 1
ATOM 4112 C C . LEU B 1 194 ? -4.16 -22.766 -13.672 1 96.19 194 LEU B C 1
ATOM 4114 O O . LEU B 1 194 ? -4.52 -22 -14.57 1 96.19 194 LEU B O 1
ATOM 4118 N N . GLN B 1 195 ? -3.807 -24.016 -13.945 1 93.62 195 GLN B N 1
ATOM 4119 C CA . GLN B 1 195 ? -3.799 -24.547 -15.297 1 93.62 195 GLN B CA 1
ATOM 4120 C C . GLN B 1 195 ? -5.219 -24.797 -15.805 1 93.62 195 GLN B C 1
ATOM 4122 O O . GLN B 1 195 ? -5.488 -24.688 -17 1 93.62 195 GLN B O 1
ATOM 4127 N N . TYR B 1 196 ? -6.082 -25.016 -14.898 1 88.5 196 TYR B N 1
ATOM 4128 C CA . TYR B 1 196 ? -7.438 -25.375 -15.289 1 88.5 196 TYR B CA 1
ATOM 4129 C C . TYR B 1 196 ? -8.352 -24.172 -15.281 1 88.5 196 TYR B C 1
ATOM 4131 O O . TYR B 1 196 ? -9.422 -24.172 -15.898 1 88.5 196 TYR B O 1
ATOM 4139 N N . ILE B 1 197 ? -7.957 -23.141 -14.602 1 88.94 197 ILE B N 1
ATOM 4140 C CA . ILE B 1 197 ? -8.844 -22 -14.398 1 88.94 197 ILE B CA 1
ATOM 4141 C C . ILE B 1 197 ? -9.07 -21.281 -15.727 1 88.94 197 ILE B C 1
ATOM 4143 O O . ILE B 1 197 ? -8.156 -21.188 -16.547 1 88.94 197 ILE B O 1
ATOM 4147 N N . ASP B 1 198 ? -10.305 -20.797 -15.883 1 84.12 198 ASP B N 1
ATOM 4148 C CA . ASP B 1 198 ? -10.656 -20.062 -17.094 1 84.12 198 ASP B CA 1
ATOM 4149 C C . ASP B 1 198 ? -10.43 -18.562 -16.906 1 84.12 198 ASP B C 1
ATOM 4151 O O . ASP B 1 198 ? -11.367 -17.766 -17 1 84.12 198 ASP B O 1
ATOM 4155 N N . LYS B 1 199 ? -9.289 -18.141 -16.609 1 89.94 199 LYS B N 1
ATOM 4156 C CA . LYS B 1 199 ? -8.82 -16.766 -16.5 1 89.94 199 LYS B CA 1
ATOM 4157 C C . LYS B 1 199 ? -7.453 -16.594 -17.141 1 89.94 199 LYS B C 1
ATOM 4159 O O . LYS B 1 199 ? -6.566 -17.422 -16.969 1 89.94 199 LYS B O 1
ATOM 4164 N N . LYS B 1 200 ? -7.359 -15.555 -17.906 1 93 200 LYS B N 1
ATOM 4165 C CA . LYS B 1 200 ? -6.078 -15.32 -18.562 1 93 200 LYS B CA 1
ATOM 4166 C C . LYS B 1 200 ? -5.016 -14.891 -17.547 1 93 200 LYS B C 1
ATOM 4168 O O . LYS B 1 200 ? -3.852 -15.281 -17.672 1 93 200 LYS B O 1
ATOM 4173 N N . ASP B 1 201 ? -5.41 -13.992 -16.703 1 98.12 201 ASP B N 1
ATOM 4174 C CA . ASP B 1 201 ? -4.605 -13.578 -15.547 1 98.12 201 ASP B CA 1
ATOM 4175 C C . ASP B 1 201 ? -5.234 -14.055 -14.242 1 98.12 201 ASP B C 1
ATOM 4177 O O . ASP B 1 201 ? -6.449 -13.945 -14.055 1 98.12 201 ASP B O 1
ATOM 4181 N N . CYS B 1 202 ? -4.355 -14.57 -13.352 1 98.44 202 CYS B N 1
ATOM 4182 C CA . CYS B 1 202 ? -4.926 -15.078 -12.109 1 98.44 202 CYS B CA 1
ATOM 4183 C C . CYS B 1 202 ? -3.889 -15.07 -10.992 1 98.44 202 CYS B C 1
ATOM 4185 O O . CYS B 1 202 ? -2.922 -15.836 -11.039 1 98.44 202 CYS B O 1
ATOM 4187 N N . VAL B 1 203 ? -4.113 -14.195 -10.031 1 98.94 203 VAL B N 1
ATOM 4188 C CA . VAL B 1 203 ? -3.291 -14.188 -8.828 1 98.94 203 VAL B CA 1
ATOM 4189 C C . VAL B 1 203 ? -3.807 -15.234 -7.836 1 98.94 203 VAL B C 1
ATOM 4191 O O . VAL B 1 203 ? -4.969 -15.195 -7.434 1 98.94 203 VAL B O 1
ATOM 4194 N N . LEU B 1 204 ? -2.949 -16.188 -7.484 1 98.88 204 LEU B N 1
ATOM 4195 C CA . LEU B 1 204 ? -3.355 -17.203 -6.52 1 98.88 204 LEU B CA 1
ATOM 4196 C C . LEU B 1 204 ? -3.314 -16.656 -5.098 1 98.88 204 LEU B C 1
ATOM 4198 O O . LEU B 1 204 ? -2.303 -16.094 -4.676 1 98.88 204 LEU B O 1
ATOM 4202 N N . LEU B 1 205 ? -4.414 -16.812 -4.422 1 98.88 205 LEU B N 1
ATOM 4203 C CA . LEU B 1 205 ? -4.559 -16.359 -3.045 1 98.88 205 LEU B CA 1
ATOM 4204 C C . LEU B 1 205 ? -4.891 -17.516 -2.115 1 98.88 205 LEU B C 1
ATOM 4206 O O . LEU B 1 205 ? -5.484 -18.516 -2.545 1 98.88 205 LEU B O 1
ATOM 4210 N N . SER B 1 206 ? -4.48 -17.391 -0.908 1 98.69 206 SER B N 1
ATOM 4211 C CA . SER B 1 206 ? -4.848 -18.344 0.129 1 98.69 206 SER B CA 1
ATOM 4212 C C . SER B 1 206 ? -5.648 -17.672 1.241 1 98.69 206 SER B C 1
ATOM 4214 O O . SER B 1 206 ? -5.867 -16.469 1.214 1 98.69 206 SER B O 1
ATOM 4216 N N . GLY B 1 207 ? -6.16 -18.531 2.156 1 97.94 207 GLY B N 1
ATOM 4217 C CA . GLY B 1 207 ? -6.668 -18.016 3.418 1 97.94 207 GLY B CA 1
ATOM 4218 C C . GLY B 1 207 ? -5.57 -17.547 4.352 1 97.94 207 GLY B C 1
ATOM 4219 O O . GLY B 1 207 ? -4.414 -17.406 3.945 1 97.94 207 GLY B O 1
ATOM 4220 N N . LYS B 1 208 ? -5.957 -17.328 5.586 1 96.81 208 LYS B N 1
ATOM 4221 C CA . LYS B 1 208 ? -5.023 -16.812 6.586 1 96.81 208 LYS B CA 1
ATOM 4222 C C . LYS B 1 208 ? -3.961 -17.859 6.934 1 96.81 208 LYS B C 1
ATOM 4224 O O . LYS B 1 208 ? -4.281 -19.016 7.203 1 96.81 208 LYS B O 1
ATOM 4229 N N . THR B 1 209 ? -2.732 -17.359 6.945 1 96.44 209 THR B N 1
ATOM 4230 C CA . THR B 1 209 ? -1.63 -18.266 7.266 1 96.44 209 THR B CA 1
ATOM 4231 C C . THR B 1 209 ? -1.069 -17.953 8.656 1 96.44 209 THR B C 1
ATOM 4233 O O . THR B 1 209 ? -0.506 -18.844 9.305 1 96.44 209 THR B O 1
ATOM 4236 N N . ASN B 1 210 ? -1.152 -16.734 9.07 1 94.38 210 ASN B N 1
ATOM 4237 C CA . ASN B 1 210 ? -0.553 -16.219 10.305 1 94.38 210 ASN B CA 1
ATOM 4238 C C . ASN B 1 210 ? 0.961 -16.406 10.305 1 94.38 210 ASN B C 1
ATOM 4240 O O . ASN B 1 210 ? 1.544 -16.766 11.328 1 94.38 210 ASN B O 1
ATOM 4244 N N . SER B 1 211 ? 1.569 -16.266 9.188 1 94.31 211 SER B N 1
ATOM 4245 C CA . SER B 1 211 ? 3.006 -16.484 9.039 1 94.31 211 SER B CA 1
ATOM 4246 C C . SER B 1 211 ? 3.799 -15.312 9.609 1 94.31 211 SER B C 1
ATOM 4248 O O . SER B 1 211 ? 4.969 -15.461 9.969 1 94.31 211 SER B O 1
ATOM 4250 N N . GLY B 1 212 ? 3.189 -14.148 9.68 1 93.12 212 GLY B N 1
ATOM 4251 C CA . GLY B 1 212 ? 3.861 -12.961 10.188 1 93.12 212 GLY B CA 1
ATOM 4252 C C . GLY B 1 212 ? 4.477 -12.109 9.094 1 93.12 212 GLY B C 1
ATOM 4253 O O . GLY B 1 212 ? 5.031 -11.047 9.367 1 93.12 212 GLY B O 1
ATOM 4254 N N . ASP B 1 213 ? 4.426 -12.523 7.832 1 93.38 213 ASP B N 1
ATOM 4255 C CA . ASP B 1 213 ? 4.953 -11.773 6.703 1 93.38 213 ASP B CA 1
ATOM 4256 C C . ASP B 1 213 ? 3.998 -11.82 5.512 1 93.38 213 ASP B C 1
ATOM 4258 O O . ASP B 1 213 ? 4.438 -11.891 4.363 1 93.38 213 ASP B O 1
ATOM 4262 N N . GLU B 1 214 ? 2.775 -11.781 5.805 1 96.44 214 GLU B N 1
ATOM 4263 C CA . GLU B 1 214 ? 1.736 -11.891 4.785 1 96.44 214 GLU B CA 1
ATOM 4264 C C . GLU B 1 214 ? 1.754 -10.688 3.848 1 96.44 214 GLU B C 1
ATOM 4266 O O . GLU B 1 214 ? 2.143 -9.586 4.246 1 96.44 214 GLU B O 1
ATOM 4271 N N . VAL B 1 215 ? 1.482 -10.938 2.648 1 98.25 215 VAL B N 1
ATOM 4272 C CA . VAL B 1 215 ? 1.052 -9.906 1.708 1 98.25 215 VAL B CA 1
ATOM 4273 C C . VAL B 1 215 ? -0.455 -10.008 1.486 1 98.25 215 VAL B C 1
ATOM 4275 O O . VAL B 1 215 ? -0.945 -11 0.944 1 98.25 215 VAL B O 1
ATOM 4278 N N . TYR B 1 216 ? -1.174 -9 1.89 1 98.62 216 TYR B N 1
ATOM 4279 C CA . TYR B 1 216 ? -2.633 -9.008 1.867 1 98.62 216 TYR B CA 1
ATOM 4280 C C . TYR B 1 216 ? -3.16 -8.422 0.561 1 98.62 216 TYR B C 1
ATOM 4282 O O . TYR B 1 216 ? -2.543 -7.531 -0.023 1 98.62 216 TYR B O 1
ATOM 4290 N N . ILE B 1 217 ? -4.34 -8.992 0.163 1 98.81 217 ILE B N 1
ATOM 4291 C CA . ILE B 1 217 ? -4.93 -8.57 -1.104 1 98.81 217 ILE B CA 1
ATOM 4292 C C . ILE B 1 217 ? -6.34 -8.047 -0.865 1 98.81 217 ILE B C 1
ATOM 4294 O O . ILE B 1 217 ? -7.141 -8.68 -0.171 1 98.81 217 ILE B O 1
ATOM 4298 N N . GLU B 1 218 ? -6.582 -6.844 -1.358 1 98.75 218 GLU B N 1
ATOM 4299 C CA . GLU B 1 218 ? -7.938 -6.316 -1.505 1 98.75 218 GLU B CA 1
ATOM 4300 C C . GLU B 1 218 ? -8.43 -6.453 -2.943 1 98.75 218 GLU B C 1
ATOM 4302 O O . GLU B 1 218 ? -7.676 -6.207 -3.889 1 98.75 218 GLU B O 1
ATOM 4307 N N . VAL B 1 219 ? -9.68 -6.906 -3.131 1 98.44 219 VAL B N 1
ATOM 4308 C CA . VAL B 1 219 ? -10.281 -7.027 -4.457 1 98.44 219 VAL B CA 1
ATOM 4309 C C . VAL B 1 219 ? -11.508 -6.117 -4.551 1 98.44 219 VAL B C 1
ATOM 4311 O O . VAL B 1 219 ? -12.203 -5.898 -3.557 1 98.44 219 VAL B O 1
ATOM 4314 N N . ARG B 1 220 ? -11.648 -5.523 -5.652 1 97.06 220 ARG B N 1
ATOM 4315 C CA . ARG B 1 220 ? -12.828 -4.742 -5.996 1 97.06 220 ARG B CA 1
ATOM 4316 C C . ARG B 1 220 ? -13.297 -5.043 -7.414 1 97.06 220 ARG B C 1
ATOM 4318 O O . ARG B 1 220 ? -12.477 -5.211 -8.32 1 97.06 220 ARG B O 1
ATOM 4325 N N . ASP B 1 221 ? -14.633 -5.234 -7.629 1 94.62 221 ASP B N 1
ATOM 4326 C CA . ASP B 1 221 ? -15.227 -5.457 -8.945 1 94.62 221 ASP B CA 1
ATOM 4327 C C . ASP B 1 221 ? -14.562 -6.637 -9.656 1 94.62 221 ASP B C 1
ATOM 4329 O O . ASP B 1 221 ? -14.148 -6.52 -10.812 1 94.62 221 ASP B O 1
ATOM 4333 N N . ASN B 1 222 ? -14.219 -7.676 -8.922 1 94.62 222 ASN B N 1
ATOM 4334 C CA . ASN B 1 222 ? -13.695 -8.953 -9.406 1 94.62 222 ASN B CA 1
ATOM 4335 C C . ASN B 1 222 ? -12.289 -8.805 -9.977 1 94.62 222 ASN B C 1
ATOM 4337 O O . ASN B 1 222 ? -11.93 -9.484 -10.938 1 94.62 222 ASN B O 1
ATOM 4341 N N . SER B 1 223 ? -11.586 -7.836 -9.484 1 98.12 223 SER B N 1
ATOM 4342 C CA . SER B 1 223 ? -10.203 -7.602 -9.883 1 98.12 223 SER B CA 1
ATOM 4343 C C . SER B 1 223 ? -9.32 -7.27 -8.68 1 98.12 223 SER B C 1
ATOM 4345 O O . SER B 1 223 ? -9.812 -6.773 -7.668 1 98.12 223 SER B O 1
ATOM 4347 N N . ILE B 1 224 ? -8.086 -7.551 -8.852 1 98.69 224 ILE B N 1
ATOM 4348 C CA . ILE B 1 224 ? -7.121 -7.086 -7.863 1 98.69 224 ILE B CA 1
ATOM 4349 C C . ILE B 1 224 ? -7.215 -5.57 -7.727 1 98.69 224 ILE B C 1
ATOM 4351 O O . ILE B 1 224 ? -7.301 -4.852 -8.727 1 98.69 224 ILE B O 1
ATOM 4355 N N . TYR B 1 225 ? -7.238 -5.133 -6.484 1 98.19 225 TYR B N 1
ATOM 4356 C CA . TYR B 1 225 ? -7.359 -3.693 -6.277 1 98.19 225 TYR B CA 1
ATOM 4357 C C . TYR B 1 225 ? -6.141 -3.145 -5.543 1 98.19 225 TYR B C 1
ATOM 4359 O O . TYR B 1 225 ? -5.539 -2.162 -5.977 1 98.19 225 TYR B O 1
ATOM 4367 N N . LYS B 1 226 ? -5.832 -3.777 -4.418 1 98.38 226 LYS B N 1
ATOM 4368 C CA . LYS B 1 226 ? -4.684 -3.332 -3.633 1 98.38 226 LYS B CA 1
ATOM 4369 C C . LYS B 1 226 ? -3.883 -4.52 -3.111 1 98.38 226 LYS B C 1
ATOM 4371 O O . LYS B 1 226 ? -4.449 -5.57 -2.803 1 98.38 226 LYS B O 1
ATOM 4376 N N . VAL B 1 227 ? -2.617 -4.305 -3.039 1 98.62 227 VAL B N 1
ATOM 4377 C CA . VAL B 1 227 ? -1.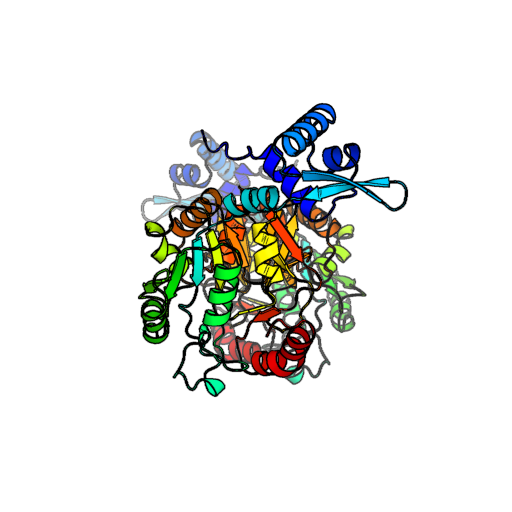631 -5.199 -2.441 1 98.62 227 VAL B CA 1
ATOM 4378 C C . VAL B 1 227 ? -0.908 -4.48 -1.303 1 98.62 227 VAL B C 1
ATOM 4380 O O . VAL B 1 227 ? -0.475 -3.338 -1.457 1 98.62 227 VAL B O 1
ATOM 4383 N N . SER B 1 228 ? -0.847 -5.223 -0.132 1 98.12 228 SER B N 1
ATOM 4384 C CA . SER B 1 228 ? -0.172 -4.523 0.956 1 98.12 228 SER B CA 1
ATOM 4385 C C . SER B 1 228 ? 0.353 -5.5 2 1 98.12 228 SER B C 1
ATOM 4387 O O . SER B 1 228 ? -0.319 -6.48 2.336 1 98.12 228 SER B O 1
ATOM 4389 N N . LYS B 1 229 ? 1.472 -5.16 2.559 1 96.56 229 LYS B N 1
ATOM 4390 C CA . LYS B 1 229 ? 1.973 -5.895 3.715 1 96.56 229 LYS B CA 1
ATOM 4391 C C . LYS B 1 229 ? 1.377 -5.355 5.012 1 96.56 229 LYS B C 1
ATOM 4393 O O . LYS B 1 229 ? 1.451 -6.012 6.055 1 96.56 229 LYS B O 1
ATOM 4398 N N . ASP B 1 230 ? 0.859 -4.176 4.953 1 96 230 ASP B N 1
ATOM 4399 C CA . ASP B 1 230 ? 0.223 -3.525 6.094 1 96 230 ASP B CA 1
ATOM 4400 C C . ASP B 1 230 ? -1.297 -3.654 6.023 1 96 230 ASP B C 1
ATOM 4402 O O . ASP B 1 230 ? -1.938 -3.029 5.176 1 96 230 ASP B O 1
ATOM 4406 N N . LYS B 1 231 ? -1.829 -4.363 6.977 1 96.31 231 LYS B N 1
ATOM 4407 C CA . LYS B 1 231 ? -3.273 -4.57 6.973 1 96.31 231 LYS B CA 1
ATOM 4408 C C . LYS B 1 231 ? -4.02 -3.246 7.094 1 96.31 231 LYS B C 1
ATOM 4410 O O . LYS B 1 231 ? -5.148 -3.117 6.609 1 96.31 231 LYS B O 1
ATOM 4415 N N . HIS B 1 232 ? -3.393 -2.297 7.707 1 96.38 232 HIS B N 1
ATOM 4416 C CA . HIS B 1 232 ? -4.043 -1.019 7.965 1 96.38 232 HIS B CA 1
ATOM 4417 C C . HIS B 1 232 ? -4.328 -0.271 6.668 1 96.38 232 HIS B C 1
ATOM 4419 O O . HIS B 1 232 ? -5.129 0.666 6.648 1 96.38 232 HIS B O 1
ATOM 4425 N N . GLY B 1 233 ? -3.623 -0.657 5.605 1 97.44 233 GLY B N 1
ATOM 4426 C CA . GLY B 1 233 ? -3.746 0.038 4.336 1 97.44 233 GLY B CA 1
ATOM 4427 C C . GLY B 1 233 ? -4.898 -0.468 3.49 1 97.44 233 GLY B C 1
ATOM 4428 O O . GLY B 1 233 ? -5.152 0.052 2.4 1 97.44 233 GLY B O 1
ATOM 4429 N N . LEU B 1 234 ? -5.645 -1.441 4.008 1 98.56 234 LEU B N 1
ATOM 4430 C CA . LEU B 1 234 ? -6.672 -2.072 3.189 1 98.56 234 LEU B CA 1
ATOM 4431 C C . LEU B 1 234 ? -8.062 -1.833 3.777 1 98.56 234 LEU B C 1
ATOM 4433 O O . LEU B 1 234 ? -8.25 -1.94 4.992 1 98.56 234 LEU B O 1
ATOM 4437 N N . ASN B 1 235 ? -8.984 -1.442 2.922 1 98.38 235 ASN B N 1
ATOM 4438 C CA . ASN B 1 235 ? -10.391 -1.286 3.303 1 98.38 235 ASN B CA 1
ATOM 4439 C C . ASN B 1 235 ? -11.047 -2.635 3.588 1 98.38 235 ASN B C 1
ATOM 4441 O O . ASN B 1 235 ? -11.914 -2.734 4.453 1 98.38 235 ASN B O 1
ATOM 4445 N N . SER B 1 236 ? -10.625 -3.615 2.902 1 98.25 236 SER B N 1
ATOM 4446 C CA . SER B 1 236 ? -11.031 -5.008 3.041 1 98.25 236 SER B CA 1
ATOM 4447 C C . SER B 1 236 ? -9.891 -5.961 2.711 1 98.25 236 SER B C 1
ATOM 4449 O O . SER B 1 236 ? -9 -5.617 1.93 1 98.25 236 SER B O 1
ATOM 4451 N N . ILE B 1 237 ? -9.938 -7.102 3.316 1 98.31 237 ILE B N 1
ATOM 4452 C CA . ILE B 1 237 ? -8.914 -8.117 3.064 1 98.31 237 ILE B CA 1
ATOM 4453 C C . ILE B 1 237 ? -9.57 -9.383 2.518 1 98.31 237 ILE B C 1
ATOM 4455 O O . ILE B 1 237 ? -10.352 -10.031 3.213 1 98.31 237 ILE B O 1
ATOM 4459 N N . TYR B 1 238 ? -9.195 -9.75 1.3 1 98.5 238 TYR B N 1
ATOM 4460 C CA . TYR B 1 238 ? -9.836 -10.883 0.649 1 98.5 238 TYR B CA 1
ATOM 4461 C C . TYR B 1 238 ? -9.008 -12.156 0.833 1 98.5 238 TYR B C 1
ATOM 4463 O O . TYR B 1 238 ? -9.562 -13.242 1.026 1 98.5 238 TYR B O 1
ATOM 4471 N N . GLY B 1 239 ? -7.695 -12.016 0.75 1 98.62 239 GLY B N 1
ATOM 4472 C CA . GLY B 1 239 ? -6.809 -13.156 0.858 1 98.62 239 GLY B CA 1
ATOM 4473 C C . GLY B 1 239 ? -5.348 -12.766 0.982 1 98.62 239 GLY B C 1
ATOM 4474 O O . GLY B 1 239 ? -5.027 -11.594 1.179 1 98.62 239 GLY B O 1
ATOM 4475 N N . GLU B 1 240 ? -4.512 -13.805 0.994 1 98.75 240 GLU B N 1
ATOM 4476 C CA . GLU B 1 240 ? -3.066 -13.625 1.077 1 98.75 240 GLU B CA 1
ATOM 4477 C C . GLU B 1 240 ? -2.377 -14.086 -0.204 1 98.75 240 GLU B C 1
ATOM 4479 O O . GLU B 1 240 ? -2.748 -15.117 -0.777 1 98.75 240 GLU B O 1
ATOM 4484 N N . LEU B 1 241 ? -1.463 -13.328 -0.646 1 98.81 241 LEU B N 1
ATOM 4485 C CA . LEU B 1 241 ? -0.705 -13.648 -1.853 1 98.81 241 LEU B CA 1
ATOM 4486 C C . LEU B 1 241 ? 0.147 -14.891 -1.646 1 98.81 241 LEU B C 1
ATOM 4488 O O . LEU B 1 241 ? 0.949 -14.953 -0.711 1 98.81 241 LEU B O 1
ATOM 4492 N N . VAL B 1 242 ? 0.042 -15.836 -2.496 1 98.75 242 VAL B N 1
ATOM 4493 C CA . VAL B 1 242 ? 0.756 -17.094 -2.375 1 98.75 242 VAL B CA 1
ATOM 4494 C C . VAL B 1 242 ? 2.125 -16.984 -3.045 1 98.75 242 VAL B C 1
ATOM 4496 O O . VAL B 1 242 ? 3.082 -17.641 -2.627 1 98.75 242 VAL B O 1
ATOM 4499 N N . GLY B 1 243 ? 2.256 -16.156 -4.082 1 98.69 243 GLY B N 1
ATOM 4500 C CA . GLY B 1 243 ? 3.498 -16.031 -4.832 1 98.69 243 GLY B CA 1
ATOM 4501 C C . GLY B 1 243 ? 3.51 -16.859 -6.105 1 98.69 243 GLY B C 1
ATOM 4502 O O . GLY B 1 243 ? 4.574 -17.25 -6.586 1 98.69 243 GLY B O 1
ATOM 4503 N N . ILE B 1 244 ? 2.393 -17.281 -6.539 1 98.94 244 ILE B N 1
ATOM 4504 C CA . ILE B 1 244 ? 2.172 -17.953 -7.816 1 98.94 244 ILE B CA 1
ATOM 4505 C C . ILE B 1 244 ? 1.097 -17.219 -8.609 1 98.94 244 ILE B C 1
ATOM 4507 O O . ILE B 1 244 ? -0.009 -17 -8.109 1 98.94 244 ILE B O 1
ATOM 4511 N N . VAL B 1 245 ? 1.444 -16.828 -9.828 1 98.94 245 VAL B N 1
ATOM 4512 C CA . VAL B 1 245 ? 0.533 -16 -10.617 1 98.94 245 VAL B CA 1
ATOM 4513 C C . VAL B 1 245 ? 0.518 -16.5 -12.062 1 98.94 245 VAL B C 1
ATOM 4515 O O . VAL B 1 245 ? 1.568 -16.797 -12.633 1 98.94 245 VAL B O 1
ATOM 4518 N N . LYS B 1 246 ? -0.687 -16.672 -12.586 1 98.56 246 LYS B N 1
ATOM 4519 C CA . LYS B 1 246 ? -0.855 -16.828 -14.031 1 98.56 246 LYS B CA 1
ATOM 4520 C C . LYS B 1 246 ? -0.832 -15.477 -14.734 1 98.56 246 LYS B C 1
ATOM 4522 O O . LYS B 1 246 ? -1.665 -14.609 -14.453 1 98.56 246 LYS B O 1
ATOM 4527 N N . VAL B 1 247 ? 0.086 -15.305 -15.656 1 98.88 247 VAL B N 1
ATOM 4528 C CA . VAL B 1 247 ? 0.303 -13.992 -16.266 1 98.88 247 VAL B CA 1
ATOM 4529 C C . VAL B 1 247 ? 0.153 -14.102 -17.781 1 98.88 247 VAL B C 1
ATOM 4531 O O . VAL B 1 247 ? 0.898 -14.828 -18.438 1 98.88 247 VAL B O 1
ATOM 4534 N N . SER B 1 248 ? -0.759 -13.359 -18.344 1 98.44 248 SER B N 1
ATOM 4535 C CA . SER B 1 248 ? -0.875 -13.242 -19.797 1 98.44 248 SER B CA 1
ATOM 4536 C C . SER B 1 248 ? 0.15 -12.258 -20.359 1 98.44 248 SER B C 1
ATOM 4538 O O . SER B 1 248 ? 0.682 -11.43 -19.625 1 98.44 248 SER B O 1
ATOM 4540 N N . MET B 1 249 ? 0.331 -12.367 -21.641 1 98.62 249 MET B N 1
ATOM 4541 C CA . MET B 1 249 ? 1.204 -11.398 -22.281 1 98.62 249 MET B CA 1
ATOM 4542 C C . MET B 1 249 ? 0.642 -9.984 -22.156 1 98.62 249 MET B C 1
ATOM 4544 O O . MET B 1 249 ? 1.398 -9.023 -22.047 1 98.62 249 MET B O 1
ATOM 4548 N N . ASP B 1 250 ? -0.653 -9.852 -22.078 1 98.62 250 ASP B N 1
ATOM 4549 C CA . ASP B 1 250 ? -1.281 -8.547 -21.891 1 98.62 250 ASP B CA 1
ATOM 4550 C C . ASP B 1 250 ? -0.915 -7.953 -20.547 1 98.62 250 ASP B C 1
ATOM 4552 O O . ASP B 1 250 ? -0.507 -6.793 -20.453 1 98.62 250 ASP B O 1
ATOM 4556 N N . LEU B 1 251 ? -1.102 -8.734 -19.547 1 98.81 251 LEU B N 1
ATOM 4557 C CA . LEU B 1 251 ? -0.739 -8.242 -18.219 1 98.81 251 LEU B CA 1
ATOM 4558 C C . LEU B 1 251 ? 0.753 -7.945 -18.141 1 98.81 251 LEU B C 1
ATOM 4560 O O . LEU B 1 251 ? 1.155 -6.914 -17.594 1 98.81 251 LEU B O 1
ATOM 4564 N N . PHE B 1 252 ? 1.521 -8.844 -18.719 1 98.88 252 PHE B N 1
ATOM 4565 C CA . PHE B 1 252 ? 2.967 -8.664 -18.703 1 98.88 252 PHE B CA 1
ATOM 4566 C C . PHE B 1 252 ? 3.357 -7.34 -19.359 1 98.88 252 PHE B C 1
ATOM 4568 O O . PHE B 1 252 ? 4.191 -6.602 -18.828 1 98.88 252 PHE B O 1
ATOM 4575 N N . GLU B 1 253 ? 2.775 -7.059 -20.391 1 98.75 253 GLU B N 1
ATOM 4576 C CA . GLU B 1 253 ? 3.031 -5.793 -21.078 1 98.75 253 GLU B CA 1
ATOM 4577 C C . GLU B 1 253 ? 2.666 -4.605 -20.203 1 98.75 253 GLU B C 1
ATOM 4579 O O . GLU B 1 253 ? 3.406 -3.619 -20.141 1 98.75 253 GLU B O 1
ATOM 4584 N N . LYS B 1 254 ? 1.517 -4.672 -19.547 1 98.75 254 LYS B N 1
ATOM 4585 C CA . LYS B 1 254 ? 1.114 -3.602 -18.625 1 98.75 254 LYS B CA 1
ATOM 4586 C C . LYS B 1 254 ? 2.121 -3.436 -17.5 1 98.75 254 LYS B C 1
ATOM 4588 O O . LYS B 1 254 ? 2.455 -2.311 -17.109 1 98.75 254 LYS B O 1
ATOM 4593 N N . MET B 1 255 ? 2.605 -4.52 -17 1 98.81 255 MET B N 1
ATOM 4594 C CA . MET B 1 255 ? 3.615 -4.48 -15.945 1 98.81 255 MET B CA 1
ATOM 4595 C C . MET B 1 255 ? 4.891 -3.805 -16.438 1 98.81 255 MET B C 1
ATOM 4597 O O . MET B 1 255 ? 5.477 -2.982 -15.734 1 98.81 255 MET B O 1
ATOM 4601 N N . MET B 1 256 ? 5.266 -4.168 -17.625 1 98.75 256 MET B N 1
ATOM 4602 C CA . MET B 1 256 ? 6.473 -3.59 -18.203 1 98.75 256 MET B CA 1
ATOM 4603 C C . MET B 1 256 ? 6.301 -2.092 -18.438 1 98.75 256 MET B C 1
ATOM 4605 O O . MET B 1 256 ? 7.246 -1.32 -18.266 1 98.75 256 MET B O 1
ATOM 4609 N N . ILE B 1 257 ? 5.148 -1.723 -18.812 1 98.56 257 ILE B N 1
ATOM 4610 C CA . ILE B 1 257 ? 4.859 -0.306 -19 1 98.56 257 ILE B CA 1
ATOM 4611 C C . ILE B 1 257 ? 4.973 0.429 -17.672 1 98.56 257 ILE B C 1
ATOM 4613 O O . ILE B 1 257 ? 5.617 1.478 -17.578 1 98.56 257 ILE B O 1
ATOM 4617 N N . GLU B 1 258 ? 4.371 -0.056 -16.641 1 98.25 258 GLU B N 1
ATOM 4618 C CA . GLU B 1 258 ? 4.508 0.544 -15.32 1 98.25 258 GLU B CA 1
ATOM 4619 C C . GLU B 1 258 ? 5.973 0.623 -14.898 1 98.25 258 GLU B C 1
ATOM 4621 O O . GLU B 1 258 ? 6.422 1.649 -14.383 1 98.25 258 GLU B O 1
ATOM 4626 N N . TYR B 1 259 ? 6.711 -0.425 -15.18 1 98.44 259 TYR B N 1
ATOM 4627 C CA . TYR B 1 259 ? 8.117 -0.489 -14.789 1 98.44 259 TYR B CA 1
ATOM 4628 C C . TYR B 1 259 ? 8.945 0.531 -15.562 1 98.44 259 TYR B C 1
ATOM 4630 O O . TYR B 1 259 ? 9.898 1.1 -15.023 1 98.44 259 TYR B O 1
ATOM 4638 N N . SER B 1 260 ? 8.609 0.757 -16.75 1 98.12 260 SER B N 1
ATOM 4639 C CA . SER B 1 260 ? 9.359 1.695 -17.578 1 98.12 260 SER B CA 1
ATOM 4640 C C . SER B 1 260 ? 9.312 3.105 -17 1 98.12 260 SER B C 1
ATOM 4642 O O . SER B 1 260 ? 10.172 3.936 -17.297 1 98.12 260 SER B O 1
ATOM 4644 N N . LYS B 1 261 ? 8.344 3.4 -16.172 1 96.31 261 LYS B N 1
ATOM 4645 C CA . LYS B 1 261 ? 8.18 4.715 -15.555 1 96.31 261 LYS B CA 1
ATOM 4646 C C . LYS B 1 261 ? 8.805 4.754 -14.164 1 96.31 261 LYS B C 1
ATOM 4648 O O . LYS B 1 261 ? 8.703 5.762 -13.461 1 96.31 261 LYS B O 1
ATOM 4653 N N . ASN B 1 262 ? 9.359 3.688 -13.812 1 96 262 ASN B N 1
ATOM 4654 C CA . ASN B 1 262 ? 9.812 3.484 -12.438 1 96 262 ASN B CA 1
ATOM 4655 C C . ASN B 1 262 ? 11.023 4.355 -12.109 1 96 262 ASN B C 1
ATOM 4657 O O . ASN B 1 262 ? 11.938 4.484 -12.922 1 96 262 ASN B O 1
ATOM 4661 N N . THR B 1 263 ? 11.047 5.016 -10.914 1 97.5 263 THR B N 1
ATOM 4662 C CA . THR B 1 263 ? 12.203 5.754 -10.414 1 97.5 263 THR B CA 1
ATOM 4663 C C . THR B 1 263 ? 12.633 5.219 -9.047 1 97.5 263 THR B C 1
ATOM 4665 O O . THR B 1 263 ? 13.547 5.762 -8.422 1 97.5 263 THR B O 1
ATOM 4668 N N . ASN B 1 264 ? 11.992 4.262 -8.531 1 97.81 264 ASN B N 1
ATOM 4669 C CA . ASN B 1 264 ? 12.336 3.527 -7.316 1 97.81 264 ASN B CA 1
ATOM 4670 C C . ASN B 1 264 ? 12.82 2.117 -7.633 1 97.81 264 ASN B C 1
ATOM 4672 O O . ASN B 1 264 ? 12.016 1.218 -7.883 1 97.81 264 ASN B O 1
ATOM 4676 N N . PRO B 1 265 ? 14.078 1.837 -7.559 1 97.38 265 PRO B N 1
ATOM 4677 C CA . PRO B 1 265 ? 14.625 0.548 -7.984 1 97.38 265 PRO B CA 1
ATOM 4678 C C . PRO B 1 265 ? 14.156 -0.612 -7.113 1 97.38 265 PRO B C 1
ATOM 4680 O O . PRO B 1 265 ? 14.305 -1.776 -7.488 1 97.38 265 PRO B O 1
ATOM 4683 N N . GLN B 1 266 ? 13.57 -0.355 -5.996 1 97 266 GLN B N 1
ATOM 4684 C CA . GLN B 1 266 ? 13.203 -1.401 -5.051 1 97 266 GLN B CA 1
ATOM 4685 C C . GLN B 1 266 ? 11.805 -1.946 -5.355 1 97 266 GLN B C 1
ATOM 4687 O O . GLN B 1 266 ? 11.312 -2.828 -4.652 1 97 266 GLN B O 1
ATOM 4692 N N . TYR B 1 267 ? 11.195 -1.542 -6.426 1 98.12 267 TYR B N 1
ATOM 4693 C CA . TYR B 1 267 ? 9.836 -1.845 -6.859 1 98.12 267 TYR B CA 1
ATOM 4694 C C . TYR B 1 267 ? 9.656 -3.342 -7.074 1 98.12 267 TYR B C 1
ATOM 4696 O O . TYR B 1 267 ? 10.438 -3.977 -7.777 1 98.12 267 TYR B O 1
ATOM 4704 N N . HIS B 1 268 ? 8.617 -4.039 -6.402 1 98.62 268 HIS B N 1
ATOM 4705 C CA . HIS B 1 268 ? 8.383 -5.473 -6.523 1 98.62 268 HIS B CA 1
ATOM 4706 C C . HIS B 1 268 ? 7.293 -5.77 -7.551 1 98.62 268 HIS B C 1
ATOM 4708 O O . HIS B 1 268 ? 6.477 -4.898 -7.863 1 98.62 268 HIS B O 1
ATOM 4714 N N . TYR B 1 269 ? 7.25 -7.004 -8.016 1 98.88 269 TYR B N 1
ATOM 4715 C CA . TYR B 1 269 ? 6.391 -7.383 -9.133 1 98.88 269 TYR B CA 1
ATOM 4716 C C . TYR B 1 269 ? 4.922 -7.34 -8.727 1 98.88 269 TYR B C 1
ATOM 4718 O O . TYR B 1 269 ? 4.059 -7.016 -9.547 1 98.88 269 TYR B O 1
ATOM 4726 N N . GLU B 1 270 ? 4.613 -7.734 -7.453 1 98.75 270 GLU B N 1
ATOM 4727 C CA . GLU B 1 270 ? 3.211 -7.805 -7.059 1 98.75 270 GLU B CA 1
ATOM 4728 C C . GLU B 1 270 ? 2.568 -6.422 -7.051 1 98.75 270 GLU B C 1
ATOM 4730 O O . GLU B 1 270 ? 1.373 -6.285 -7.316 1 98.75 270 GLU B O 1
ATOM 4735 N N . TYR B 1 271 ? 3.377 -5.441 -6.824 1 98.62 271 TYR B N 1
ATOM 4736 C CA . TYR B 1 271 ? 2.861 -4.078 -6.855 1 98.62 271 TYR B CA 1
ATOM 4737 C C . TYR B 1 271 ? 2.754 -3.566 -8.289 1 98.62 271 TYR B C 1
ATOM 4739 O O . TYR B 1 271 ? 1.936 -2.693 -8.578 1 98.62 271 TYR B O 1
ATOM 4747 N N . ALA B 1 272 ? 3.602 -4.07 -9.203 1 98.75 272 ALA B N 1
ATOM 4748 C CA . ALA B 1 272 ? 3.395 -3.795 -10.625 1 98.75 272 ALA B CA 1
ATOM 4749 C C . ALA B 1 272 ? 2.062 -4.363 -11.102 1 98.75 272 ALA B C 1
ATOM 4751 O O . ALA B 1 272 ? 1.386 -3.756 -11.938 1 98.75 272 ALA B O 1
ATOM 4752 N N . ILE B 1 273 ? 1.708 -5.531 -10.555 1 98.88 273 ILE B N 1
ATOM 4753 C CA . ILE B 1 273 ? 0.398 -6.102 -10.844 1 98.88 273 ILE B CA 1
ATOM 4754 C C . ILE B 1 273 ? -0.697 -5.164 -10.336 1 98.88 273 ILE B C 1
ATOM 4756 O O . ILE B 1 273 ? -1.654 -4.871 -11.055 1 98.88 273 ILE B O 1
ATOM 4760 N N . GLU B 1 274 ? -0.565 -4.699 -9.109 1 98.69 274 GLU B N 1
ATOM 4761 C CA . GLU B 1 274 ? -1.524 -3.76 -8.539 1 98.69 274 GLU B CA 1
ATOM 4762 C C . GLU B 1 274 ? -1.695 -2.535 -9.438 1 98.69 274 GLU B C 1
ATOM 4764 O O . GLU B 1 274 ? -2.82 -2.133 -9.734 1 98.69 274 GLU B O 1
ATOM 4769 N N . ASP B 1 275 ? -0.578 -1.909 -9.805 1 98.31 275 ASP B N 1
ATOM 4770 C CA . ASP B 1 275 ? -0.619 -0.705 -10.633 1 98.31 275 ASP B CA 1
ATOM 4771 C C . ASP B 1 275 ? -1.256 -0.991 -11.984 1 98.31 275 ASP B C 1
ATOM 4773 O O . ASP B 1 275 ? -2.012 -0.169 -12.508 1 98.31 275 ASP B O 1
ATOM 4777 N N . SER B 1 276 ? -0.97 -2.152 -12.57 1 98.56 276 SER B N 1
ATOM 4778 C CA . SER B 1 276 ? -1.572 -2.557 -13.836 1 98.56 276 SER B CA 1
ATOM 4779 C C . SER B 1 276 ? -3.08 -2.73 -13.695 1 98.56 276 SER B C 1
ATOM 4781 O O . SER B 1 276 ? -3.832 -2.414 -14.625 1 98.56 276 SER B O 1
ATOM 4783 N N . ALA B 1 277 ? -3.51 -3.193 -12.586 1 98.12 277 ALA B N 1
ATOM 4784 C CA . ALA B 1 277 ? -4.91 -3.533 -12.336 1 98.12 277 ALA B CA 1
ATOM 4785 C C . ALA B 1 277 ? -5.777 -2.279 -12.281 1 98.12 277 ALA B C 1
ATOM 4787 O O . ALA B 1 277 ? -7.008 -2.367 -12.297 1 98.12 277 ALA B O 1
ATOM 4788 N N . LYS B 1 278 ? -5.172 -1.085 -12.18 1 95.38 278 LYS B N 1
ATOM 4789 C CA . LYS B 1 278 ? -5.941 0.154 -12.156 1 95.38 278 LYS B CA 1
ATOM 4790 C C . LYS B 1 278 ? -6.598 0.424 -13.508 1 95.38 278 LYS B C 1
ATOM 4792 O O . LYS B 1 278 ? -7.633 1.091 -13.57 1 95.38 278 LYS B O 1
ATOM 4797 N N . SER B 1 279 ? -6.043 -0.107 -14.578 1 94.62 279 SER B N 1
ATOM 4798 C CA . SER B 1 279 ? -6.594 0.124 -15.906 1 94.62 279 SER B CA 1
ATOM 4799 C C . SER B 1 279 ? -6.805 -1.189 -16.656 1 94.62 279 SER B C 1
ATOM 4801 O O . SER B 1 279 ? -7.023 -1.193 -17.875 1 94.62 279 SER B O 1
ATOM 4803 N N . TYR B 1 280 ? -6.586 -2.227 -16.062 1 96.81 280 TYR B N 1
ATOM 4804 C CA . TYR B 1 280 ? -6.672 -3.568 -16.625 1 96.81 280 TYR B CA 1
ATOM 4805 C C . TYR B 1 280 ? -7.184 -4.562 -15.594 1 96.81 280 TYR B C 1
ATOM 4807 O O . TYR B 1 280 ? -6.703 -4.598 -14.461 1 96.81 280 TYR B O 1
ATOM 4815 N N . ASP B 1 281 ? -8.18 -5.359 -15.914 1 97.44 281 ASP B N 1
ATOM 4816 C CA . ASP B 1 281 ? -8.711 -6.324 -14.953 1 97.44 281 ASP B CA 1
ATOM 4817 C C . ASP B 1 281 ? -7.734 -7.484 -14.75 1 97.44 281 ASP B C 1
ATOM 4819 O O . ASP B 1 281 ? -7.324 -8.141 -15.711 1 97.44 281 ASP B O 1
ATOM 4823 N N . VAL B 1 282 ? -7.375 -7.695 -13.562 1 98.69 282 VAL B N 1
ATOM 4824 C CA . VAL B 1 282 ? -6.52 -8.82 -13.195 1 98.69 282 VAL B CA 1
ATOM 4825 C C . VAL B 1 282 ? -7.289 -9.789 -12.305 1 98.69 282 VAL B C 1
ATOM 4827 O O . VAL B 1 282 ? -7.66 -9.445 -11.18 1 98.69 282 VAL B O 1
ATOM 4830 N N . GLY B 1 283 ? -7.477 -11.016 -12.766 1 98.25 283 GLY B N 1
ATOM 4831 C CA . GLY B 1 283 ? -8.242 -12.008 -12.031 1 98.25 283 GLY B CA 1
ATOM 4832 C C . GLY B 1 283 ? -7.484 -12.594 -10.852 1 98.25 283 GLY B C 1
ATOM 4833 O O . GLY B 1 283 ? -6.285 -12.359 -10.703 1 98.25 283 GLY B O 1
ATOM 4834 N N . TYR B 1 284 ? -8.203 -13.312 -10.031 1 98.56 284 TYR B N 1
ATOM 4835 C CA . TYR B 1 284 ? -7.672 -13.977 -8.844 1 98.56 284 TYR B CA 1
ATOM 4836 C C . TYR B 1 284 ? -8.445 -15.25 -8.539 1 98.56 284 TYR B C 1
ATOM 4838 O O . TYR B 1 284 ? -9.547 -15.453 -9.062 1 98.56 284 TYR B O 1
ATOM 4846 N N . GLU B 1 285 ? -7.805 -16.156 -7.848 1 97.69 285 GLU B N 1
ATOM 4847 C CA . GLU B 1 285 ? -8.438 -17.344 -7.305 1 97.69 285 GLU B CA 1
ATOM 4848 C C . GLU B 1 285 ? -7.969 -17.625 -5.879 1 97.69 285 GLU B C 1
ATOM 4850 O O . GLU B 1 285 ? -6.766 -17.672 -5.613 1 97.69 285 GLU B O 1
ATOM 4855 N N . LYS B 1 286 ? -8.938 -17.781 -4.984 1 98.12 286 LYS B N 1
ATOM 4856 C CA . LYS B 1 286 ? -8.602 -18.062 -3.594 1 98.12 286 LYS B CA 1
ATOM 4857 C C . LYS B 1 286 ? -8.859 -19.531 -3.26 1 98.12 286 LYS B C 1
ATOM 4859 O O . LYS B 1 286 ? -9.969 -20.031 -3.424 1 98.12 286 LYS B O 1
ATOM 4864 N N . ILE B 1 287 ? -7.848 -20.156 -2.93 1 97.38 287 ILE B N 1
ATOM 4865 C CA . ILE B 1 287 ? -7.961 -21.469 -2.33 1 97.38 287 ILE B CA 1
ATOM 4866 C C . ILE B 1 287 ? -7.801 -21.359 -0.814 1 97.38 287 ILE B C 1
ATOM 4868 O O . ILE B 1 287 ? -6.68 -21.344 -0.302 1 97.38 287 ILE B O 1
ATOM 4872 N N . LYS B 1 288 ? -8.859 -21.406 -0.097 1 97.19 288 LYS B N 1
ATOM 4873 C CA . LYS B 1 288 ? -8.906 -21.047 1.315 1 97.19 288 LYS B CA 1
ATOM 4874 C C . LYS B 1 288 ? -8.047 -21.984 2.154 1 97.19 288 LYS B C 1
ATOM 4876 O O . LYS B 1 288 ? -7.352 -21.547 3.072 1 97.19 288 LYS B O 1
ATOM 4881 N N . ASP B 1 289 ? -8.062 -23.266 1.809 1 96.44 289 ASP B N 1
ATOM 4882 C CA . ASP B 1 289 ? -7.379 -24.266 2.631 1 96.44 289 ASP B CA 1
ATOM 4883 C C . ASP B 1 289 ? -6.082 -24.719 1.971 1 96.44 289 ASP B C 1
ATOM 4885 O O . ASP B 1 289 ? -5.594 -25.828 2.238 1 96.44 289 ASP B O 1
ATOM 4889 N N . LEU B 1 290 ? -5.523 -23.906 1.142 1 97.81 290 LEU B N 1
ATOM 4890 C CA . LEU B 1 290 ? -4.285 -24.266 0.458 1 97.81 290 LEU B CA 1
ATOM 4891 C C . LEU B 1 290 ? -3.156 -24.5 1.459 1 97.81 290 LEU B C 1
ATOM 4893 O O . LEU B 1 290 ? -2.949 -23.688 2.363 1 97.81 290 LEU B O 1
ATOM 4897 N N . ILE B 1 291 ? -2.469 -25.578 1.261 1 98.06 291 ILE B N 1
ATOM 4898 C CA . ILE B 1 291 ? -1.28 -25.844 2.062 1 98.06 291 ILE B CA 1
ATOM 4899 C C . ILE B 1 291 ? -0.051 -25.266 1.377 1 98.06 291 ILE B C 1
ATOM 4901 O O . ILE B 1 291 ? 0.34 -25.703 0.296 1 98.06 291 ILE B O 1
ATOM 4905 N N . TRP B 1 292 ? 0.479 -24.266 2.018 1 98.5 292 TRP B N 1
ATOM 4906 C CA . TRP B 1 292 ? 1.647 -23.609 1.435 1 98.5 292 TRP B CA 1
ATOM 4907 C C . TRP B 1 292 ? 2.377 -22.766 2.477 1 98.5 292 TRP B C 1
ATOM 4909 O O . TRP B 1 292 ? 1.855 -22.531 3.568 1 98.5 292 TRP B O 1
ATOM 4919 N N . ALA B 1 293 ? 3.586 -22.375 2.17 1 98.25 293 ALA B N 1
ATOM 4920 C CA . ALA B 1 293 ? 4.359 -21.438 2.979 1 98.25 293 ALA B CA 1
ATOM 4921 C C . ALA B 1 293 ? 5.527 -20.859 2.184 1 98.25 293 ALA B C 1
ATOM 4923 O O . ALA B 1 293 ? 5.961 -21.453 1.19 1 98.25 293 ALA B O 1
ATOM 4924 N N . GLU B 1 294 ? 5.906 -19.703 2.523 1 97.75 294 GLU B N 1
ATOM 4925 C CA . GLU B 1 294 ? 7.199 -19.156 2.141 1 97.75 294 GLU B CA 1
ATOM 4926 C C . GLU B 1 294 ? 8.211 -19.281 3.273 1 97.75 294 GLU B C 1
ATOM 4928 O O . GLU B 1 294 ? 7.84 -19.312 4.449 1 97.75 294 GLU B O 1
ATOM 4933 N N . ILE B 1 295 ? 9.445 -19.391 2.967 1 97 295 ILE B N 1
ATOM 4934 C CA . ILE B 1 295 ? 10.5 -19.484 3.971 1 97 295 ILE B CA 1
ATOM 4935 C C . ILE B 1 295 ? 11.477 -18.312 3.801 1 97 295 ILE B C 1
ATOM 4937 O O . ILE B 1 295 ? 12.438 -18.406 3.033 1 97 295 ILE B O 1
ATOM 4941 N N . ASP B 1 296 ? 11.32 -17.312 4.625 1 94.75 296 ASP B N 1
ATOM 4942 C CA . ASP B 1 296 ? 12.109 -16.094 4.496 1 94.75 296 ASP B CA 1
ATOM 4943 C C . ASP B 1 296 ? 13.062 -15.938 5.672 1 94.75 296 ASP B C 1
ATOM 4945 O O . ASP B 1 296 ? 14.039 -15.188 5.586 1 94.75 296 ASP B O 1
ATOM 4949 N N . ASP B 1 297 ? 12.75 -16.578 6.758 1 94.94 297 ASP B N 1
ATOM 4950 C CA . ASP B 1 297 ? 13.555 -16.484 7.973 1 94.94 297 ASP B CA 1
ATOM 4951 C C . ASP B 1 297 ? 13.453 -17.766 8.797 1 94.94 297 ASP B C 1
ATOM 4953 O O . ASP B 1 297 ? 12.719 -18.688 8.438 1 94.94 297 ASP B O 1
ATOM 4957 N N . PRO B 1 298 ? 14.242 -17.844 9.914 1 95 298 PRO B N 1
ATOM 4958 C CA . PRO B 1 298 ? 14.242 -19.078 10.711 1 95 298 PRO B CA 1
ATOM 4959 C C . PRO B 1 298 ? 12.875 -19.406 11.297 1 95 298 PRO B C 1
ATOM 4961 O O . PRO B 1 298 ? 12.531 -20.578 11.453 1 95 298 PRO B O 1
ATOM 4964 N N . ASN B 1 299 ? 12.125 -18.406 11.633 1 95.88 299 ASN B N 1
ATOM 4965 C CA . ASN B 1 299 ? 10.781 -18.656 12.141 1 95.88 299 ASN B CA 1
ATOM 4966 C C . ASN B 1 299 ? 9.891 -19.297 11.086 1 95.88 299 ASN B C 1
ATOM 4968 O O . ASN B 1 299 ? 9.102 -20.188 11.398 1 95.88 299 ASN B O 1
ATOM 4972 N N . HIS B 1 300 ? 10.016 -18.891 9.945 1 97 300 HIS B N 1
ATOM 4973 C CA . HIS B 1 300 ? 9.289 -19.516 8.852 1 97 300 HIS B CA 1
ATOM 4974 C C . HIS B 1 300 ? 9.688 -20.969 8.68 1 97 300 HIS B C 1
ATOM 4976 O O . HIS B 1 300 ? 8.828 -21.828 8.484 1 97 300 HIS B O 1
ATOM 4982 N N . LEU B 1 301 ? 10.969 -21.172 8.695 1 96.38 301 LEU B N 1
ATOM 4983 C CA . LEU B 1 301 ? 11.469 -22.547 8.555 1 96.38 301 LEU B CA 1
ATOM 4984 C C . LEU B 1 301 ? 10.883 -23.453 9.641 1 96.38 301 LEU B C 1
ATOM 4986 O O . LEU B 1 301 ? 10.406 -24.547 9.352 1 96.38 301 LEU B O 1
ATOM 4990 N N . LYS B 1 302 ? 10.914 -22.953 10.852 1 96.56 302 LYS B N 1
ATOM 4991 C CA . LYS B 1 302 ? 10.344 -23.703 11.969 1 96.56 302 LYS B CA 1
ATOM 4992 C C . LYS B 1 302 ? 8.867 -23.984 11.734 1 96.56 302 LYS B C 1
ATOM 4994 O O . LYS B 1 302 ? 8.406 -25.109 11.961 1 96.56 302 LYS B O 1
ATOM 4999 N N . ARG B 1 303 ? 8.156 -23.016 11.328 1 96.75 303 ARG B N 1
ATOM 5000 C CA . ARG B 1 303 ? 6.734 -23.172 11.039 1 96.75 303 ARG B CA 1
ATOM 5001 C C . ARG B 1 303 ? 6.512 -24.219 9.953 1 96.75 303 ARG B C 1
ATOM 5003 O O . ARG B 1 303 ? 5.609 -25.047 10.062 1 96.75 303 ARG B O 1
ATOM 5010 N N . VAL B 1 304 ? 7.273 -24.156 8.938 1 97 304 VAL B N 1
ATOM 5011 C CA . VAL B 1 304 ? 7.148 -25.078 7.816 1 97 304 VAL B CA 1
ATOM 5012 C C . VAL B 1 304 ? 7.395 -26.5 8.297 1 97 304 VAL B C 1
ATOM 5014 O O . VAL B 1 304 ? 6.617 -27.406 7.996 1 97 304 VAL B O 1
ATOM 5017 N N . LEU B 1 305 ? 8.383 -26.75 9.094 1 96.75 305 LEU B N 1
ATOM 5018 C CA . LEU B 1 305 ? 8.75 -28.078 9.57 1 96.75 305 LEU B CA 1
ATOM 5019 C C . LEU B 1 305 ? 7.691 -28.625 10.523 1 96.75 305 LEU B C 1
ATOM 5021 O O . LEU B 1 305 ? 7.367 -29.812 10.492 1 96.75 305 LEU B O 1
ATOM 5025 N N . ASN B 1 306 ? 7.113 -27.719 11.25 1 97.12 306 ASN B N 1
ATOM 5026 C CA . ASN B 1 306 ? 6.23 -28.156 12.32 1 97.12 306 ASN B CA 1
ATOM 5027 C C . ASN B 1 306 ? 4.777 -28.219 11.867 1 97.12 306 ASN B C 1
ATOM 5029 O O . ASN B 1 306 ? 3.99 -29.016 12.383 1 97.12 306 ASN B O 1
ATOM 5033 N N . LYS B 1 307 ? 4.41 -27.375 10.93 1 96.75 307 LYS B N 1
ATOM 5034 C CA . LYS B 1 307 ? 2.984 -27.234 10.641 1 96.75 307 LYS B CA 1
ATOM 5035 C C . LYS B 1 307 ? 2.68 -27.578 9.188 1 96.75 307 LYS B C 1
ATOM 5037 O O . LYS B 1 307 ? 1.658 -28.203 8.891 1 96.75 307 LYS B O 1
ATOM 5042 N N . VAL B 1 308 ? 3.506 -27.25 8.312 1 97.5 308 VAL B N 1
ATOM 5043 C CA . VAL B 1 308 ? 3.193 -27.344 6.887 1 97.5 308 VAL B CA 1
ATOM 5044 C C . VAL B 1 308 ? 3.574 -28.734 6.363 1 97.5 308 VAL B C 1
ATOM 5046 O O . VAL B 1 308 ? 2.775 -29.391 5.695 1 97.5 308 VAL B O 1
ATOM 5049 N N . ILE B 1 309 ? 4.77 -29.203 6.695 1 97.31 309 ILE B N 1
ATOM 5050 C CA . ILE B 1 309 ? 5.285 -30.469 6.195 1 97.31 309 ILE B CA 1
ATOM 5051 C C . ILE B 1 309 ? 4.367 -31.609 6.641 1 97.31 309 ILE B C 1
ATOM 5053 O O . ILE B 1 309 ? 3.998 -32.469 5.836 1 97.31 309 ILE B O 1
ATOM 5057 N N . PRO B 1 310 ? 3.963 -31.656 7.914 1 97.56 310 PRO B N 1
ATOM 5058 C CA . PRO B 1 310 ? 3.051 -32.719 8.32 1 97.56 310 PRO B CA 1
ATOM 5059 C C . PRO B 1 310 ? 1.774 -32.781 7.484 1 97.56 310 PRO B C 1
ATOM 5061 O O . PRO B 1 310 ? 1.289 -33.844 7.137 1 97.56 310 PRO B O 1
ATOM 5064 N N . LYS B 1 311 ? 1.262 -31.609 7.141 1 97.25 311 LYS B N 1
ATOM 5065 C CA . LYS B 1 311 ? 0.054 -31.547 6.324 1 97.25 311 LYS B CA 1
ATOM 5066 C C . LYS B 1 311 ? 0.319 -32.062 4.914 1 97.25 311 LYS B C 1
ATOM 5068 O O . LYS B 1 311 ? -0.517 -32.781 4.336 1 97.25 311 LYS B O 1
ATOM 5073 N N . LEU B 1 312 ? 1.42 -31.703 4.367 1 96.69 312 LEU B N 1
ATOM 5074 C CA . LEU B 1 312 ? 1.794 -32.188 3.037 1 96.69 312 LEU B CA 1
ATOM 5075 C C . LEU B 1 312 ? 1.99 -33.688 3.027 1 96.69 312 LEU B C 1
ATOM 5077 O O . LEU B 1 312 ? 1.606 -34.375 2.068 1 96.69 312 LEU B O 1
ATOM 5081 N N . LYS B 1 313 ? 2.588 -34.188 4.07 1 95.94 313 LYS B N 1
ATOM 5082 C CA . LYS B 1 313 ? 2.795 -35.625 4.188 1 95.94 313 LYS B CA 1
ATOM 5083 C C . LYS B 1 313 ? 1.465 -36.375 4.273 1 95.94 313 LYS B C 1
ATOM 5085 O O . LYS B 1 313 ? 1.296 -37.438 3.658 1 95.94 313 LYS B O 1
ATOM 5090 N N . GLU B 1 314 ? 0.566 -35.812 5.004 1 95.62 314 GLU B N 1
ATOM 5091 C CA . GLU B 1 314 ? -0.757 -36.438 5.137 1 95.62 314 GLU B CA 1
ATOM 5092 C C . GLU B 1 314 ? -1.439 -36.562 3.777 1 95.62 314 GLU B C 1
ATOM 5094 O O . GLU B 1 314 ? -2.205 -37.5 3.555 1 95.62 314 GLU B O 1
ATOM 5099 N N . LYS B 1 315 ? -1.097 -35.688 2.873 1 93.69 315 LYS B N 1
ATOM 5100 C CA . LYS B 1 315 ? -1.71 -35.688 1.548 1 93.69 315 LYS B CA 1
ATOM 5101 C C . LYS B 1 315 ? -0.823 -36.406 0.532 1 93.69 315 LYS B C 1
ATOM 5103 O O . LYS B 1 315 ? -1.102 -36.375 -0.669 1 93.69 315 LYS B O 1
ATOM 5108 N N . ASN B 1 316 ? 0.283 -36.938 0.942 1 91.88 316 ASN B N 1
ATOM 5109 C CA . ASN B 1 316 ? 1.252 -37.625 0.094 1 91.88 316 ASN B CA 1
ATOM 5110 C C . ASN B 1 316 ? 1.814 -36.688 -0.978 1 91.88 316 ASN B C 1
ATOM 5112 O O . ASN B 1 316 ? 1.943 -37.094 -2.139 1 91.88 316 ASN B O 1
ATOM 5116 N N . GLU B 1 317 ? 2.055 -35.5 -0.57 1 91.44 317 GLU B N 1
ATOM 5117 C CA . GLU B 1 317 ? 2.541 -34.469 -1.479 1 91.44 317 GLU B CA 1
ATOM 5118 C C . GLU B 1 317 ? 4.055 -34.312 -1.37 1 91.44 317 GLU B C 1
ATOM 5120 O O . GLU B 1 317 ? 4.664 -33.562 -2.141 1 91.44 317 GLU B O 1
ATOM 5125 N N . ILE B 1 318 ? 4.629 -34.938 -0.35 1 89.31 318 ILE B N 1
ATOM 5126 C CA . ILE B 1 318 ? 6.07 -34.812 -0.145 1 89.31 318 ILE B CA 1
ATOM 5127 C C . ILE B 1 318 ? 6.633 -36.156 0.323 1 89.31 318 ILE B C 1
ATOM 5129 O O . ILE B 1 318 ? 5.91 -36.969 0.909 1 89.31 318 ILE B O 1
#

InterPro domains:
  IPR025877 MobA-like NTP transferase [PF12804] (81-193)
  IPR029044 Nucleotide-diphospho-sugar transferases [G3DSA:3.90.550.10] (83-308)
  IPR029044 Nucleotide-diphospho-sugar transferases [SSF53448] (80-305)
  IPR036388 Winged helix-like DNA-binding domain superfamily [G3DSA:1.10.10.10] (5-82)
  IPR036390 Winged helix DNA-binding domain superfamily [SSF46785] (6-97)
  IPR050065 Bifunctional protein GlmU-like [PTHR43584] (81-308)

Foldseek 3Di:
DPPPQPPLLLLLLLLVCAVPFQDDLVVSCVVVVHDSVVSVVSVVVCVVVPQWDWDDDPNGITIHGDPVVVVSLLVQFAAEAEEEQAAQLVQACVPCVSVDGLLQDDDPHGGQQVLVVVLCVVQNHQAYEYQYHRPCVVVVVVCVVDVRYHYHYDPCSVQAASLSSVVRCVVVDDWWYKYAYSQKDFFSVQSNCVRSDSDQKAFEFEADDVLLQWWFFDDDPQATADIDSDPVPDPDTDGTGRGIIGGGPVLVVQLVVVVVPDPRRRDYSVVSSNVSCVPPGHHYDYDHPIQMFGDSHPSRVVCCVPPRVVVCVVVVRD/DPPPQPPLLLLLLLLVCAVPFQDDLVVSCVVVVHDSVVSVVSVVVCVVVPQWDWDDDPNGITIHGDPVVVVSLLVQFAAEAEEEQAAQLVQACVPCVLVDGLLQDDDPHGGQQVLVVVLCVVQNHQAYEYQYHRPCVVVVVVCVVDVRYHYHYDPCSVQAASLSSVVRCVVVDDWWYKYAYSQKDFFSVQSNCVRSDSDQKAFEFEADDVLLQWWFFDDDPQATADIDSDPVPDPDTDGTGQGIMTGGPVLVVQLVVVVVPDPRRRDYSVVSSNVSCVPPGHHYDYDHPIQMFGDSHPSRVVCCVPPRVVVCVVVVRD

Sequence (636 aa):
MRCLILNQKKLKILKLLKDNGDVSQRKLAEYTGFALGTINNIIKELEINSYIIKKYGNGKFYYKITNEGIEEIEKSFIKLAVILAAGLGSRLNSVTEDNIPKGMLEIEGKSLVERSINNLFENGIERIIIVTGHLNNYYDALYEKYENIKTIKNSNYANTGSMASLAVAKDLIKEDFLLLESDLIYEKRAIKELQYIDKKDCVLLSGKTNSGDEVYIEVRDNSIYKVSKDKHGLNSIYGELVGIVKVSMDLFEKMMIEYSKNTNPQYHYEYAIEDSAKSYDVGYEKIKDLIWAEIDDPNHLKRVLNKVIPKLKEKNEIMRCLILNQKKLKILKLLKDNGDVSQRKLAEYTGFALGTINNIIKELEINSYIIKKYGNGKFYYKITNEGIEEIEKSFIKLAVILAAGLGSRLNSVTEDNIPKGMLEIEGKSLVERSINNLFENGIERIIIVTGHLNNYYDALYEKYENIKTIKNSNYANTGSMASLAVAKDLIKEDFLLLESDLIYEKRAIKELQYIDKKDCVLLSGKTNSGDEVYIEVRDNSIYKVSKDKHGLNSIYGELVGIVKVSMDLFEKMMIEYSKNTNPQYHYEYAIEDSAKSYDVGYEKIKDLIWAEIDDPNHLKRVLNKVIPKLKEKNEI

Radius of gyration: 30.24 Å; Cα contacts (8 Å, |Δi|>4): 1199; chains: 2; bounding box: 57×94×72 Å

Secondary structure (DSSP, 8-state):
-------HHHHHHHHHHHH-TT--HHHHHHHH---HHHHHHHHHHHHHTTSEEEEEETTEEEEEE-HHHHHHHHTTS--EEEEEE----GGGHHHHTTSS-GGG-EETTEEHHHHHHHHHHHTT--EEEEEE-TTHHHHHHHHHH-TTEEEEE-TTGGGS-HHHHHHHTGGG--S-EEEEETTEEE-THHHHHHHH-S-SSEEEEES----S---EEEEETTEEEEEES-GGG-S---EEEEEEEEE-HHHHHHHHHHHHT---TT--HHHHHHHHTTTS---EEEETT--EEE--SHHHHHHIIIIIHHHHHHTT--/-------HHHHHHHHHHHH-TT--HHHHHHHH---HHHHHHHHHHHHHTTSEEEEEETTEEEEEE-HHHHHHHHTTS--EEEEEE----GGGHHHHTTSS-GGG-EETTEEHHHHHHHHHHHTT--EEEEEE-TTHHHHHHHHHH-TTEEEEE-TTGGGS-HHHHHHHTGGG--S-EEEEETTEEE-THHHHHHHH-S-SSEEEEES----S---EEEEETTEEEEEES-GGG-S---EEEEEEEEE-HHHHHHHHHHHHT---TT--HHHHHHHHTTTS---EEEETT--EEE--SHHHHHHIIIIIHHHHHHTT--

pLDDT: mean 93.65, std 8.89, range [22.03, 98.94]